Protein AF-A0A1Y2I094-F1 (afdb_monomer)

Organism: NCBI:txid765915

Mean predicted aligned error: 23.51 Å

Secondary structure (DSSP, 8-state):
--------PPPPP-----GGGS---HHHHHHHHHHHHHHHHHHHHHHHHHHHHHHHHHHHHHHHHHHHHHHHHHHHHHHHHHHHHHHHHHHHHHHHHHHHHHHHHHHHHHHHHHHHHHHHHHTT----TT-----PPP---------------------------------THHHHHHHHHHHHHHHHHHHHHHHHHHHHHHHHHHHHHHHHHHHHHHHHHHHHHHHHHHHHHHHHHHHHHHHHHHHHHHHHHHHHHHHHHHHHHHHHHHHHHHHHHHHHHHHHHHHHHHHHHHHHHHHHHHHHHHHHHHHHHHHHHHHHHHHHHHHHHHHHHTTS-TTHHHHHHHHHHHHHHHHHHHHHHHHHHHHHHHHHHHHHHHHHHHHHHHHH-S--HHHHHHHHHHHHHHHHHHHHHHHHHHHHHHHHTTSTHHHHTTTBTTB------------

Structure (mmCIF, N/CA/C/O backbone):
data_AF-A0A1Y2I094-F1
#
_entry.id   AF-A0A1Y2I094-F1
#
loop_
_atom_site.group_PDB
_atom_site.id
_atom_site.type_symbol
_atom_site.label_atom_id
_atom_site.label_alt_id
_atom_site.label_comp_id
_atom_site.label_asym_id
_atom_site.label_entity_id
_atom_site.label_seq_id
_atom_site.pdbx_PDB_ins_code
_atom_site.Cartn_x
_atom_site.Cartn_y
_atom_site.Cartn_z
_atom_site.occupancy
_atom_site.B_iso_or_equiv
_atom_site.auth_seq_id
_atom_site.auth_comp_id
_atom_site.auth_asym_id
_atom_site.auth_atom_id
_atom_site.pdbx_PDB_model_num
ATOM 1 N N . MET A 1 1 ? 17.424 -19.448 15.100 1.00 42.88 1 MET A N 1
ATOM 2 C CA . MET A 1 1 ? 18.510 -19.959 14.234 1.00 42.88 1 MET A CA 1
ATOM 3 C C . MET A 1 1 ? 17.993 -19.995 12.808 1.00 42.88 1 MET A C 1
ATOM 5 O O . MET A 1 1 ? 16.972 -20.634 12.613 1.00 42.88 1 MET A O 1
ATOM 9 N N . ALA A 1 2 ? 18.649 -19.308 11.870 1.00 37.69 2 ALA A N 1
ATOM 10 C CA . ALA A 1 2 ? 18.529 -19.481 10.413 1.00 37.69 2 ALA A CA 1
ATOM 11 C C . ALA A 1 2 ? 19.469 -18.453 9.759 1.00 37.69 2 ALA A C 1
ATOM 13 O O . ALA A 1 2 ? 19.128 -17.276 9.670 1.00 37.69 2 ALA A O 1
ATOM 14 N N . SER A 1 3 ? 20.681 -18.865 9.393 1.00 41.31 3 SER A N 1
ATOM 15 C CA . SER A 1 3 ? 21.677 -17.969 8.795 1.00 41.31 3 SER A CA 1
ATOM 16 C C . SER A 1 3 ? 21.659 -18.117 7.278 1.00 41.31 3 SER A C 1
ATOM 18 O O . SER A 1 3 ? 22.063 -19.163 6.778 1.00 41.31 3 SER A O 1
ATOM 20 N N . THR A 1 4 ? 21.274 -17.067 6.551 1.00 38.28 4 THR A N 1
ATOM 21 C CA . THR A 1 4 ? 21.405 -17.023 5.086 1.00 38.28 4 THR A CA 1
ATOM 22 C C . THR A 1 4 ? 22.045 -15.703 4.677 1.00 38.28 4 THR A C 1
ATOM 24 O O . THR A 1 4 ? 21.513 -14.627 4.937 1.00 38.28 4 THR A O 1
ATOM 27 N N . SER A 1 5 ? 23.223 -15.783 4.065 1.00 36.31 5 SER A N 1
ATOM 28 C CA . SER A 1 5 ? 24.018 -14.630 3.645 1.00 36.31 5 SER A CA 1
ATOM 29 C C . SER A 1 5 ? 23.463 -13.993 2.370 1.00 36.31 5 SER A C 1
ATOM 31 O O . SER A 1 5 ? 23.395 -14.656 1.333 1.0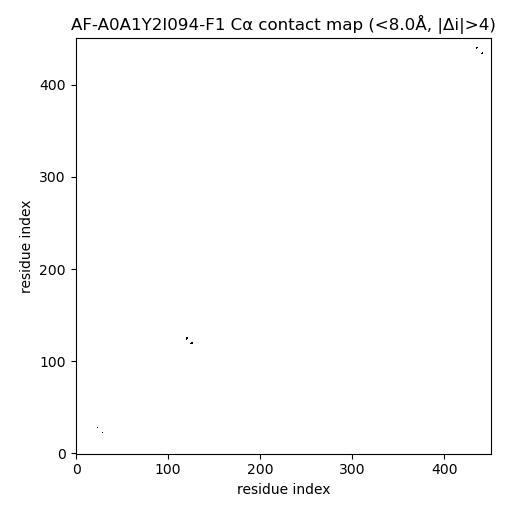0 36.31 5 SER A O 1
ATOM 33 N N . ALA A 1 6 ? 23.158 -12.696 2.410 1.00 35.66 6 ALA A N 1
ATOM 34 C CA . ALA A 1 6 ? 22.892 -11.906 1.212 1.00 35.66 6 ALA A CA 1
ATOM 35 C C . ALA A 1 6 ? 24.185 -11.742 0.387 1.00 35.66 6 ALA A C 1
ATOM 37 O O . ALA A 1 6 ? 25.045 -10.925 0.714 1.00 35.66 6 ALA A O 1
ATOM 38 N N . SER A 1 7 ? 24.342 -12.551 -0.665 1.00 36.31 7 SER A N 1
ATOM 39 C CA . SER A 1 7 ? 25.484 -12.459 -1.581 1.00 36.31 7 SER A CA 1
ATOM 40 C C . SER A 1 7 ? 25.323 -11.266 -2.528 1.00 36.31 7 SER A C 1
ATOM 42 O O . SER A 1 7 ? 24.269 -11.092 -3.140 1.00 36.31 7 SER A O 1
ATOM 44 N N . ALA A 1 8 ? 26.360 -10.439 -2.655 1.00 42.16 8 ALA A N 1
ATOM 45 C CA . ALA A 1 8 ? 26.321 -9.240 -3.486 1.00 42.16 8 ALA A CA 1
ATOM 46 C C . ALA A 1 8 ? 26.450 -9.589 -4.980 1.00 42.16 8 ALA A C 1
ATOM 48 O O . ALA A 1 8 ? 27.495 -10.056 -5.435 1.00 42.16 8 ALA A O 1
ATOM 49 N N . VAL A 1 9 ? 25.399 -9.317 -5.758 1.00 44.12 9 VAL A N 1
ATOM 50 C CA . VAL A 1 9 ? 25.419 -9.453 -7.222 1.00 44.12 9 VAL A CA 1
ATOM 51 C C . VAL A 1 9 ? 26.170 -8.257 -7.835 1.00 44.12 9 VAL A C 1
ATOM 53 O O . VAL A 1 9 ? 25.806 -7.114 -7.553 1.00 44.12 9 VAL A O 1
ATOM 56 N N . PRO A 1 10 ? 27.208 -8.469 -8.668 1.00 45.62 10 PRO A N 1
ATOM 57 C CA . PRO A 1 10 ? 27.944 -7.374 -9.294 1.00 45.62 10 PRO A CA 1
ATOM 58 C C . PRO A 1 10 ? 27.139 -6.732 -10.442 1.00 45.62 10 PRO A C 1
ATOM 60 O O . PRO A 1 10 ? 26.429 -7.442 -11.159 1.00 45.62 10 PRO A O 1
ATOM 63 N N . PRO A 1 11 ? 27.276 -5.414 -10.686 1.00 44.91 11 PRO A N 1
ATOM 64 C CA . PRO A 1 11 ? 26.578 -4.741 -11.778 1.00 44.91 11 PRO A CA 1
ATOM 65 C C . PRO A 1 11 ? 27.063 -5.250 -13.144 1.00 44.91 11 PRO A C 1
ATOM 67 O O . PRO A 1 11 ? 28.248 -5.164 -13.486 1.00 44.91 11 PRO A O 1
ATOM 70 N N . SER A 1 12 ? 26.136 -5.778 -13.943 1.00 40.59 12 SER A N 1
ATOM 71 C CA . SER A 1 12 ? 26.396 -6.239 -15.306 1.00 40.59 12 SER A CA 1
ATOM 72 C C . SER A 1 12 ? 26.700 -5.054 -16.229 1.00 40.59 12 SER A C 1
ATOM 74 O O . SER A 1 12 ? 25.928 -4.107 -16.337 1.00 40.59 12 SER A O 1
ATOM 76 N N . LYS A 1 13 ? 27.856 -5.098 -16.903 1.00 42.41 13 LYS A N 1
ATOM 77 C CA . LYS A 1 13 ? 28.334 -4.010 -17.773 1.00 42.41 13 LYS A CA 1
ATOM 78 C C . LYS A 1 13 ? 27.384 -3.765 -18.948 1.00 42.41 13 LYS A C 1
ATOM 80 O O . LYS A 1 13 ? 27.051 -4.707 -19.667 1.00 42.41 13 LYS A O 1
ATOM 85 N N . ASP A 1 14 ? 27.058 -2.497 -19.198 1.00 46.28 14 ASP A N 1
ATOM 86 C CA . ASP A 1 14 ? 26.202 -2.064 -20.305 1.00 46.28 14 ASP A CA 1
ATOM 87 C C . ASP A 1 14 ? 26.685 -2.571 -21.672 1.00 46.28 14 ASP A C 1
ATOM 89 O O . ASP A 1 14 ? 27.639 -2.058 -22.263 1.00 46.28 14 ASP A O 1
ATOM 93 N N . ARG A 1 15 ? 25.956 -3.536 -22.237 1.00 44.75 15 ARG A N 1
ATOM 94 C CA . ARG A 1 15 ? 25.968 -3.808 -23.676 1.00 44.75 15 ARG A CA 1
ATOM 95 C C . ARG A 1 15 ? 24.752 -3.133 -24.297 1.00 44.75 15 ARG A C 1
ATOM 97 O O . ARG A 1 15 ? 23.656 -3.682 -24.265 1.00 44.75 15 ARG A O 1
ATOM 104 N N . LYS A 1 16 ? 24.954 -1.952 -24.893 1.00 52.75 16 LYS A N 1
ATOM 105 C CA . LYS A 1 16 ? 23.942 -1.269 -25.717 1.00 52.75 16 LYS A CA 1
ATOM 106 C C . LYS A 1 16 ? 23.697 -2.058 -27.012 1.00 52.75 16 LYS A C 1
ATOM 108 O O . LYS A 1 16 ? 24.271 -1.755 -28.055 1.00 52.75 16 LYS A O 1
ATOM 113 N N . VAL A 1 17 ? 22.877 -3.104 -26.928 1.00 49.69 17 VAL A N 1
ATOM 114 C CA . VAL A 1 17 ? 22.405 -3.874 -28.086 1.00 49.69 17 VAL A CA 1
ATOM 115 C C . VAL A 1 17 ? 21.291 -3.082 -28.768 1.00 49.69 17 VAL A C 1
ATOM 117 O O . VAL A 1 17 ? 20.266 -2.802 -28.156 1.00 49.69 17 VAL A O 1
ATOM 120 N N . ASN A 1 18 ? 21.485 -2.716 -30.036 1.00 43.72 18 ASN A N 1
ATOM 121 C CA . ASN A 1 18 ? 20.437 -2.079 -30.837 1.00 43.72 18 ASN A CA 1
ATOM 122 C C . ASN A 1 18 ? 19.369 -3.125 -31.190 1.00 43.72 18 ASN A C 1
ATOM 124 O O . ASN A 1 18 ? 19.633 -4.016 -31.998 1.00 43.72 18 ASN A O 1
ATOM 128 N N . LEU A 1 19 ? 18.179 -3.018 -30.590 1.00 52.16 19 LEU A N 1
ATOM 129 C CA . LEU A 1 19 ? 17.112 -4.014 -30.742 1.00 52.16 19 LEU A CA 1
ATOM 130 C C . LEU A 1 19 ? 16.575 -4.102 -32.184 1.00 52.16 19 LEU A C 1
ATOM 132 O O . LEU A 1 19 ? 16.190 -5.177 -32.630 1.00 52.16 19 LEU A O 1
ATOM 136 N N . ASP A 1 20 ? 16.621 -3.001 -32.937 1.00 52.75 20 ASP A N 1
ATOM 137 C CA . ASP A 1 20 ? 15.953 -2.853 -34.240 1.00 52.75 20 ASP A CA 1
ATOM 138 C C . ASP A 1 20 ? 16.546 -3.692 -35.394 1.00 52.75 20 ASP A C 1
ATOM 140 O O . ASP A 1 20 ? 16.017 -3.652 -36.508 1.00 52.75 20 ASP A O 1
ATOM 144 N N . ARG A 1 21 ? 17.693 -4.370 -35.201 1.00 48.25 21 ARG A N 1
ATOM 145 C CA . ARG A 1 21 ? 18.461 -5.010 -36.298 1.00 48.25 21 ARG A CA 1
ATOM 146 C C . ARG A 1 21 ? 19.142 -6.345 -35.980 1.00 48.25 21 ARG A C 1
ATOM 148 O O . ARG A 1 21 ? 19.963 -6.799 -36.778 1.00 48.25 21 ARG A O 1
ATOM 155 N N . LEU A 1 22 ? 18.810 -7.001 -34.872 1.00 48.25 22 LEU A N 1
ATOM 156 C CA . LEU A 1 22 ? 19.126 -8.427 -34.731 1.00 48.25 22 LEU A CA 1
ATOM 157 C C . LEU A 1 22 ? 18.038 -9.256 -35.439 1.00 48.25 22 LEU A C 1
ATOM 159 O O . LEU A 1 22 ? 16.863 -8.896 -35.340 1.00 48.25 22 LEU A O 1
ATOM 163 N N . PRO A 1 23 ? 18.367 -10.377 -36.115 1.00 53.59 23 PRO A N 1
ATOM 164 C CA . PRO A 1 23 ? 17.361 -11.412 -36.323 1.00 53.59 23 PRO A CA 1
ATOM 165 C C . PRO A 1 23 ? 16.839 -11.819 -34.941 1.00 53.59 23 PRO A C 1
ATOM 167 O O . PRO A 1 23 ? 17.634 -11.949 -34.009 1.00 53.59 23 PRO A O 1
ATOM 170 N N . LEU A 1 24 ? 15.519 -11.970 -34.803 1.00 57.66 24 LEU A N 1
ATOM 171 C CA . LEU A 1 24 ? 14.853 -12.279 -33.536 1.00 57.66 24 LEU A CA 1
ATOM 172 C C . LEU A 1 24 ? 15.399 -13.601 -32.980 1.00 57.66 24 LEU A C 1
ATOM 174 O O . LEU A 1 24 ? 14.973 -14.676 -33.402 1.00 57.66 24 LEU A O 1
ATOM 178 N N . SER A 1 25 ? 16.410 -13.517 -32.112 1.00 66.00 25 SER A N 1
ATOM 179 C CA . SER A 1 25 ? 17.220 -14.683 -31.783 1.00 66.00 25 SER A CA 1
ATOM 180 C C . SER A 1 25 ? 16.413 -15.649 -30.934 1.00 66.00 25 SER A C 1
ATOM 182 O O . SER A 1 25 ? 15.668 -15.252 -30.034 1.00 66.00 25 SER A O 1
ATOM 184 N N . GLU A 1 26 ? 16.567 -16.939 -31.219 1.00 74.75 26 GLU A N 1
ATOM 185 C CA . GLU A 1 26 ? 15.847 -17.976 -30.487 1.00 74.75 26 GLU A CA 1
ATOM 186 C C . GLU A 1 26 ? 16.190 -17.930 -28.989 1.00 74.75 26 GLU A C 1
ATOM 188 O O . GLU A 1 26 ? 15.327 -18.139 -28.148 1.00 74.75 26 GLU A O 1
ATOM 193 N N . GLU A 1 27 ? 17.425 -17.544 -28.662 1.00 77.38 27 GLU A N 1
ATOM 194 C CA . GLU A 1 27 ? 17.914 -17.254 -27.310 1.00 77.38 27 GLU A CA 1
ATOM 195 C C . GLU A 1 27 ? 17.137 -16.122 -26.617 1.00 77.38 27 GLU A C 1
ATOM 197 O O . GLU A 1 27 ? 16.782 -16.253 -25.448 1.00 77.38 27 GLU A O 1
ATOM 202 N N . LEU A 1 28 ? 16.833 -15.025 -27.323 1.00 82.25 28 LEU A N 1
ATOM 203 C CA . LEU A 1 28 ? 16.073 -13.900 -26.769 1.00 82.25 28 LEU A CA 1
ATOM 204 C C . LEU A 1 28 ? 14.589 -14.258 -26.604 1.00 82.25 28 LEU A C 1
ATOM 206 O O . LEU A 1 28 ? 13.970 -13.876 -25.613 1.00 82.25 28 LEU A O 1
ATOM 210 N N . LEU A 1 29 ? 14.025 -15.030 -27.540 1.00 84.88 29 LEU A N 1
ATOM 211 C CA . LEU A 1 29 ? 12.670 -15.572 -27.412 1.00 84.88 29 LEU A CA 1
ATOM 212 C C . LEU A 1 29 ? 12.549 -16.578 -26.264 1.00 84.88 29 LEU A C 1
ATOM 214 O O . LEU A 1 29 ? 11.551 -16.540 -25.551 1.00 84.88 29 LEU A O 1
ATOM 218 N N . ARG A 1 30 ? 13.547 -17.450 -26.068 1.00 84.25 30 ARG A N 1
ATOM 219 C CA . ARG A 1 30 ? 13.637 -18.344 -24.904 1.00 84.25 30 ARG A CA 1
ATOM 220 C C . ARG A 1 30 ? 13.720 -17.518 -23.622 1.00 84.25 30 ARG A C 1
ATOM 222 O O . ARG A 1 30 ? 12.815 -17.617 -22.813 1.00 84.25 30 ARG A O 1
ATOM 229 N N . TYR A 1 31 ? 14.657 -16.571 -23.516 1.00 90.00 31 TYR A N 1
ATOM 230 C CA . TYR A 1 31 ? 14.764 -15.683 -22.350 1.00 90.00 31 TYR A CA 1
ATOM 231 C C . TYR A 1 31 ? 13.444 -14.977 -21.985 1.00 90.00 31 TYR A C 1
ATOM 233 O O . TYR A 1 31 ? 13.098 -14.894 -20.807 1.00 90.00 31 TYR A O 1
ATOM 241 N N . TYR A 1 32 ? 12.683 -14.478 -22.968 1.00 91.38 32 TYR A N 1
ATOM 242 C CA . TYR A 1 32 ? 11.379 -13.870 -22.689 1.00 91.38 32 TYR A CA 1
ATOM 243 C C . TYR A 1 32 ? 10.289 -14.885 -22.312 1.00 91.38 32 TYR A C 1
ATOM 245 O O . TYR A 1 32 ? 9.432 -14.530 -21.509 1.00 91.38 32 TYR A O 1
ATOM 253 N N . LYS A 1 33 ? 10.320 -16.123 -22.824 1.00 93.44 33 LYS A N 1
ATOM 254 C CA . LYS A 1 33 ? 9.430 -17.209 -22.373 1.00 93.44 33 LYS A CA 1
ATOM 255 C C . LYS A 1 33 ? 9.766 -17.643 -20.954 1.00 93.44 33 LYS A C 1
ATOM 257 O O . LYS A 1 33 ? 8.910 -17.519 -20.091 1.00 93.44 33 LYS A O 1
ATOM 262 N N . ASP A 1 34 ? 11.021 -18.008 -20.698 1.00 94.50 34 ASP A N 1
ATOM 263 C CA . ASP A 1 34 ? 11.531 -18.402 -19.382 1.00 94.50 34 ASP A CA 1
ATOM 264 C C . ASP A 1 34 ? 11.185 -17.336 -18.325 1.00 94.50 34 ASP A C 1
ATOM 266 O O . ASP A 1 34 ? 10.809 -17.654 -17.199 1.00 94.50 34 ASP A O 1
ATOM 270 N N . ARG A 1 35 ? 11.263 -16.048 -18.696 1.00 94.88 35 ARG A N 1
ATOM 271 C CA . ARG A 1 35 ? 10.898 -14.930 -17.819 1.00 94.88 35 ARG A CA 1
ATOM 272 C C . ARG A 1 35 ? 9.386 -14.728 -17.659 1.00 94.88 35 ARG A C 1
ATOM 274 O O . ARG A 1 35 ? 8.967 -14.284 -16.596 1.00 94.88 35 ARG A O 1
ATOM 281 N N . VAL A 1 36 ? 8.564 -15.031 -18.665 1.00 93.06 36 VAL A N 1
ATOM 282 C CA . VAL A 1 36 ? 7.097 -15.068 -18.507 1.00 93.06 36 VAL A CA 1
ATOM 283 C C . VAL A 1 36 ? 6.698 -16.228 -17.596 1.00 93.06 36 VAL A C 1
ATOM 285 O O . VAL A 1 36 ? 5.964 -15.996 -16.645 1.00 93.06 36 VAL A O 1
ATOM 288 N N . GLU A 1 37 ? 7.260 -17.419 -17.795 1.00 95.50 37 GLU A N 1
ATOM 289 C CA . GLU A 1 37 ? 7.033 -18.599 -16.950 1.00 95.50 37 GLU A CA 1
ATOM 290 C C . GLU A 1 37 ? 7.469 -18.349 -15.491 1.00 95.50 37 GLU A C 1
ATOM 292 O O . GLU A 1 37 ? 6.750 -18.708 -14.559 1.00 95.50 37 GLU A O 1
ATOM 297 N N . GLN A 1 38 ? 8.590 -17.646 -15.272 1.00 95.00 38 GLN A N 1
ATOM 298 C CA . GLN A 1 38 ? 9.007 -17.172 -13.943 1.00 95.00 38 GLN A CA 1
ATOM 299 C C . GLN A 1 38 ? 8.003 -16.182 -13.336 1.00 95.00 38 GLN A C 1
ATOM 301 O O . GLN A 1 38 ? 7.565 -16.392 -12.207 1.00 95.00 38 GLN A O 1
ATOM 306 N N . ASN A 1 39 ? 7.584 -15.147 -14.077 1.00 93.06 39 ASN A N 1
ATOM 307 C CA . ASN A 1 39 ? 6.574 -14.194 -13.597 1.00 93.06 39 ASN A CA 1
ATOM 308 C C . ASN A 1 39 ? 5.237 -14.897 -13.271 1.00 93.06 39 ASN A C 1
ATOM 310 O O . ASN A 1 39 ? 4.572 -14.540 -12.303 1.00 93.06 39 ASN A O 1
ATOM 314 N N . GLU A 1 40 ? 4.823 -15.887 -14.068 1.00 95.88 40 GLU A N 1
ATOM 315 C CA . GLU A 1 40 ? 3.594 -16.660 -13.848 1.00 95.88 40 GLU A CA 1
ATOM 316 C C . GLU A 1 40 ? 3.697 -17.559 -12.609 1.00 95.88 40 GLU A C 1
ATOM 318 O O . GLU A 1 40 ? 2.745 -17.624 -11.829 1.00 95.88 40 GLU A O 1
ATOM 323 N N . ALA A 1 41 ? 4.850 -18.190 -12.368 1.00 95.81 41 ALA A N 1
ATOM 324 C CA . ALA A 1 41 ? 5.113 -18.946 -11.143 1.00 95.81 41 ALA A CA 1
ATOM 325 C C . ALA A 1 41 ? 5.155 -18.039 -9.896 1.00 95.81 41 ALA A C 1
ATOM 327 O O . ALA A 1 41 ? 4.572 -18.381 -8.864 1.00 95.81 41 ALA A O 1
ATOM 328 N N . GLU A 1 42 ? 5.776 -16.858 -9.993 1.00 96.06 42 GLU A N 1
ATOM 329 C CA . GLU A 1 42 ? 5.758 -15.840 -8.933 1.00 96.06 42 GLU A CA 1
ATOM 330 C C . GLU A 1 42 ? 4.318 -15.394 -8.628 1.00 96.06 42 GLU A C 1
ATOM 332 O O . GLU A 1 42 ? 3.887 -15.463 -7.474 1.00 96.06 42 GLU A O 1
ATOM 337 N N . LEU A 1 43 ? 3.528 -15.043 -9.650 1.00 93.81 43 LEU A N 1
ATOM 338 C CA . LEU A 1 43 ? 2.113 -14.675 -9.508 1.00 93.81 43 LEU A CA 1
ATOM 339 C C . LEU A 1 43 ? 1.271 -15.792 -8.875 1.00 93.81 43 LEU A C 1
ATOM 341 O O . LEU A 1 43 ? 0.471 -15.512 -7.983 1.00 93.81 43 LEU A O 1
ATOM 345 N N . GLN A 1 44 ? 1.471 -17.052 -9.272 1.00 96.25 44 GLN A N 1
ATOM 346 C CA . GLN A 1 44 ? 0.805 -18.198 -8.642 1.00 96.25 44 GLN A CA 1
ATOM 347 C C . GLN A 1 44 ? 1.191 -18.335 -7.161 1.00 96.25 44 GLN A C 1
ATOM 349 O O . GLN A 1 44 ? 0.314 -18.571 -6.328 1.00 96.25 44 GLN A O 1
ATOM 354 N N . SER A 1 45 ? 2.462 -18.119 -6.806 1.00 96.19 45 SER A N 1
ATOM 355 C CA . SER A 1 45 ? 2.902 -18.141 -5.404 1.00 96.19 45 SER A CA 1
ATOM 356 C C . SER A 1 45 ? 2.282 -17.006 -4.573 1.00 96.19 45 SER A C 1
ATOM 358 O O . SER A 1 45 ? 1.857 -17.234 -3.439 1.00 96.19 45 SER A O 1
ATOM 360 N N . TYR A 1 46 ? 2.131 -15.806 -5.149 1.00 93.88 46 TYR A N 1
ATOM 361 C CA . TYR A 1 46 ? 1.459 -14.683 -4.492 1.00 93.88 46 TYR A CA 1
ATOM 362 C C . TYR A 1 46 ? -0.046 -14.922 -4.317 1.00 93.88 46 TYR A C 1
ATOM 364 O O . TYR A 1 46 ? -0.591 -14.570 -3.273 1.00 93.88 46 TYR A O 1
ATOM 372 N N . ILE A 1 47 ? -0.715 -15.560 -5.284 1.00 95.56 47 ILE A N 1
ATOM 373 C CA . ILE A 1 47 ? -2.125 -15.964 -5.157 1.00 95.56 47 ILE A CA 1
ATOM 374 C C . ILE A 1 47 ? -2.287 -16.975 -4.013 1.00 95.56 47 ILE A C 1
ATOM 376 O O . ILE A 1 47 ? -3.100 -16.748 -3.121 1.00 95.56 47 ILE A O 1
ATOM 380 N N . GLN A 1 48 ? -1.456 -18.023 -3.965 1.00 95.06 48 GLN A N 1
ATOM 381 C CA . GLN A 1 48 ? -1.484 -19.023 -2.887 1.00 95.06 48 GLN A CA 1
ATOM 382 C C . GLN A 1 48 ? -1.232 -18.399 -1.503 1.00 95.06 48 GLN A C 1
ATOM 384 O O . GLN A 1 48 ? -1.923 -18.731 -0.539 1.00 95.06 48 GLN A O 1
ATOM 389 N N . ALA A 1 49 ? -0.288 -17.457 -1.399 1.00 94.44 49 ALA A N 1
ATOM 390 C CA . ALA A 1 49 ? -0.028 -16.724 -0.160 1.00 94.44 49 ALA A CA 1
ATOM 391 C C . ALA A 1 49 ? -1.217 -15.838 0.261 1.00 94.44 49 ALA A C 1
ATOM 393 O O . ALA A 1 49 ? -1.566 -15.795 1.441 1.00 94.44 49 ALA A O 1
ATOM 394 N N . LEU A 1 50 ? -1.872 -15.162 -0.690 1.00 91.69 50 LEU A N 1
ATOM 395 C CA . LEU A 1 50 ? -3.077 -14.372 -0.427 1.00 91.69 50 LEU A CA 1
ATOM 396 C C . LEU A 1 50 ? -4.257 -15.250 0.007 1.00 91.69 50 LEU A C 1
ATOM 398 O O . LEU A 1 50 ? -4.979 -14.867 0.924 1.00 91.69 50 LEU A O 1
ATOM 402 N N . ASP A 1 51 ? -4.449 -16.417 -0.605 1.00 92.38 51 ASP A N 1
ATOM 403 C CA . ASP A 1 51 ? -5.538 -17.336 -0.257 1.00 92.38 51 ASP A CA 1
ATOM 404 C C . ASP A 1 51 ? -5.339 -17.975 1.128 1.00 92.38 51 ASP A C 1
ATOM 406 O O . ASP A 1 51 ? -6.293 -18.070 1.903 1.00 92.38 51 ASP A O 1
ATOM 410 N N . ALA A 1 52 ? -4.097 -18.293 1.511 1.00 93.00 52 ALA A N 1
ATOM 411 C CA . ALA A 1 52 ? -3.770 -18.706 2.878 1.00 93.00 52 ALA A CA 1
ATOM 412 C C . ALA A 1 52 ? -4.073 -17.602 3.915 1.00 93.00 52 ALA A C 1
ATOM 414 O O . ALA A 1 52 ? -4.606 -17.881 4.992 1.00 93.00 52 ALA A O 1
ATOM 415 N N . ILE A 1 53 ? -3.792 -16.334 3.585 1.00 90.44 53 ILE A N 1
ATOM 416 C CA . ILE A 1 53 ? -4.133 -15.190 4.446 1.00 90.44 53 ILE A CA 1
ATOM 417 C C . ILE A 1 53 ? -5.658 -15.013 4.550 1.00 90.44 53 ILE A C 1
ATOM 419 O O . ILE A 1 53 ? -6.155 -14.799 5.657 1.00 90.44 53 ILE A O 1
ATOM 423 N N . LYS A 1 54 ? -6.415 -15.157 3.449 1.00 89.94 54 LYS A N 1
ATOM 424 C CA . LYS A 1 54 ? -7.893 -15.103 3.467 1.00 89.94 54 LYS A CA 1
ATOM 425 C C . LYS A 1 54 ? -8.485 -16.145 4.414 1.00 89.94 54 LYS A C 1
ATOM 427 O O . LYS A 1 54 ? -9.293 -15.775 5.258 1.00 89.94 54 LYS A O 1
ATOM 432 N N . ALA A 1 55 ? -8.026 -17.398 4.345 1.00 79.44 55 ALA A N 1
ATOM 433 C CA . ALA A 1 55 ? -8.482 -18.456 5.247 1.00 79.44 55 ALA A CA 1
ATOM 434 C C . ALA A 1 55 ? -8.273 -18.073 6.727 1.00 79.44 55 ALA A C 1
ATOM 436 O O . ALA A 1 55 ? -9.211 -18.140 7.519 1.00 79.44 55 ALA A O 1
ATOM 437 N N . SER A 1 56 ? -7.094 -17.544 7.084 1.00 88.19 56 SER A N 1
ATOM 438 C CA . SER A 1 56 ? -6.830 -17.068 8.456 1.00 88.19 56 SER A CA 1
ATOM 439 C C . SER A 1 56 ? -7.724 -15.893 8.889 1.00 88.19 56 SER A C 1
ATOM 441 O O . SER A 1 56 ? -8.023 -15.731 10.072 1.00 88.19 56 SER A O 1
ATOM 443 N N . HIS A 1 57 ? -8.184 -15.072 7.939 1.00 88.25 57 HIS A N 1
ATOM 444 C CA . HIS A 1 57 ? -9.072 -13.938 8.190 1.00 88.25 57 HIS A CA 1
ATOM 445 C C . HIS A 1 57 ? -10.535 -14.382 8.366 1.00 88.25 57 HIS A C 1
ATOM 447 O O . HIS A 1 57 ? -11.252 -13.831 9.201 1.00 88.25 57 HIS A O 1
ATOM 453 N N . GLU A 1 58 ? -10.969 -15.413 7.637 1.00 92.12 58 GLU A N 1
ATOM 454 C CA . GLU A 1 58 ? -12.264 -16.078 7.831 1.00 92.12 58 GLU A CA 1
ATOM 455 C C . GLU A 1 58 ? -12.318 -16.813 9.181 1.00 92.12 58 GLU A C 1
ATOM 457 O O . GLU A 1 58 ? -13.286 -16.655 9.930 1.00 92.12 58 GLU A O 1
ATOM 462 N N . GLU A 1 59 ? -11.250 -17.528 9.553 1.00 92.81 59 GLU A N 1
ATOM 463 C CA . GLU A 1 59 ? -11.086 -18.120 10.888 1.00 92.81 59 GLU A CA 1
ATOM 464 C C . GLU A 1 59 ? -11.101 -17.053 11.991 1.00 92.81 59 GLU A C 1
ATOM 466 O O . GLU A 1 59 ? -11.805 -17.206 12.992 1.00 92.81 59 GLU A O 1
ATOM 471 N N . HIS A 1 60 ? -10.386 -15.937 11.804 1.00 88.56 60 HIS A N 1
ATOM 472 C CA . HIS A 1 60 ? -10.391 -14.831 12.760 1.00 88.56 60 HIS A CA 1
ATOM 473 C C . HIS A 1 60 ? -11.790 -14.222 12.920 1.00 88.56 60 HIS A C 1
ATOM 475 O O . HIS A 1 60 ? -12.255 -14.064 14.050 1.00 88.56 60 HIS A O 1
ATOM 481 N N . HIS A 1 61 ? -12.496 -13.941 11.819 1.00 94.06 61 HIS A N 1
ATOM 482 C CA . HIS A 1 61 ? -13.875 -13.455 11.864 1.00 94.06 61 HIS A CA 1
ATOM 483 C C . HIS A 1 61 ? -14.798 -14.420 12.609 1.00 94.06 61 HIS A C 1
ATOM 485 O O . HIS A 1 61 ? -15.520 -13.993 13.514 1.00 94.06 61 HIS A O 1
ATOM 491 N N . ARG A 1 62 ? -14.725 -15.717 12.296 1.00 96.50 62 ARG A N 1
ATOM 492 C CA . ARG A 1 62 ? -15.491 -16.754 12.989 1.00 96.50 62 ARG A CA 1
ATOM 493 C C . ARG A 1 62 ? -15.223 -16.746 14.496 1.00 96.50 62 ARG A C 1
ATOM 495 O O . ARG A 1 62 ? -16.172 -16.694 15.272 1.00 96.50 62 ARG A O 1
ATOM 502 N N . LEU A 1 63 ? -13.958 -16.722 14.914 1.00 93.75 63 LEU A N 1
ATOM 503 C CA . LEU A 1 63 ? -13.588 -16.673 16.332 1.00 93.75 63 LEU A CA 1
ATOM 504 C C . LEU A 1 63 ? -14.053 -15.375 17.014 1.00 93.75 63 LEU A C 1
ATOM 506 O O . LEU A 1 63 ? -14.507 -15.423 18.155 1.00 93.75 63 LEU A O 1
ATOM 510 N N . THR A 1 64 ? -14.007 -14.222 16.335 1.00 91.75 64 THR A N 1
ATOM 511 C CA . THR A 1 64 ? -14.559 -12.972 16.894 1.00 91.75 64 THR A CA 1
ATOM 512 C C . THR A 1 64 ? -16.078 -13.019 17.056 1.00 91.75 64 THR A C 1
ATOM 514 O O . THR A 1 64 ? -16.591 -12.486 18.038 1.00 91.75 64 THR A O 1
ATOM 517 N N . TRP A 1 65 ? -16.792 -13.696 16.153 1.00 96.00 65 TRP A N 1
ATOM 518 C CA . TRP A 1 65 ? -18.243 -13.871 16.233 1.00 96.00 65 TRP A CA 1
ATOM 519 C C . TRP A 1 65 ? -18.638 -14.858 17.342 1.00 96.00 65 TRP A C 1
ATOM 521 O O . TRP A 1 65 ? -19.507 -14.557 18.158 1.00 96.00 65 TRP A O 1
ATOM 531 N N . GLU A 1 66 ? -17.934 -15.990 17.454 1.00 96.88 66 GLU A N 1
ATOM 532 C CA . GLU A 1 66 ? -18.111 -16.945 18.556 1.00 96.88 66 GLU A CA 1
ATOM 533 C C . GLU A 1 66 ? -17.813 -16.281 19.922 1.00 96.88 66 GLU A C 1
ATOM 535 O O . GLU A 1 66 ? -18.567 -16.475 20.877 1.00 96.88 66 GLU A O 1
ATOM 540 N N . LEU A 1 67 ? -16.790 -15.419 20.022 1.00 93.25 67 LEU A N 1
ATOM 541 C CA . LEU A 1 67 ? -16.516 -14.620 21.228 1.00 93.25 67 LEU A CA 1
ATOM 542 C C . LEU A 1 67 ? -17.623 -13.601 21.547 1.00 93.25 67 LEU A C 1
ATOM 544 O O . LEU A 1 67 ? -17.961 -13.430 22.719 1.00 93.25 67 LEU A O 1
ATOM 548 N N . GLN A 1 68 ? -18.202 -12.941 20.539 1.00 93.62 68 GLN A N 1
ATOM 549 C CA . GLN A 1 68 ? -19.339 -12.032 20.727 1.00 93.62 68 GLN A CA 1
ATOM 550 C C . GLN A 1 68 ? -20.572 -12.785 21.243 1.00 93.62 68 GLN A C 1
ATOM 552 O O . GLN A 1 68 ? -21.157 -12.364 22.241 1.00 93.62 68 GLN A O 1
ATOM 557 N N . GLN A 1 69 ? -20.894 -13.950 20.668 1.00 96.31 69 GLN A N 1
ATOM 558 C CA . GLN A 1 69 ? -21.976 -14.804 21.165 1.00 96.31 69 GLN A CA 1
ATOM 559 C C . GLN A 1 69 ? -21.745 -15.215 22.631 1.00 96.31 69 GLN A C 1
ATOM 561 O O . GLN A 1 69 ? -22.658 -15.112 23.449 1.00 96.31 69 GLN A O 1
ATOM 566 N N . ARG A 1 70 ? -20.522 -15.623 23.008 1.00 94.56 70 ARG A N 1
ATOM 567 C CA . ARG A 1 70 ? -20.206 -15.945 24.414 1.00 94.56 70 ARG A CA 1
ATOM 568 C C . ARG A 1 70 ? -20.324 -14.736 25.342 1.00 94.56 70 ARG A C 1
ATOM 570 O O . ARG A 1 70 ? -20.761 -14.895 26.479 1.00 94.56 70 ARG A O 1
ATOM 577 N N . ALA A 1 71 ? -19.976 -13.534 24.882 1.00 92.06 71 ALA A N 1
ATOM 578 C CA . ALA A 1 71 ? -20.184 -12.314 25.657 1.00 92.06 71 ALA A CA 1
ATOM 579 C C . ALA A 1 71 ? -21.681 -12.020 25.875 1.00 92.06 71 ALA A C 1
ATOM 581 O O . ALA A 1 71 ? -22.064 -11.611 26.970 1.00 92.06 71 ALA A O 1
ATOM 582 N N . ASP A 1 72 ? -22.538 -12.281 24.885 1.00 93.12 72 ASP A N 1
ATOM 583 C CA . ASP A 1 72 ? -23.995 -12.133 25.009 1.00 93.12 72 ASP A CA 1
ATOM 584 C C . ASP A 1 72 ? -24.622 -13.178 25.940 1.00 93.12 72 ASP A C 1
ATOM 586 O O . ASP A 1 72 ? -25.443 -12.831 26.791 1.00 93.12 72 ASP A O 1
ATOM 590 N N . GLU A 1 73 ? -24.177 -14.434 25.865 1.00 97.50 73 GLU A N 1
ATOM 591 C CA . GLU A 1 73 ? -24.555 -15.489 26.814 1.00 97.50 73 GLU A CA 1
ATOM 592 C C . GLU A 1 73 ? -24.170 -15.111 28.258 1.00 97.50 73 GLU A C 1
ATOM 594 O O . GLU A 1 73 ? -24.990 -15.228 29.172 1.00 97.50 73 GLU A O 1
ATOM 599 N N . ILE A 1 74 ? -22.956 -14.584 28.470 1.00 94.00 74 ILE A N 1
ATOM 600 C CA . ILE A 1 74 ? -22.497 -14.103 29.784 1.00 94.00 74 ILE A CA 1
ATOM 601 C C . ILE A 1 74 ? -23.340 -12.914 30.263 1.00 94.00 74 ILE A C 1
ATOM 603 O O . ILE A 1 74 ? -23.764 -12.913 31.420 1.00 94.00 74 ILE A O 1
ATOM 607 N N . ARG A 1 75 ? -23.635 -11.931 29.399 1.00 91.06 75 ARG A N 1
ATOM 608 C CA . ARG A 1 75 ? -24.503 -10.788 29.743 1.00 91.06 75 ARG A CA 1
ATOM 609 C C . ARG A 1 75 ? -25.908 -11.245 30.143 1.00 91.06 75 ARG A C 1
ATOM 611 O O . ARG A 1 75 ? -26.428 -10.785 31.156 1.00 91.06 75 ARG A O 1
ATOM 618 N N . SER A 1 76 ? -26.489 -12.193 29.409 1.00 93.88 76 SER A N 1
ATOM 619 C CA . SER A 1 76 ? -27.794 -12.786 29.729 1.00 93.88 76 SER A CA 1
ATOM 620 C C . SER A 1 76 ? -27.786 -13.487 31.097 1.00 93.88 76 SER A C 1
ATOM 622 O O . SER A 1 76 ? -28.646 -13.223 31.939 1.00 93.88 76 SER A O 1
ATOM 624 N N . MET A 1 77 ? -26.760 -14.298 31.387 1.00 94.94 77 MET A N 1
ATOM 625 C CA . MET A 1 77 ? -26.627 -14.947 32.699 1.00 94.94 77 MET A CA 1
ATOM 626 C C . MET A 1 77 ? -26.365 -13.958 33.846 1.00 94.94 77 MET A C 1
ATOM 628 O O . MET A 1 77 ? -26.835 -14.190 34.959 1.00 94.94 77 MET A O 1
ATOM 632 N N . GLN A 1 78 ? -25.663 -12.847 33.604 1.00 92.06 78 GLN A N 1
ATOM 633 C CA . GLN A 1 78 ? -25.478 -11.780 34.598 1.00 92.06 78 GLN A CA 1
ATOM 634 C C . GLN A 1 78 ? -26.800 -11.075 34.938 1.00 92.06 78 GLN A C 1
ATOM 636 O O . GLN A 1 78 ? -27.068 -10.831 36.117 1.00 92.06 78 GLN A O 1
ATOM 641 N N . VAL A 1 79 ? -27.650 -10.805 33.939 1.00 93.25 79 VAL A N 1
ATOM 642 C CA . VAL A 1 79 ? -28.998 -10.249 34.159 1.00 93.25 79 VAL A CA 1
ATOM 643 C C . VAL A 1 79 ? -29.847 -11.224 34.977 1.00 93.25 79 VAL A C 1
ATOM 645 O O . VAL A 1 79 ? -30.297 -10.852 36.060 1.00 93.25 79 VAL A O 1
ATOM 648 N N . ALA A 1 80 ? -29.962 -12.487 34.551 1.00 94.62 80 ALA A N 1
ATOM 649 C CA . ALA A 1 80 ? -30.729 -13.512 35.267 1.00 94.62 80 ALA A CA 1
ATOM 650 C C . ALA A 1 80 ? -30.229 -13.737 36.711 1.00 94.62 80 ALA A C 1
ATOM 652 O O . ALA A 1 80 ? -31.022 -13.934 37.636 1.00 94.62 80 ALA A O 1
ATOM 653 N N . LEU A 1 81 ? -28.913 -13.647 36.944 1.00 92.06 81 LEU A N 1
ATOM 654 C CA . LEU A 1 81 ? -28.344 -13.680 38.291 1.00 92.06 81 LEU A CA 1
ATOM 655 C C . LEU A 1 81 ? -28.820 -12.481 39.129 1.00 92.06 81 LEU A C 1
ATOM 657 O O . LEU A 1 81 ? -29.249 -12.681 40.266 1.00 92.06 81 LEU A O 1
ATOM 661 N N . SER A 1 82 ? -28.797 -11.263 38.581 1.00 91.25 82 SER A N 1
ATOM 662 C CA . SER A 1 82 ? -29.269 -10.058 39.284 1.00 91.25 82 SER A CA 1
ATOM 663 C C . SER A 1 82 ? -30.773 -10.100 39.600 1.00 91.25 82 SER A C 1
ATOM 665 O O . SER A 1 82 ? -31.178 -9.742 40.707 1.00 91.25 82 SER A O 1
ATOM 667 N N . GLU A 1 83 ? -31.590 -10.641 38.693 1.00 92.00 83 GLU A N 1
ATOM 668 C CA . GLU A 1 83 ? -33.025 -10.865 38.904 1.00 92.00 83 GLU A CA 1
ATOM 669 C C . GLU A 1 83 ? -33.270 -11.888 40.023 1.00 92.00 83 GLU A C 1
ATOM 671 O O . GLU A 1 83 ? -34.066 -11.641 40.931 1.00 92.00 83 GLU A O 1
ATOM 676 N N . SER A 1 84 ? -32.523 -13.000 40.030 1.00 89.88 84 SER A N 1
ATOM 677 C CA . SER A 1 84 ? -32.615 -14.007 41.097 1.00 89.88 84 SER A CA 1
ATOM 678 C C . SER A 1 84 ? -32.212 -13.456 42.474 1.00 89.88 84 SER A C 1
ATOM 680 O O . SER A 1 84 ? -32.813 -13.812 43.490 1.00 89.88 84 SER A O 1
ATOM 682 N N . GLN A 1 85 ? -31.241 -12.536 42.520 1.00 90.50 85 GLN A N 1
ATOM 683 C CA . GLN A 1 85 ? -30.833 -11.847 43.745 1.00 90.50 85 GLN A CA 1
ATOM 684 C C . GLN A 1 85 ? -31.898 -10.853 44.225 1.00 90.50 85 GLN A C 1
ATOM 686 O O . GLN A 1 85 ? -32.177 -10.803 45.423 1.00 90.50 85 GLN A O 1
ATOM 691 N N . ALA A 1 86 ? -32.533 -10.109 43.314 1.00 86.06 86 ALA A N 1
ATOM 692 C CA . ALA A 1 86 ? -33.637 -9.207 43.637 1.00 86.06 86 ALA A CA 1
ATOM 693 C C . ALA A 1 86 ? -34.853 -9.971 44.196 1.00 86.06 86 ALA A C 1
ATOM 695 O O . ALA A 1 86 ? -35.377 -9.602 45.249 1.00 86.06 86 ALA A O 1
ATOM 696 N N . ALA A 1 87 ? -35.241 -11.084 43.563 1.00 89.44 87 ALA A N 1
ATOM 697 C CA . ALA A 1 87 ? -36.304 -11.959 44.059 1.00 89.44 87 ALA A CA 1
ATOM 698 C C . ALA A 1 87 ? -35.990 -12.502 45.467 1.00 89.44 87 ALA A C 1
ATOM 700 O O . ALA A 1 87 ? -36.822 -12.428 46.369 1.00 89.44 87 ALA A O 1
ATOM 701 N N . LEU A 1 88 ? -34.756 -12.962 45.700 1.00 92.31 88 LEU A N 1
ATOM 702 C CA . LEU A 1 88 ? -34.305 -13.459 47.004 1.00 92.31 88 LEU A CA 1
ATOM 703 C C . LEU A 1 88 ? -34.292 -12.373 48.101 1.00 92.31 88 LEU A C 1
ATOM 705 O O . LEU A 1 88 ? -34.458 -12.690 49.282 1.00 92.31 88 LEU A O 1
ATOM 709 N N . ILE A 1 89 ? -34.117 -11.097 47.743 1.00 88.75 89 ILE A N 1
ATOM 710 C CA . ILE A 1 89 ? -34.243 -9.964 48.674 1.00 88.75 89 ILE A CA 1
ATOM 711 C C . ILE A 1 89 ? -35.714 -9.709 49.036 1.00 88.75 89 ILE A C 1
ATOM 713 O O . ILE A 1 89 ? -36.015 -9.520 50.216 1.00 88.75 89 ILE A O 1
ATOM 717 N N . GLU A 1 90 ? -36.636 -9.754 48.072 1.00 87.56 90 GLU A N 1
ATOM 718 C CA . GLU A 1 90 ? -38.065 -9.550 48.349 1.00 87.56 90 GLU A CA 1
ATOM 719 C C . GLU A 1 90 ? -38.675 -10.736 49.124 1.00 87.56 90 GLU A C 1
ATOM 721 O O . GLU A 1 90 ? -39.442 -10.521 50.058 1.00 87.56 90 GLU A O 1
ATOM 726 N N . GLU A 1 91 ? -38.255 -11.979 48.870 1.00 88.50 91 GLU A N 1
ATOM 727 C CA . GLU A 1 91 ? -38.617 -13.138 49.709 1.00 88.50 91 GLU A CA 1
ATOM 728 C C . GLU A 1 91 ? -38.138 -12.974 51.164 1.00 88.50 91 GLU A C 1
ATOM 730 O O . GLU A 1 91 ? -38.885 -13.217 52.114 1.00 88.50 91 GLU A O 1
ATOM 735 N N . ARG A 1 92 ? -36.912 -12.473 51.382 1.00 90.50 92 ARG A N 1
ATOM 736 C CA . ARG A 1 92 ? -36.424 -12.137 52.736 1.00 90.50 92 ARG A CA 1
ATOM 737 C C . ARG A 1 92 ? -37.264 -11.044 53.401 1.00 90.50 92 ARG A C 1
ATOM 739 O O . ARG A 1 92 ? -37.485 -11.102 54.610 1.00 90.50 92 ARG A O 1
ATOM 746 N N . ARG A 1 93 ? -37.751 -10.067 52.634 1.00 84.25 93 ARG A N 1
ATOM 747 C CA . ARG A 1 93 ? -38.630 -8.996 53.123 1.00 84.25 93 ARG A CA 1
ATOM 748 C C . ARG A 1 93 ? -40.019 -9.521 53.499 1.00 84.25 93 ARG A C 1
ATOM 750 O O . ARG A 1 93 ? -40.528 -9.160 54.560 1.00 84.25 93 ARG A O 1
ATOM 757 N N . GLN A 1 94 ? -40.595 -10.408 52.689 1.00 89.75 94 GLN A N 1
ATOM 758 C CA . GLN A 1 94 ? -41.847 -11.104 53.000 1.00 89.75 94 GLN A CA 1
ATOM 759 C C . GLN A 1 94 ? -41.713 -11.945 54.279 1.00 89.75 94 GLN A C 1
ATOM 761 O O . GLN A 1 94 ? -42.553 -11.837 55.172 1.00 89.75 94 GLN A O 1
ATOM 766 N N . LEU A 1 95 ? -40.619 -12.700 54.433 1.00 90.31 95 LEU A N 1
ATOM 767 C CA . LEU A 1 95 ? -40.336 -13.464 55.655 1.00 90.31 95 LEU A CA 1
ATOM 768 C C . LEU A 1 95 ? -40.238 -12.567 56.901 1.00 90.31 95 LEU A C 1
ATOM 770 O O . LEU A 1 95 ? -40.795 -12.914 57.940 1.00 90.31 95 LEU A O 1
ATOM 774 N N . LEU A 1 96 ? -39.589 -11.400 56.809 1.00 86.94 96 LEU A N 1
ATOM 775 C CA . LEU A 1 96 ? -39.540 -10.429 57.913 1.00 86.94 96 LEU A CA 1
ATOM 776 C C . LEU A 1 96 ? -40.930 -9.874 58.271 1.00 86.94 96 LEU A C 1
ATOM 778 O O . LEU A 1 96 ? -41.227 -9.706 59.454 1.00 86.94 96 LEU A O 1
ATOM 782 N N . LYS A 1 97 ? -41.800 -9.644 57.279 1.00 90.38 97 LYS A N 1
ATOM 783 C CA . LYS A 1 97 ? -43.193 -9.223 57.500 1.00 90.38 97 LYS A CA 1
ATOM 784 C C . LYS A 1 97 ? -44.002 -10.304 58.228 1.00 90.38 97 LYS A C 1
ATOM 786 O O . LYS A 1 97 ? -44.632 -10.005 59.237 1.00 90.38 97 LYS A O 1
ATOM 791 N N . VAL A 1 98 ? -43.909 -11.560 57.787 1.00 90.56 98 VAL A N 1
ATOM 792 C CA . VAL A 1 98 ? -44.588 -12.704 58.429 1.00 90.56 98 VAL A CA 1
ATOM 793 C C . VAL A 1 98 ? -44.064 -12.961 59.849 1.00 90.56 98 VAL A C 1
ATOM 795 O O . VAL A 1 98 ? -44.834 -13.341 60.729 1.00 90.56 98 VAL A O 1
ATOM 798 N N . LEU A 1 99 ? -42.775 -12.721 60.118 1.00 88.06 99 LEU A N 1
ATOM 799 C CA . LEU A 1 99 ? -42.223 -12.793 61.477 1.00 88.06 99 LEU A CA 1
ATOM 800 C C . LEU A 1 99 ? -42.800 -11.702 62.392 1.00 88.06 99 LEU A C 1
ATOM 802 O O . LEU A 1 99 ? -43.202 -12.016 63.511 1.00 88.06 99 LEU A O 1
ATOM 806 N N . ALA A 1 100 ? -42.912 -10.459 61.911 1.00 85.38 100 ALA A N 1
ATOM 807 C CA . ALA A 1 100 ? -43.539 -9.373 62.667 1.00 85.38 100 ALA A CA 1
ATOM 808 C C . ALA A 1 100 ? -45.027 -9.652 62.959 1.00 85.38 100 ALA A C 1
ATOM 810 O O . ALA A 1 100 ? -45.477 -9.460 64.087 1.00 85.38 100 ALA A O 1
ATOM 811 N N . GLU A 1 101 ? -45.767 -10.185 61.983 1.00 89.81 101 GLU A N 1
ATOM 812 C CA . GLU A 1 101 ? -47.154 -10.641 62.162 1.00 89.81 101 GLU A CA 1
ATOM 813 C C . GLU A 1 101 ? -47.253 -11.792 63.181 1.00 89.81 101 GLU A C 1
ATOM 815 O O . GLU A 1 101 ? -48.168 -11.818 64.003 1.00 89.81 101 GLU A O 1
ATOM 820 N N . ASN A 1 102 ? -46.290 -12.723 63.195 1.00 90.12 102 ASN A N 1
ATOM 821 C CA . ASN A 1 102 ? -46.255 -13.811 64.176 1.00 90.12 102 ASN A CA 1
ATOM 822 C C . ASN A 1 102 ? -46.003 -13.304 65.605 1.00 90.12 102 ASN A C 1
ATOM 824 O O . ASN A 1 102 ? -46.629 -13.795 66.545 1.00 90.12 102 ASN A O 1
ATOM 828 N N . ASP A 1 103 ? -45.120 -12.319 65.774 1.00 86.50 103 ASP A N 1
ATOM 829 C CA . ASP A 1 103 ? -44.862 -11.701 67.076 1.00 86.50 103 ASP A CA 1
ATOM 830 C C . ASP A 1 103 ? -46.024 -10.810 67.541 1.00 86.50 103 ASP A C 1
ATOM 832 O O . ASP A 1 103 ? -46.346 -10.815 68.732 1.00 86.50 103 ASP A O 1
ATOM 836 N N . GLU A 1 104 ? -46.740 -10.133 66.635 1.00 89.38 104 GLU A N 1
ATOM 837 C CA . GLU A 1 104 ? -47.990 -9.457 66.997 1.00 89.38 104 GLU A CA 1
ATOM 838 C C . GLU A 1 104 ? -49.054 -10.462 67.465 1.00 89.38 104 GLU A C 1
ATOM 840 O O . GLU A 1 104 ? -49.648 -10.270 68.529 1.00 89.38 104 GLU A O 1
ATOM 845 N N . LEU A 1 105 ? -49.249 -11.570 66.741 1.00 88.44 105 LEU A N 1
ATOM 846 C CA . LEU A 1 105 ? -50.186 -12.628 67.136 1.00 88.44 105 LEU A CA 1
ATOM 847 C C . LEU A 1 105 ? -49.825 -13.246 68.498 1.00 88.44 105 LEU A C 1
ATOM 849 O O . LEU A 1 105 ? -50.720 -13.484 69.306 1.00 88.44 105 LEU A O 1
ATOM 853 N N . ARG A 1 106 ? -48.535 -13.423 68.821 1.00 87.69 106 ARG A N 1
ATOM 854 C CA . ARG A 1 106 ? -48.089 -13.824 70.175 1.00 87.69 106 ARG A CA 1
ATOM 855 C C . ARG A 1 106 ? -48.435 -12.780 71.236 1.00 87.69 106 ARG A C 1
ATOM 857 O O . ARG A 1 106 ? -48.845 -13.132 72.340 1.00 87.69 106 ARG A O 1
ATOM 864 N N . ILE A 1 107 ? -48.285 -11.491 70.928 1.00 81.25 107 ILE A N 1
ATOM 865 C CA . ILE A 1 107 ? -48.659 -10.398 71.838 1.00 81.25 107 ILE A CA 1
ATOM 866 C C . ILE A 1 107 ? -50.182 -10.362 72.049 1.00 81.25 107 ILE A C 1
ATOM 868 O O . ILE A 1 107 ? -50.626 -10.089 73.167 1.00 81.25 107 ILE A O 1
ATOM 872 N N . GLN A 1 108 ? -50.980 -10.658 71.020 1.00 88.25 108 GLN A N 1
ATOM 873 C CA . GLN A 1 108 ? -52.434 -10.819 71.128 1.00 88.25 108 GLN A CA 1
ATOM 874 C C . GLN A 1 108 ? -52.787 -12.050 71.985 1.00 88.25 108 GLN A C 1
ATOM 876 O O . GLN A 1 108 ? -53.478 -11.900 72.990 1.00 88.25 108 GLN A O 1
ATOM 881 N N . GLU A 1 109 ? -52.196 -13.219 71.718 1.00 87.19 109 GLU A N 1
ATOM 882 C CA . GLU A 1 109 ? -52.391 -14.441 72.514 1.00 87.19 109 GLU A CA 1
ATOM 883 C C . GLU A 1 109 ? -52.060 -14.223 74.005 1.00 87.19 109 GLU A C 1
ATOM 885 O O . GLU A 1 109 ? -52.804 -14.650 74.889 1.00 87.19 109 GLU A O 1
ATOM 890 N N . LEU A 1 110 ? -50.979 -13.501 74.318 1.00 80.94 110 LEU A N 1
ATOM 891 C CA . LEU A 1 110 ? -50.616 -13.152 75.696 1.00 80.94 110 LEU A CA 1
ATOM 892 C C . LEU A 1 110 ? -51.598 -12.167 76.355 1.00 80.94 110 LEU A C 1
ATOM 894 O O . LEU A 1 110 ? -51.775 -12.224 77.575 1.00 80.94 110 LEU A O 1
ATOM 898 N N . LYS A 1 111 ? -52.248 -11.279 75.590 1.00 83.12 111 LYS A N 1
ATOM 899 C CA . LYS A 1 111 ? -53.336 -10.419 76.091 1.00 83.12 111 LYS A CA 1
ATOM 900 C C . LYS A 1 111 ? -54.594 -11.245 76.364 1.00 83.12 111 LYS A C 1
ATOM 902 O O . LYS A 1 111 ? -55.173 -11.112 77.441 1.00 83.12 111 LYS A O 1
ATOM 907 N N . ASP A 1 112 ? -54.966 -12.153 75.468 1.00 83.38 112 ASP A N 1
ATOM 908 C CA . ASP A 1 112 ? -56.157 -12.990 75.632 1.00 83.38 112 ASP A CA 1
ATOM 909 C C . ASP A 1 112 ? -55.988 -14.021 76.759 1.00 83.38 112 ASP A C 1
ATOM 911 O O . ASP A 1 112 ? -56.865 -14.140 77.614 1.00 83.38 112 ASP A O 1
ATOM 915 N N . ARG A 1 113 ? -54.808 -14.644 76.900 1.00 82.94 113 ARG A N 1
ATOM 916 C CA . ARG A 1 113 ? -54.433 -15.464 78.074 1.00 82.94 113 ARG A CA 1
ATOM 917 C C . ARG A 1 113 ? -54.469 -14.688 79.404 1.00 82.94 113 ARG A C 1
ATOM 919 O O . ARG A 1 113 ? -54.566 -15.308 80.465 1.00 82.94 113 ARG A O 1
ATOM 926 N N . ARG A 1 114 ? -54.371 -13.349 79.402 1.00 73.12 114 ARG A N 1
ATOM 927 C CA . ARG A 1 114 ? -54.627 -12.515 80.600 1.00 73.12 114 ARG A CA 1
ATOM 928 C C . ARG A 1 114 ? -56.109 -12.209 80.770 1.00 73.12 114 ARG A C 1
ATOM 930 O O . ARG A 1 114 ? -56.607 -12.317 81.883 1.00 73.12 114 ARG A O 1
ATOM 937 N N . LYS A 1 115 ? -56.819 -11.876 79.688 1.00 84.12 115 LYS A N 1
ATOM 938 C CA . LYS A 1 115 ? -58.264 -11.605 79.697 1.00 84.12 115 LYS A CA 1
ATOM 939 C C . LYS A 1 115 ? -59.058 -12.812 80.210 1.00 84.12 115 LYS A C 1
ATOM 941 O O . LYS A 1 115 ? -59.926 -12.643 81.058 1.00 84.12 115 LYS A O 1
ATOM 946 N N . ILE A 1 116 ? -58.689 -14.020 79.781 1.00 80.69 116 ILE A N 1
ATOM 947 C CA . ILE A 1 116 ? -59.236 -15.292 80.272 1.00 80.69 116 ILE A CA 1
ATOM 948 C C . ILE A 1 116 ? -58.971 -15.451 81.777 1.00 80.69 116 ILE A C 1
ATOM 950 O O . ILE A 1 116 ? -59.922 -15.607 82.536 1.00 80.69 116 ILE A O 1
ATOM 954 N N . ARG A 1 117 ? -57.718 -15.321 82.244 1.00 76.06 117 ARG A N 1
ATOM 955 C CA . ARG A 1 117 ? -57.390 -15.420 83.684 1.00 76.06 117 ARG A CA 1
ATOM 956 C C . ARG A 1 117 ? -58.099 -14.368 84.546 1.00 76.06 117 ARG A C 1
ATOM 958 O O . ARG A 1 117 ? -58.541 -14.683 85.645 1.00 76.06 117 ARG A O 1
ATOM 965 N N . TYR A 1 118 ? -58.255 -13.143 84.047 1.00 76.62 118 TYR A N 1
ATOM 966 C CA . TYR A 1 118 ? -59.004 -12.083 84.726 1.00 76.62 118 TYR A CA 1
ATOM 967 C C . TYR A 1 118 ? -60.497 -12.421 84.863 1.00 76.62 118 TYR A C 1
ATOM 969 O O . TYR A 1 118 ? -61.066 -12.230 85.935 1.00 76.62 118 TYR A O 1
ATOM 977 N N . LEU A 1 119 ? -61.115 -12.967 83.811 1.00 81.44 119 LEU A N 1
ATOM 978 C CA . LEU A 1 119 ? -62.514 -13.401 83.838 1.00 81.44 119 LEU A CA 1
ATOM 979 C C . LEU A 1 119 ? -62.722 -14.627 84.743 1.00 81.44 119 LEU A C 1
ATOM 981 O O . LEU A 1 119 ? -63.659 -14.630 85.533 1.00 81.44 119 LEU A O 1
ATOM 985 N N . LEU A 1 120 ? -61.824 -15.618 84.711 1.00 76.75 120 LEU A N 1
ATOM 986 C CA . LEU A 1 120 ? -61.877 -16.785 85.606 1.00 76.75 120 LEU A CA 1
ATOM 987 C C . LEU A 1 120 ? -61.766 -16.377 87.085 1.00 76.75 120 LEU A C 1
ATOM 989 O O . LEU A 1 120 ? -62.571 -16.816 87.906 1.00 76.75 120 LEU A O 1
ATOM 993 N N . GLY A 1 121 ? -60.847 -15.458 87.406 1.00 74.94 121 GLY A N 1
ATOM 994 C CA . GLY A 1 121 ? -60.716 -14.891 88.751 1.00 74.94 121 GLY A CA 1
ATOM 995 C C . GLY A 1 121 ? -61.933 -14.068 89.202 1.00 74.94 121 GLY A C 1
ATOM 996 O O . GLY A 1 121 ? -62.251 -14.059 90.387 1.00 74.94 121 GLY A O 1
ATOM 997 N N . LEU A 1 122 ? -62.652 -13.417 88.277 1.00 72.06 122 LEU A N 1
ATOM 998 C CA . LEU A 1 122 ? -63.939 -12.765 88.566 1.00 72.06 122 LEU A CA 1
ATOM 999 C C . LEU A 1 122 ? -65.079 -13.771 88.790 1.00 72.06 122 LEU A C 1
ATOM 1001 O O . LEU A 1 122 ? -65.976 -13.502 89.583 1.00 72.06 122 LEU A O 1
ATOM 1005 N N . CYS A 1 123 ? -65.043 -14.930 88.131 1.00 70.81 123 CYS A N 1
ATOM 1006 C CA . CYS A 1 123 ? -66.014 -16.012 88.315 1.00 70.81 123 CYS A CA 1
ATOM 1007 C C . CYS A 1 123 ? -65.799 -16.834 89.601 1.00 70.81 123 CYS A C 1
ATOM 1009 O O . CYS A 1 123 ? -66.503 -17.820 89.812 1.00 70.81 123 CYS A O 1
ATOM 1011 N N . GLY A 1 124 ? -64.839 -16.465 90.457 1.00 54.88 124 GLY A N 1
ATOM 1012 C CA . GLY A 1 124 ? -64.575 -17.144 91.731 1.00 54.88 124 GLY A CA 1
ATOM 1013 C C . GLY A 1 124 ? -63.925 -18.526 91.601 1.00 54.88 124 GLY A C 1
ATOM 1014 O O . GLY A 1 124 ? -63.714 -19.194 92.612 1.00 54.88 124 GLY A O 1
ATOM 1015 N N . GLN A 1 125 ? -63.571 -18.960 90.387 1.00 55.66 125 GLN A N 1
ATOM 1016 C CA . GLN A 1 125 ? -62.779 -20.169 90.188 1.00 55.66 125 GLN A CA 1
ATOM 1017 C C . GLN A 1 125 ? -61.306 -19.853 90.452 1.00 55.66 125 GLN A C 1
ATOM 1019 O O . GLN A 1 125 ? -60.603 -19.313 89.597 1.00 55.66 125 GLN A O 1
ATOM 1024 N N . ALA A 1 126 ? -60.837 -20.211 91.648 1.00 48.94 126 ALA A N 1
ATOM 1025 C CA . ALA A 1 126 ? -59.415 -20.290 91.951 1.00 48.94 126 ALA A CA 1
ATOM 1026 C C . ALA A 1 126 ? -58.797 -21.447 91.146 1.00 48.94 126 ALA A C 1
ATOM 1028 O O . ALA A 1 126 ? -58.804 -22.598 91.579 1.00 48.94 126 ALA A O 1
ATOM 1029 N N . VAL A 1 127 ? -58.320 -21.138 89.939 1.00 51.34 127 VAL A N 1
ATOM 1030 C CA . VAL A 1 127 ? -57.582 -22.081 89.088 1.00 51.34 127 VAL A CA 1
ATOM 1031 C C . VAL A 1 127 ? -56.250 -22.414 89.778 1.00 51.34 127 VAL A C 1
ATOM 1033 O O . VAL A 1 127 ? -55.532 -21.476 90.134 1.00 51.34 127 VAL A O 1
ATOM 1036 N N . PRO A 1 128 ? -55.901 -23.699 89.987 1.00 54.69 128 PRO A N 1
ATOM 1037 C CA . PRO A 1 128 ? -54.588 -24.083 90.503 1.00 54.69 128 PRO A CA 1
ATOM 1038 C C . PRO A 1 128 ? -53.467 -23.591 89.579 1.00 54.69 128 PRO A C 1
ATOM 1040 O O . PRO A 1 128 ? -53.621 -23.607 88.360 1.00 54.69 128 PRO A O 1
ATOM 1043 N N . GLU A 1 129 ? -52.323 -23.185 90.133 1.00 52.81 129 GLU A N 1
ATOM 1044 C CA . GLU A 1 129 ? -51.249 -22.591 89.317 1.00 52.81 129 GLU A CA 1
ATOM 1045 C C . GLU A 1 129 ? -50.574 -23.599 88.354 1.00 52.81 129 GLU A C 1
ATOM 1047 O O . GLU A 1 129 ? -50.002 -23.187 87.345 1.00 52.81 129 GLU A O 1
ATOM 1052 N N . ASP A 1 130 ? -50.733 -24.907 88.599 1.00 53.75 130 ASP A N 1
ATOM 1053 C CA . ASP A 1 130 ? -50.172 -26.024 87.818 1.00 53.75 130 ASP A CA 1
ATOM 1054 C C . ASP A 1 130 ? -51.140 -26.635 86.771 1.00 53.75 130 ASP A C 1
ATOM 1056 O O . ASP A 1 130 ? -51.206 -27.855 86.585 1.00 53.75 130 ASP A O 1
ATOM 1060 N N . GLU A 1 131 ? -51.893 -25.821 86.019 1.00 46.56 131 GLU A N 1
ATOM 1061 C CA . GLU A 1 131 ? -52.572 -26.327 84.811 1.00 46.56 131 GLU A CA 1
ATOM 1062 C C . GLU A 1 131 ? -51.575 -26.552 83.657 1.00 46.56 131 GLU A C 1
ATOM 1064 O O . GLU A 1 131 ? -51.328 -25.687 82.807 1.00 46.56 131 GLU A O 1
ATOM 1069 N N . THR A 1 132 ? -51.008 -27.765 83.620 1.00 48.06 132 THR A N 1
ATOM 1070 C CA . THR A 1 132 ? -50.047 -28.246 82.614 1.00 48.06 132 THR A CA 1
ATOM 1071 C C . THR A 1 132 ? -50.607 -28.147 81.191 1.00 48.06 132 THR A C 1
ATOM 1073 O O . THR A 1 132 ? -51.192 -29.086 80.646 1.00 48.06 132 THR A O 1
ATOM 1076 N N . THR A 1 133 ? -50.404 -26.995 80.549 1.00 47.91 133 THR A N 1
ATOM 1077 C CA . THR A 1 133 ? -50.853 -26.752 79.176 1.00 47.91 133 THR A CA 1
ATOM 1078 C C . THR A 1 133 ? -50.056 -27.641 78.219 1.00 47.91 133 THR A C 1
ATOM 1080 O O . THR A 1 133 ? -48.884 -27.375 77.947 1.00 47.91 133 THR A O 1
ATOM 1083 N N . TYR A 1 134 ? -50.688 -28.692 77.689 1.00 42.81 134 TYR A N 1
ATOM 1084 C CA . TYR A 1 134 ? -50.074 -29.628 76.741 1.00 42.81 134 TYR A CA 1
ATOM 1085 C C . TYR A 1 134 ? -49.726 -28.938 75.411 1.00 42.81 134 TYR A C 1
ATOM 1087 O O . TYR A 1 134 ? -50.486 -28.969 74.440 1.00 42.81 134 TYR A O 1
ATOM 1095 N N . PHE A 1 135 ? -48.535 -28.340 75.343 1.00 43.66 135 PHE A N 1
ATOM 1096 C CA . PHE A 1 135 ? -47.951 -27.864 74.094 1.00 43.66 135 PHE A CA 1
ATOM 1097 C C . PHE A 1 135 ? -47.704 -29.053 73.160 1.00 43.66 135 PHE A C 1
ATOM 1099 O O . PHE A 1 135 ? -46.736 -29.800 73.307 1.00 43.66 135 PHE A O 1
ATOM 1106 N N . LYS A 1 136 ? -48.587 -29.209 72.168 1.00 45.28 136 LYS A N 1
ATOM 1107 C CA . LYS A 1 136 ? -48.415 -30.148 71.055 1.00 45.28 136 LYS A CA 1
ATOM 1108 C C . LYS A 1 136 ? -47.026 -29.901 70.430 1.00 45.28 136 LYS A C 1
ATOM 1110 O O . LYS A 1 136 ? -46.766 -28.754 70.061 1.00 45.28 136 LYS A O 1
ATOM 1115 N N . PRO A 1 137 ? -46.123 -30.903 70.345 1.00 40.41 137 PRO A N 1
ATOM 1116 C CA . PRO A 1 137 ? -44.715 -30.656 70.036 1.00 40.41 137 PRO A CA 1
ATOM 1117 C C . PRO A 1 137 ? -44.515 -29.843 68.754 1.00 40.41 137 PRO A C 1
ATOM 1119 O O . PRO A 1 137 ? -44.923 -30.259 67.669 1.00 40.41 137 PRO A O 1
ATOM 1122 N N . SER A 1 138 ? -43.894 -28.668 68.893 1.00 43.66 138 SER A N 1
ATOM 1123 C CA . SER A 1 138 ? -43.662 -27.753 67.774 1.00 43.66 138 SER A CA 1
ATOM 1124 C C . SER A 1 138 ? -42.759 -28.410 66.730 1.00 43.66 138 SER A C 1
ATOM 1126 O O . SER A 1 138 ? -41.678 -28.909 67.056 1.00 43.66 138 SER A O 1
ATOM 1128 N N . VAL A 1 139 ? -43.215 -28.431 65.474 1.00 44.53 139 VAL A N 1
ATOM 1129 C CA . VAL A 1 139 ? -42.553 -29.165 64.390 1.00 44.53 139 VAL A CA 1
ATOM 1130 C C . VAL A 1 139 ? -41.191 -28.538 64.098 1.00 44.53 139 VAL A C 1
ATOM 1132 O O . VAL A 1 139 ? -41.102 -27.464 63.515 1.00 44.53 139 VAL A O 1
ATOM 1135 N N . HIS A 1 140 ? -40.137 -29.238 64.525 1.00 37.28 140 HIS A N 1
ATOM 1136 C CA . HIS A 1 140 ? -38.719 -28.993 64.255 1.00 37.28 140 HIS A CA 1
ATOM 1137 C C . HIS A 1 140 ? -38.329 -27.536 63.964 1.00 37.28 140 HIS A C 1
ATOM 1139 O O . HIS A 1 140 ? -38.173 -27.137 62.807 1.00 37.28 140 HIS A O 1
ATOM 1145 N N . ARG A 1 141 ? -38.008 -26.777 65.023 1.00 39.47 141 ARG A N 1
ATOM 1146 C CA . ARG A 1 141 ? -37.243 -25.525 64.907 1.00 39.47 141 ARG A CA 1
ATOM 1147 C C . ARG A 1 141 ? -35.861 -25.823 64.306 1.00 39.47 141 ARG A C 1
ATOM 1149 O O . ARG A 1 141 ? -34.895 -26.015 65.044 1.00 39.47 141 ARG A O 1
ATOM 1156 N N . LYS A 1 142 ? -35.762 -25.868 62.971 1.00 41.00 142 LYS A N 1
ATOM 1157 C CA . LYS A 1 142 ? -34.496 -25.956 62.230 1.00 41.00 142 LYS A CA 1
ATOM 1158 C C . LYS A 1 142 ? -33.660 -24.727 62.569 1.00 41.00 142 LYS A C 1
ATOM 1160 O O . LYS A 1 142 ? -33.835 -23.658 61.994 1.00 41.00 142 LYS A O 1
ATOM 1165 N N . VAL A 1 143 ? -32.756 -24.890 63.531 1.00 39.06 143 VAL A N 1
ATOM 1166 C CA . VAL A 1 143 ? -31.752 -23.884 63.868 1.00 39.06 143 VAL A CA 1
ATOM 1167 C C . VAL A 1 143 ? -30.847 -23.724 62.653 1.00 39.06 143 VAL A C 1
ATOM 1169 O O . VAL A 1 143 ? -30.006 -24.581 62.381 1.00 39.06 143 VAL A O 1
ATOM 1172 N N . VAL A 1 144 ? -31.016 -22.619 61.926 1.00 37.97 144 VAL A N 1
ATOM 1173 C CA . VAL A 1 144 ? -30.019 -22.153 60.962 1.00 37.97 144 VAL A CA 1
ATOM 1174 C C . VAL A 1 144 ? -28.787 -21.770 61.777 1.00 37.97 144 VAL A C 1
ATOM 1176 O O . VAL A 1 144 ? -28.709 -20.687 62.353 1.00 37.97 144 VAL A O 1
ATOM 1179 N N . ARG A 1 145 ? -27.839 -22.706 61.883 1.00 30.66 145 ARG A N 1
ATOM 1180 C CA . ARG A 1 145 ? -26.535 -22.472 62.503 1.00 30.66 145 ARG A CA 1
ATOM 1181 C C . ARG A 1 145 ? -25.761 -21.486 61.631 1.00 30.66 145 ARG A C 1
ATOM 1183 O O . ARG A 1 145 ? -25.076 -21.903 60.702 1.00 30.66 145 ARG A O 1
ATOM 1190 N N . SER A 1 146 ? -25.837 -20.198 61.958 1.00 35.78 146 SER A N 1
ATOM 1191 C CA . SER A 1 146 ? -24.748 -19.290 61.602 1.00 35.78 146 SER A CA 1
ATOM 1192 C C . SER A 1 146 ? -23.479 -19.789 62.297 1.00 35.78 146 SER A C 1
ATOM 1194 O O . SER A 1 146 ? -23.513 -20.145 63.478 1.00 35.78 146 SER A O 1
ATOM 1196 N N . GLY A 1 147 ? -22.386 -19.911 61.548 1.00 34.06 147 GLY A N 1
ATOM 1197 C CA . GLY A 1 147 ? -21.132 -20.453 62.059 1.00 34.06 147 GLY A CA 1
ATOM 1198 C C . GLY A 1 147 ? -20.376 -19.420 62.888 1.00 34.06 147 GLY A C 1
ATOM 1199 O O . GLY A 1 147 ? -19.936 -18.409 62.354 1.00 34.06 147 GLY A O 1
ATOM 1200 N N . GLY A 1 148 ? -20.179 -19.703 64.173 1.00 31.69 148 GLY A N 1
ATOM 1201 C CA . GLY A 1 148 ? -19.316 -18.935 65.066 1.00 31.69 148 GLY A CA 1
ATOM 1202 C C . GLY A 1 148 ? -18.915 -19.791 66.264 1.00 31.69 148 GLY A C 1
ATOM 1203 O O . GLY A 1 148 ? -19.758 -20.480 66.839 1.00 31.69 148 GLY A O 1
ATOM 1204 N N . GLY A 1 149 ? -17.625 -19.799 66.604 1.00 31.31 149 GLY A N 1
ATOM 1205 C CA . GLY A 1 149 ? -17.141 -20.414 67.842 1.00 31.31 149 GLY A CA 1
ATOM 1206 C C . GLY A 1 149 ? -17.524 -19.575 69.072 1.00 31.31 149 GLY A C 1
ATOM 1207 O O . GLY A 1 149 ? -17.894 -18.415 68.941 1.00 31.31 149 GLY A O 1
ATOM 1208 N N . GLY A 1 150 ? -17.446 -20.097 70.292 1.00 28.48 150 GLY A N 1
ATOM 1209 C CA . GLY A 1 150 ? -16.926 -21.412 70.671 1.00 28.48 150 GLY A CA 1
ATOM 1210 C C . GLY A 1 150 ? -16.043 -21.288 71.910 1.00 28.48 150 GLY A C 1
ATOM 1211 O O . GLY A 1 150 ? -14.872 -20.950 71.792 1.00 28.48 150 GLY A O 1
ATOM 1212 N N . GLY A 1 151 ? -16.621 -21.571 73.078 1.00 28.70 151 GLY A N 1
ATOM 1213 C CA . GLY A 1 151 ? -16.010 -21.357 74.393 1.00 28.70 151 GLY A CA 1
ATOM 1214 C C . GLY A 1 151 ? -16.698 -20.219 75.168 1.00 28.70 151 GLY A C 1
ATOM 1215 O O . GLY A 1 151 ? -17.100 -19.226 74.573 1.00 28.70 151 GLY A O 1
ATOM 1216 N N . GLY A 1 152 ? -16.901 -20.323 76.483 1.00 28.70 152 GLY A N 1
ATOM 1217 C CA . GLY A 1 152 ? -16.686 -21.496 77.340 1.00 28.70 152 GLY A CA 1
ATOM 1218 C C . GLY A 1 152 ? -16.499 -21.113 78.808 1.00 28.70 152 GLY A C 1
ATOM 1219 O O . GLY A 1 152 ? -15.613 -20.324 79.107 1.00 28.70 152 GLY A O 1
ATOM 1220 N N . SER A 1 153 ? -17.279 -21.728 79.710 1.00 30.67 153 SER A N 1
ATOM 1221 C CA . SER A 1 153 ? -17.323 -21.490 81.174 1.00 30.67 153 SER A CA 1
ATOM 1222 C C . SER A 1 153 ? -17.633 -20.047 81.640 1.00 30.67 153 SER A C 1
ATOM 1224 O O . SER A 1 153 ? -17.415 -19.087 80.915 1.00 30.67 153 SER A O 1
ATOM 1226 N N . GLY A 1 154 ? -18.161 -19.822 82.847 1.00 27.17 154 GLY A N 1
ATOM 1227 C CA . GLY A 1 154 ? -18.740 -20.780 83.801 1.00 27.17 154 GLY A CA 1
ATOM 1228 C C . GLY A 1 154 ? -18.570 -20.358 85.267 1.00 27.17 154 GLY A C 1
ATOM 1229 O O . GLY A 1 154 ? -17.508 -19.873 85.640 1.00 27.17 154 GLY A O 1
ATOM 1230 N N . ALA A 1 155 ? -19.590 -20.644 86.093 1.00 30.38 155 ALA A N 1
ATOM 1231 C CA . ALA A 1 155 ? -19.655 -20.345 87.536 1.00 30.38 155 ALA A CA 1
ATOM 1232 C C . ALA A 1 155 ? -19.691 -18.822 87.871 1.00 30.38 155 ALA A C 1
ATOM 1234 O O . ALA A 1 155 ? -19.455 -17.996 86.997 1.00 30.38 155 ALA A O 1
ATOM 1235 N N . ARG A 1 156 ? -20.038 -18.356 89.084 1.00 27.23 156 ARG A N 1
ATOM 1236 C CA . ARG A 1 156 ? -20.446 -19.018 90.347 1.00 27.23 156 ARG A CA 1
ATOM 1237 C C . ARG A 1 156 ? -21.211 -18.001 91.225 1.00 27.23 156 ARG A C 1
ATOM 1239 O O . ARG A 1 156 ? -20.915 -16.818 91.120 1.00 27.23 156 ARG A O 1
ATOM 1246 N N . GLY A 1 157 ? -22.072 -18.452 92.145 1.00 29.45 157 GLY A N 1
ATOM 1247 C CA . GLY A 1 157 ? -22.584 -17.614 93.251 1.00 29.45 157 GLY A CA 1
ATOM 1248 C C . GLY A 1 157 ? -24.087 -17.762 93.535 1.00 29.45 157 GLY A C 1
ATOM 1249 O O . GLY A 1 157 ? -24.879 -17.266 92.737 1.00 29.45 157 GLY A O 1
ATOM 1250 N N . PRO A 1 158 ? -24.476 -18.434 94.634 1.00 41.75 158 PRO A N 1
ATOM 1251 C CA . PRO A 1 158 ? -25.863 -18.546 95.089 1.00 41.75 158 PRO A CA 1
ATOM 1252 C C . PRO A 1 158 ? -26.131 -17.796 96.420 1.00 41.75 158 PRO A C 1
ATOM 1254 O O . PRO A 1 158 ? -25.209 -17.250 97.020 1.00 41.75 158 PRO A O 1
ATOM 1257 N N . ASP A 1 159 ? -27.394 -17.863 96.856 1.00 29.44 159 ASP A N 1
ATOM 1258 C CA . ASP A 1 159 ? -27.923 -17.741 98.230 1.00 29.44 159 ASP A CA 1
ATOM 1259 C C . ASP A 1 159 ? -27.851 -16.396 98.991 1.00 29.44 159 ASP A C 1
ATOM 1261 O O . ASP A 1 159 ? -26.790 -15.836 99.257 1.00 29.44 159 ASP A O 1
ATOM 1265 N N . ALA A 1 160 ? -29.035 -15.928 99.422 1.00 32.50 160 ALA A N 1
ATOM 1266 C CA . ALA A 1 160 ? -29.243 -14.834 100.379 1.00 32.50 160 ALA A CA 1
ATOM 1267 C C . ALA A 1 160 ? -30.597 -14.972 101.132 1.00 32.50 160 ALA A C 1
ATOM 1269 O O . ALA A 1 160 ? -31.489 -14.148 100.960 1.00 32.50 160 ALA A O 1
ATOM 1270 N N . GLU A 1 161 ? -30.695 -16.026 101.954 1.00 29.17 161 GLU A N 1
ATOM 1271 C CA . GLU A 1 161 ? -31.603 -16.243 103.111 1.00 29.17 161 GLU A CA 1
ATOM 1272 C C . GLU A 1 161 ? -33.151 -16.182 102.962 1.00 29.17 161 GLU A C 1
ATOM 1274 O O . GLU A 1 161 ? -33.718 -15.935 101.900 1.00 29.17 161 GLU A O 1
ATOM 1279 N N . GLU A 1 162 ? -33.829 -16.572 104.053 1.00 30.66 162 GLU A N 1
ATOM 1280 C CA . GLU A 1 162 ? -35.246 -16.967 104.157 1.00 30.66 162 GLU A CA 1
ATOM 1281 C C . GLU A 1 162 ? -36.121 -15.950 104.942 1.00 30.66 162 GLU A C 1
ATOM 1283 O O . GLU A 1 162 ? -35.656 -14.883 105.332 1.00 30.66 162 GLU A O 1
ATOM 1288 N N . HIS A 1 163 ? -37.359 -16.366 105.285 1.00 35.25 163 HIS A N 1
ATOM 1289 C CA . HIS A 1 163 ? -38.302 -15.751 106.247 1.00 35.25 163 HIS A CA 1
ATOM 1290 C C . HIS A 1 163 ? -38.972 -14.427 105.789 1.00 35.25 163 HIS A C 1
ATOM 1292 O O . HIS A 1 163 ? -38.366 -13.600 105.122 1.00 35.25 163 HIS A O 1
ATOM 1298 N N . VAL A 1 164 ? -40.252 -14.134 106.078 1.00 31.95 164 VAL A N 1
ATOM 1299 C CA . VAL A 1 164 ? -41.314 -14.795 106.883 1.00 31.95 164 VAL A CA 1
ATOM 1300 C C . VAL A 1 164 ? -42.593 -14.949 106.021 1.00 31.95 164 VAL A C 1
ATOM 1302 O O . VAL A 1 164 ? -42.711 -14.303 104.982 1.00 31.95 164 VAL A O 1
ATOM 1305 N N . GLY A 1 165 ? -43.540 -15.809 106.420 1.00 32.50 165 GLY A N 1
ATOM 1306 C CA . GLY A 1 165 ? -44.809 -16.052 105.710 1.00 32.50 165 GLY A CA 1
ATOM 1307 C C . GLY A 1 165 ? -46.005 -15.155 106.099 1.00 32.50 165 GLY A C 1
ATOM 1308 O O . GLY A 1 165 ? -45.843 -13.999 106.470 1.00 32.50 165 GLY A O 1
ATOM 1309 N N . ASP A 1 166 ? -47.198 -15.759 106.017 1.00 32.97 166 ASP A N 1
ATOM 1310 C CA . ASP A 1 166 ? -48.553 -15.260 106.334 1.00 32.97 166 ASP A CA 1
ATOM 1311 C C . ASP A 1 166 ? -49.289 -14.309 105.355 1.00 32.97 166 ASP A C 1
ATOM 1313 O O . ASP A 1 166 ? -49.389 -13.103 105.542 1.00 32.97 166 ASP A O 1
ATOM 1317 N N . ILE A 1 167 ? -49.971 -14.973 104.404 1.00 40.56 167 ILE A N 1
ATOM 1318 C CA . ILE A 1 167 ? -51.414 -14.843 104.072 1.00 40.56 167 ILE A CA 1
ATOM 1319 C C . ILE A 1 167 ? -51.896 -13.547 103.353 1.00 40.56 167 ILE A C 1
ATOM 1321 O O . ILE A 1 167 ? -51.607 -12.425 103.763 1.00 40.56 167 ILE A O 1
ATOM 1325 N N . PRO A 1 168 ? -52.668 -13.664 102.243 1.00 45.44 168 PRO A N 1
ATOM 1326 C CA . PRO A 1 168 ? -52.755 -12.586 101.257 1.00 45.44 168 PRO A CA 1
ATOM 1327 C C . PRO A 1 168 ? -53.840 -11.535 101.536 1.00 45.44 168 PRO A C 1
ATOM 1329 O O . PRO A 1 168 ? -55.037 -11.824 101.533 1.00 45.44 168 PRO A O 1
ATOM 1332 N N . SER A 1 169 ? -53.426 -10.268 101.596 1.00 35.88 169 SER A N 1
ATOM 1333 C CA . SER A 1 169 ? -54.301 -9.133 101.273 1.00 35.88 169 SER A CA 1
ATOM 1334 C C . SER A 1 169 ? -54.237 -8.837 99.771 1.00 35.88 169 SER A C 1
ATOM 1336 O O . SER A 1 169 ? -53.155 -8.681 99.208 1.00 35.88 169 SER A O 1
ATOM 1338 N N . SER A 1 170 ? -55.396 -8.767 99.110 1.00 44.19 170 SER A N 1
ATOM 1339 C CA . SER A 1 170 ? -55.515 -8.604 97.650 1.00 44.19 170 SER A CA 1
ATOM 1340 C C . SER A 1 170 ? -55.183 -7.174 97.188 1.00 44.19 170 SER A C 1
ATOM 1342 O O . SER A 1 170 ? -56.069 -6.369 96.899 1.00 44.19 170 SER A O 1
ATOM 1344 N N . GLU A 1 171 ? -53.894 -6.831 97.134 1.00 38.66 171 GLU A N 1
ATOM 1345 C CA . GLU A 1 171 ? -53.450 -5.541 96.602 1.00 38.66 171 GLU A CA 1
ATOM 1346 C C . GLU A 1 171 ? -53.613 -5.446 95.069 1.00 38.66 171 GLU A C 1
ATOM 1348 O O . GLU A 1 171 ? -53.072 -6.277 94.330 1.00 38.66 171 GLU A O 1
ATOM 1353 N N . PRO A 1 172 ? -54.174 -4.338 94.541 1.00 50.34 172 PRO A N 1
ATOM 1354 C CA . PRO A 1 172 ? -54.050 -3.974 93.123 1.00 50.34 172 PRO A CA 1
ATOM 1355 C C . PRO A 1 172 ? -52.593 -3.817 92.644 1.00 50.34 172 PRO A C 1
ATOM 1357 O O . PRO A 1 172 ? -52.328 -3.816 91.439 1.00 50.34 172 PRO A O 1
ATOM 1360 N N . GLY A 1 173 ? -51.643 -3.697 93.579 1.00 47.53 173 GLY A N 1
ATOM 1361 C CA . GLY A 1 173 ? -50.220 -3.500 93.327 1.00 47.53 173 GLY A CA 1
ATOM 1362 C C . GLY A 1 173 ? -49.561 -4.590 92.480 1.00 47.53 173 GLY A C 1
ATOM 1363 O O . GLY A 1 173 ? -48.655 -4.258 91.720 1.00 47.53 173 GLY A O 1
ATOM 1364 N N . LEU A 1 174 ? -50.006 -5.855 92.535 1.00 50.44 174 LEU A N 1
ATOM 1365 C CA . LEU A 1 174 ? -49.436 -6.901 91.669 1.00 50.44 174 LEU A CA 1
ATOM 1366 C C . LEU A 1 174 ? -49.767 -6.665 90.189 1.00 50.44 174 LEU A C 1
ATOM 1368 O O . LEU A 1 174 ? -48.860 -6.695 89.364 1.00 50.44 174 LEU A O 1
ATOM 1372 N N . ARG A 1 175 ? -51.017 -6.311 89.854 1.00 56.34 175 ARG A N 1
ATOM 1373 C CA . ARG A 1 175 ? -51.405 -6.007 88.462 1.00 56.34 175 ARG A CA 1
ATOM 1374 C C . ARG A 1 175 ? -50.589 -4.848 87.891 1.00 56.34 175 ARG A C 1
ATOM 1376 O O . ARG A 1 175 ? -50.087 -4.950 86.780 1.00 56.34 175 ARG A O 1
ATOM 1383 N N . LEU A 1 176 ? -50.391 -3.790 88.679 1.00 58.47 176 LEU A N 1
ATOM 1384 C CA . LEU A 1 176 ? -49.584 -2.633 88.279 1.00 58.47 176 LEU A CA 1
ATOM 1385 C C . LEU A 1 176 ? -48.086 -2.961 88.157 1.00 58.47 176 LEU A C 1
ATOM 1387 O O . LEU A 1 176 ? -47.424 -2.431 87.262 1.00 58.47 176 LEU A O 1
ATOM 1391 N N . LYS A 1 177 ? -47.541 -3.831 89.020 1.00 66.75 177 LYS A N 1
ATOM 1392 C CA . LYS A 1 177 ? -46.155 -4.328 88.918 1.00 66.75 177 LYS A CA 1
ATOM 1393 C C . LYS A 1 177 ? -45.973 -5.154 87.640 1.00 66.75 177 LYS A C 1
ATOM 1395 O O . LYS A 1 177 ? -45.053 -4.865 86.877 1.00 66.75 177 LYS A O 1
ATOM 1400 N N . ASP A 1 178 ? -46.884 -6.083 87.359 1.00 68.25 178 ASP A N 1
ATOM 1401 C CA . ASP A 1 178 ? -46.879 -6.897 86.140 1.00 68.25 178 ASP A CA 1
ATOM 1402 C C . ASP A 1 178 ? -47.040 -6.042 84.879 1.00 68.25 178 ASP A C 1
ATOM 1404 O O . ASP A 1 178 ? -46.265 -6.185 83.936 1.00 68.25 178 ASP A O 1
ATOM 1408 N N . GLU A 1 179 ? -47.992 -5.107 84.848 1.00 76.44 179 GLU A N 1
ATOM 1409 C CA . GLU A 1 179 ? -48.176 -4.178 83.725 1.00 76.44 179 GLU A CA 1
ATOM 1410 C C . GLU A 1 179 ? -46.923 -3.329 83.480 1.00 76.44 179 GLU A C 1
ATOM 1412 O O . GLU A 1 179 ? -46.508 -3.173 82.332 1.00 76.44 179 GLU A O 1
ATOM 1417 N N . ASN A 1 180 ? -46.242 -2.871 84.536 1.00 77.56 180 ASN A N 1
ATOM 1418 C CA . ASN A 1 180 ? -44.937 -2.222 84.404 1.00 77.56 180 ASN A CA 1
ATOM 1419 C C . ASN A 1 180 ? -43.862 -3.178 83.860 1.00 77.56 180 ASN A C 1
ATOM 1421 O O . ASN A 1 180 ? -43.076 -2.770 83.006 1.00 77.56 180 ASN A O 1
ATOM 1425 N N . GLN A 1 181 ? -43.829 -4.439 84.298 1.00 80.81 181 GLN A N 1
ATOM 1426 C CA . GLN A 1 181 ? -42.930 -5.476 83.772 1.00 80.81 181 GLN A CA 1
ATOM 1427 C C . GLN A 1 181 ? -43.146 -5.676 82.258 1.00 80.81 181 GLN A C 1
ATOM 1429 O O . GLN A 1 181 ? -42.195 -5.703 81.477 1.00 80.81 181 GLN A O 1
ATOM 1434 N N . ILE A 1 182 ? -44.410 -5.747 81.835 1.00 79.12 182 ILE A N 1
ATOM 1435 C CA . ILE A 1 182 ? -44.843 -5.952 80.447 1.00 79.12 182 ILE A CA 1
ATOM 1436 C C . ILE A 1 182 ? -44.514 -4.731 79.583 1.00 79.12 182 ILE A C 1
ATOM 1438 O O . ILE A 1 182 ? -43.953 -4.887 78.500 1.00 79.12 182 ILE A O 1
ATOM 1442 N N . LEU A 1 183 ? -44.806 -3.520 80.064 1.00 83.31 183 LEU A N 1
ATOM 1443 C CA . LEU A 1 183 ? -44.481 -2.273 79.368 1.00 83.31 183 LEU A CA 1
ATOM 1444 C C . LEU A 1 183 ? -42.964 -2.072 79.250 1.00 83.31 183 LEU A C 1
ATOM 1446 O O . LEU A 1 183 ? -42.493 -1.650 78.197 1.00 83.31 183 LEU A O 1
ATOM 1450 N N . ARG A 1 184 ? -42.179 -2.440 80.273 1.00 85.75 184 ARG A N 1
ATOM 1451 C CA . ARG A 1 184 ? -40.704 -2.444 80.207 1.00 85.75 184 ARG A CA 1
ATOM 1452 C C . ARG A 1 184 ? -40.194 -3.401 79.132 1.00 85.75 184 ARG A C 1
ATOM 1454 O O . ARG A 1 184 ? -39.380 -2.985 78.312 1.00 85.75 184 ARG A O 1
ATOM 1461 N N . LEU A 1 185 ? -40.706 -4.634 79.085 1.00 82.50 185 LEU A N 1
ATOM 1462 C CA . LEU A 1 185 ? -40.350 -5.611 78.049 1.00 82.50 185 LEU A CA 1
ATOM 1463 C C . LEU A 1 185 ? -40.772 -5.149 76.646 1.00 82.50 185 LEU A C 1
ATOM 1465 O O . LEU A 1 185 ? -40.000 -5.295 75.704 1.00 82.50 185 LEU A O 1
ATOM 1469 N N . GLN A 1 186 ? -41.948 -4.530 76.499 1.00 85.88 186 GLN A N 1
ATOM 1470 C CA . GLN A 1 186 ? -42.404 -3.974 75.222 1.00 85.88 186 GLN A CA 1
ATOM 1471 C C . GLN A 1 186 ? -41.526 -2.796 74.768 1.00 85.88 186 GLN A C 1
ATOM 1473 O O . GLN A 1 186 ? -41.133 -2.740 73.606 1.00 85.88 186 GLN A O 1
ATOM 1478 N N . VAL A 1 187 ? -41.155 -1.886 75.676 1.00 90.44 187 VAL A N 1
ATOM 1479 C CA . VAL A 1 187 ? -40.209 -0.791 75.396 1.00 90.44 187 VAL A CA 1
ATOM 1480 C C . VAL A 1 187 ? -38.816 -1.330 75.054 1.00 90.44 187 VAL A C 1
ATOM 1482 O O . VAL A 1 187 ? -38.165 -0.791 74.164 1.00 90.44 187 VAL A O 1
ATOM 1485 N N . GLN A 1 188 ? -38.353 -2.395 75.712 1.00 86.88 188 GLN A N 1
ATOM 1486 C CA . GLN A 1 188 ? -37.067 -3.032 75.415 1.00 86.88 188 GLN A CA 1
ATOM 1487 C C . GLN A 1 188 ? -37.077 -3.729 74.045 1.00 86.88 188 GLN A C 1
ATOM 1489 O O . GLN A 1 188 ? -36.138 -3.554 73.270 1.00 86.88 188 GLN A O 1
ATOM 1494 N N . ALA A 1 189 ? -38.156 -4.441 73.708 1.00 84.19 189 ALA A N 1
ATOM 1495 C CA . ALA A 1 189 ? -38.344 -5.049 72.394 1.00 84.19 189 ALA A CA 1
ATOM 1496 C C . ALA A 1 189 ? -38.374 -3.984 71.285 1.00 84.19 189 ALA A C 1
ATOM 1498 O O . ALA A 1 189 ? -37.581 -4.068 70.350 1.00 84.19 189 ALA A O 1
ATOM 1499 N N . LEU A 1 190 ? -39.192 -2.934 71.433 1.00 88.25 190 LEU A N 1
ATOM 1500 C CA . LEU A 1 190 ? -39.267 -1.826 70.472 1.00 88.25 190 LEU A CA 1
ATOM 1501 C C . LEU A 1 190 ? -37.927 -1.087 70.310 1.00 88.25 190 LEU A C 1
ATOM 1503 O O . LEU A 1 190 ? -37.573 -0.721 69.192 1.00 88.25 190 LEU A O 1
ATOM 1507 N N . LYS A 1 191 ? -37.148 -0.913 71.388 1.00 85.62 191 LYS A N 1
ATOM 1508 C CA . LYS A 1 191 ? -35.780 -0.369 71.309 1.00 85.62 191 LYS A CA 1
ATOM 1509 C C . LYS A 1 191 ? -34.851 -1.280 70.510 1.00 85.62 191 LYS A C 1
ATOM 1511 O O . LYS A 1 191 ? -34.242 -0.806 69.560 1.00 85.62 191 LYS A O 1
ATOM 1516 N N . SER A 1 192 ? -34.810 -2.579 70.817 1.00 87.62 192 SER A N 1
ATOM 1517 C CA . SER A 1 192 ? -33.974 -3.536 70.074 1.00 87.62 192 SER A CA 1
ATOM 1518 C C . SER A 1 192 ? -34.365 -3.652 68.593 1.00 87.62 192 SER A C 1
ATOM 1520 O O . SER A 1 192 ? -33.491 -3.742 67.735 1.00 87.62 192 SER A O 1
ATOM 1522 N N . GLN A 1 193 ? -35.660 -3.561 68.266 1.00 88.69 193 GLN A N 1
ATOM 1523 C CA . GLN A 1 193 ? -36.145 -3.500 66.883 1.00 88.69 193 GLN A CA 1
ATOM 1524 C C . GLN A 1 193 ? -35.702 -2.211 66.177 1.00 88.69 193 GLN A C 1
ATOM 1526 O O . GLN A 1 193 ? -35.266 -2.273 65.030 1.00 88.69 193 GLN A O 1
ATOM 1531 N N . LEU A 1 194 ? -35.767 -1.057 66.849 1.00 89.75 194 LEU A N 1
ATOM 1532 C CA . LEU A 1 194 ? -35.300 0.221 66.305 1.00 89.75 194 LEU A CA 1
ATOM 1533 C C . LEU A 1 194 ? -33.775 0.236 66.105 1.00 89.75 194 LEU A C 1
ATOM 1535 O O . LEU A 1 194 ? -33.294 0.715 65.081 1.00 89.75 194 LEU A O 1
ATOM 1539 N N . GLU A 1 195 ? -33.014 -0.298 67.059 1.00 88.75 195 GLU A N 1
ATOM 1540 C CA . GLU A 1 195 ? -31.553 -0.425 66.995 1.00 88.75 195 GLU A CA 1
ATOM 1541 C C . GLU A 1 195 ? -31.123 -1.362 65.856 1.00 88.75 195 GLU A C 1
ATOM 1543 O O . GLU A 1 195 ? -30.245 -1.005 65.067 1.00 88.75 195 GLU A O 1
ATOM 1548 N N . GLU A 1 196 ? -31.790 -2.509 65.698 1.00 88.94 196 GLU A N 1
ATOM 1549 C CA . GLU A 1 196 ? -31.530 -3.452 64.605 1.00 88.94 196 GLU A CA 1
ATOM 1550 C C . GLU A 1 196 ? -31.948 -2.884 63.240 1.00 88.94 196 GLU A C 1
ATOM 1552 O O . GLU A 1 196 ? -31.188 -2.992 62.280 1.00 88.94 196 GLU A O 1
ATOM 1557 N N . GLN A 1 197 ? -33.092 -2.194 63.139 1.00 87.38 197 GLN A N 1
ATOM 1558 C CA . GLN A 1 197 ? -33.470 -1.471 61.917 1.00 87.38 197 GLN A CA 1
ATOM 1559 C C . GLN A 1 197 ? -32.430 -0.404 61.563 1.00 87.38 197 GLN A C 1
ATOM 1561 O O . GLN A 1 197 ? -31.987 -0.335 60.417 1.00 87.38 197 GLN A O 1
ATOM 1566 N N . GLN A 1 198 ? -31.970 0.394 62.533 1.00 88.31 198 GLN A N 1
ATOM 1567 C CA . GLN A 1 198 ? -30.894 1.361 62.304 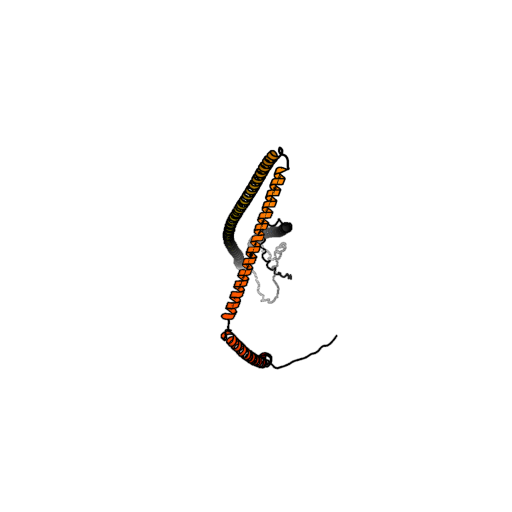1.00 88.31 198 GLN A CA 1
ATOM 1568 C C . GLN A 1 198 ? -29.587 0.687 61.871 1.00 88.31 198 GLN A C 1
ATOM 1570 O O . GLN A 1 198 ? -28.883 1.245 61.030 1.00 88.31 198 GLN A O 1
ATOM 1575 N N . ARG A 1 199 ? -29.248 -0.489 62.414 1.00 92.75 199 ARG A N 1
ATOM 1576 C CA . ARG A 1 199 ? -28.066 -1.261 62.005 1.00 92.75 199 ARG A CA 1
ATOM 1577 C C . ARG A 1 199 ? -28.195 -1.756 60.566 1.00 92.75 199 ARG A C 1
ATOM 1579 O O . ARG A 1 199 ? -27.314 -1.480 59.758 1.00 92.75 199 ARG A O 1
ATOM 1586 N N . VAL A 1 200 ? -29.315 -2.388 60.219 1.00 91.62 200 VAL A N 1
ATOM 1587 C CA . VAL A 1 200 ? -29.601 -2.877 58.860 1.00 91.62 200 VAL A CA 1
ATOM 1588 C C . VAL A 1 200 ? -29.642 -1.731 57.844 1.00 91.62 200 VAL A C 1
ATOM 1590 O O . VAL A 1 200 ? -29.110 -1.880 56.747 1.00 91.62 200 VAL A O 1
ATOM 1593 N N . HIS A 1 201 ? -30.200 -0.568 58.197 1.00 88.56 201 HIS A N 1
ATOM 1594 C CA . HIS A 1 201 ? -30.190 0.609 57.325 1.00 88.56 201 HIS A CA 1
ATOM 1595 C C . HIS A 1 201 ? -28.787 1.206 57.141 1.00 88.56 201 HIS A C 1
ATOM 1597 O O . HIS A 1 201 ? -28.451 1.569 56.016 1.00 88.56 201 HIS A O 1
ATOM 1603 N N . LYS A 1 202 ? -27.948 1.258 58.187 1.00 89.50 202 LYS A N 1
ATOM 1604 C CA . LYS A 1 202 ? -26.533 1.661 58.063 1.00 89.50 202 LYS A CA 1
ATOM 1605 C C . LYS A 1 202 ? -25.775 0.696 57.151 1.00 89.50 202 LYS A C 1
ATOM 1607 O O . LYS A 1 202 ? -25.254 1.125 56.131 1.00 89.50 202 LYS A O 1
ATOM 1612 N N . GLU A 1 203 ? -25.854 -0.610 57.416 1.00 93.25 203 GLU A N 1
ATOM 1613 C CA . GLU A 1 203 ? -25.243 -1.638 56.564 1.00 93.25 203 GLU A CA 1
ATOM 1614 C C . GLU A 1 203 ? -25.740 -1.588 55.105 1.00 93.25 203 GLU A C 1
ATOM 1616 O O . GLU A 1 203 ? -24.981 -1.880 54.183 1.00 93.25 203 GLU A O 1
ATOM 1621 N N . ALA A 1 204 ? -27.007 -1.234 54.865 1.00 91.81 204 ALA A N 1
ATOM 1622 C CA . ALA A 1 204 ? -27.548 -1.059 53.517 1.00 91.81 204 ALA A CA 1
ATOM 1623 C C . ALA A 1 204 ? -26.998 0.199 52.821 1.00 91.81 204 ALA A C 1
ATOM 1625 O O . ALA A 1 204 ? -26.659 0.133 51.640 1.00 91.81 204 ALA A O 1
ATOM 1626 N N . ILE A 1 205 ? -26.865 1.319 53.540 1.00 88.88 205 ILE A N 1
ATOM 1627 C CA . ILE A 1 205 ? -26.229 2.543 53.030 1.00 88.88 205 ILE A CA 1
ATOM 1628 C C . ILE A 1 205 ? -24.753 2.276 52.716 1.00 88.88 205 ILE A C 1
ATOM 1630 O O . ILE A 1 205 ? -24.310 2.589 51.614 1.00 88.88 205 ILE A O 1
ATOM 1634 N N . ASP A 1 206 ? -24.016 1.630 53.620 1.00 90.69 206 ASP A N 1
ATOM 1635 C CA . ASP A 1 206 ? -22.596 1.311 53.437 1.00 90.69 206 ASP A CA 1
ATOM 1636 C C . ASP A 1 206 ? -22.372 0.394 52.221 1.00 90.69 206 ASP A C 1
ATOM 1638 O O . ASP A 1 206 ? -21.457 0.626 51.428 1.00 90.69 206 ASP A O 1
ATOM 1642 N N . ARG A 1 207 ? -23.254 -0.597 52.008 1.00 93.88 207 ARG A N 1
ATOM 1643 C CA . ARG A 1 207 ? -23.264 -1.437 50.794 1.00 93.88 207 ARG A CA 1
ATOM 1644 C C . ARG A 1 207 ? -23.534 -0.616 49.532 1.00 93.88 207 ARG A C 1
ATOM 1646 O O . ARG A 1 207 ? -22.774 -0.729 48.580 1.00 93.88 207 ARG A O 1
ATOM 1653 N N . LEU A 1 208 ? -24.557 0.244 49.523 1.00 93.50 208 LEU A N 1
ATOM 1654 C CA . LEU A 1 208 ? -24.875 1.096 48.366 1.00 93.50 208 LEU A CA 1
ATOM 1655 C C . LEU A 1 208 ? -23.753 2.101 48.046 1.00 93.50 208 LEU A C 1
ATOM 1657 O O . LEU A 1 208 ? -23.484 2.378 46.876 1.00 93.50 208 LEU A O 1
ATOM 1661 N N . VAL A 1 209 ? -23.062 2.617 49.066 1.00 91.06 209 VAL A N 1
ATOM 1662 C CA . VAL A 1 209 ? -21.877 3.472 48.906 1.00 91.06 209 VAL A CA 1
ATOM 1663 C C . VAL A 1 209 ? -20.700 2.670 48.342 1.00 91.06 209 VAL A C 1
ATOM 1665 O O . VAL A 1 209 ? -20.037 3.151 47.422 1.00 91.06 209 VAL A O 1
ATOM 1668 N N . ALA A 1 210 ? -20.455 1.449 48.825 1.00 93.69 210 ALA A N 1
ATOM 1669 C CA . ALA A 1 210 ? -19.419 0.569 48.284 1.00 93.69 210 ALA A CA 1
ATOM 1670 C C . ALA A 1 210 ? -19.691 0.199 46.814 1.00 93.69 210 ALA A C 1
ATOM 1672 O O . ALA A 1 210 ? -18.808 0.373 45.975 1.00 93.69 210 ALA A O 1
ATOM 1673 N N . ASP A 1 211 ? -20.918 -0.209 46.485 1.00 94.00 211 ASP A N 1
ATOM 1674 C CA . ASP A 1 211 ? -21.393 -0.485 45.123 1.00 94.00 211 ASP A CA 1
ATOM 1675 C C . ASP A 1 211 ? -21.200 0.713 44.187 1.00 94.00 211 ASP A C 1
ATOM 1677 O O . ASP A 1 211 ? -20.702 0.565 43.071 1.00 94.00 211 ASP A O 1
ATOM 1681 N N . SER A 1 212 ? -21.583 1.910 44.641 1.00 91.44 212 SER A N 1
ATOM 1682 C CA . SER A 1 212 ? -21.414 3.157 43.890 1.00 91.44 212 SER A CA 1
ATOM 1683 C C . SER A 1 212 ? -19.934 3.445 43.617 1.00 91.44 212 SER A C 1
ATOM 1685 O O . SER A 1 212 ? -19.551 3.746 42.486 1.00 91.44 212 SER A O 1
ATOM 1687 N N . GLN A 1 213 ? -19.065 3.252 44.616 1.00 93.44 213 GLN A N 1
ATOM 1688 C CA . GLN A 1 213 ? -17.618 3.376 44.434 1.00 93.44 213 GLN A CA 1
ATOM 1689 C C . GLN A 1 213 ? -17.019 2.289 43.527 1.00 93.44 213 GLN A C 1
ATOM 1691 O O . GLN A 1 213 ? -16.022 2.559 42.864 1.00 93.44 213 GLN A O 1
ATOM 1696 N N . ILE A 1 214 ? -17.559 1.066 43.509 1.00 94.00 214 ILE A N 1
ATOM 1697 C CA . ILE A 1 214 ? -17.101 -0.008 42.612 1.00 94.00 214 ILE A CA 1
ATOM 1698 C C . ILE A 1 214 ? -17.445 0.351 41.166 1.00 94.00 214 ILE A C 1
ATOM 1700 O O . ILE A 1 214 ? -16.537 0.424 40.341 1.00 94.00 214 ILE A O 1
ATOM 1704 N N . ARG A 1 215 ? -18.704 0.710 40.881 1.00 92.38 215 ARG A N 1
ATOM 1705 C CA . ARG A 1 215 ? -19.143 1.173 39.549 1.00 92.38 215 ARG A CA 1
ATOM 1706 C C . ARG A 1 215 ? -18.306 2.366 39.075 1.00 92.38 215 ARG A C 1
ATOM 1708 O O . ARG A 1 215 ? -17.722 2.321 38.001 1.00 92.38 215 ARG A O 1
ATOM 1715 N N . ALA A 1 216 ? -18.094 3.363 39.938 1.00 90.19 216 ALA A N 1
ATOM 1716 C CA . ALA A 1 216 ? -17.257 4.529 39.640 1.00 90.19 216 ALA A CA 1
ATOM 1717 C C . ALA A 1 216 ? -15.741 4.239 39.496 1.00 90.19 216 ALA A C 1
ATOM 1719 O O . ALA A 1 216 ? -14.991 5.139 39.108 1.00 90.19 216 ALA A O 1
ATOM 1720 N N . ARG A 1 217 ? -15.265 3.025 39.819 1.00 93.88 217 ARG A N 1
ATOM 1721 C CA . ARG A 1 217 ? -13.916 2.533 39.473 1.00 93.88 217 ARG A CA 1
ATOM 1722 C C . ARG A 1 217 ? -13.941 1.748 38.162 1.00 93.88 217 ARG A C 1
ATOM 1724 O O . ARG A 1 217 ? -13.072 1.971 37.328 1.00 93.88 217 ARG A O 1
ATOM 1731 N N . GLU A 1 218 ? -14.934 0.882 37.962 1.00 92.88 218 GLU A N 1
ATOM 1732 C CA . GLU A 1 218 ? -15.125 0.136 36.712 1.00 92.88 218 GLU A CA 1
ATOM 1733 C C . GLU A 1 218 ? -15.323 1.061 35.510 1.00 92.88 218 GLU A C 1
ATOM 1735 O O . GLU A 1 218 ? -14.666 0.878 34.492 1.00 92.88 218 GLU A O 1
ATOM 1740 N N . ASP A 1 219 ? -16.177 2.078 35.630 1.00 91.06 219 ASP A N 1
ATOM 1741 C CA . ASP A 1 219 ? -16.449 3.020 34.543 1.00 91.06 219 ASP A CA 1
ATOM 1742 C C . ASP A 1 219 ? -15.221 3.872 34.203 1.00 91.06 219 ASP A C 1
ATOM 1744 O O . ASP A 1 219 ? -14.992 4.162 33.032 1.00 91.06 219 ASP A O 1
ATOM 1748 N N . LYS A 1 220 ? -14.372 4.189 35.194 1.00 94.12 220 LYS A N 1
ATOM 1749 C CA . LYS A 1 220 ? -13.068 4.823 34.943 1.00 94.12 220 LYS A CA 1
ATOM 1750 C C . LYS A 1 220 ? -12.146 3.899 34.162 1.00 94.12 220 LYS A C 1
ATOM 1752 O O . LYS A 1 220 ? -11.685 4.292 33.098 1.00 94.12 220 LYS A O 1
ATOM 1757 N N . LEU A 1 221 ? -11.967 2.661 34.629 1.00 95.31 221 LEU A N 1
ATOM 1758 C CA . LEU A 1 221 ? -11.157 1.654 33.939 1.00 95.31 221 LEU A CA 1
ATOM 1759 C C . LEU A 1 221 ? -11.642 1.423 32.499 1.00 95.31 221 LEU A C 1
ATOM 1761 O O . LEU A 1 221 ? -10.814 1.358 31.596 1.00 95.31 221 LEU A O 1
ATOM 1765 N N . ARG A 1 222 ? -12.964 1.386 32.263 1.00 94.50 222 ARG A N 1
ATOM 1766 C CA . ARG A 1 222 ? -13.555 1.362 30.912 1.00 94.50 222 ARG A CA 1
ATOM 1767 C C . ARG A 1 222 ? -13.101 2.579 30.103 1.00 94.50 222 ARG A C 1
ATOM 1769 O O . ARG A 1 222 ? -12.429 2.392 29.092 1.00 94.50 222 ARG A O 1
ATOM 1776 N N . THR A 1 223 ? -13.354 3.802 30.583 1.00 94.38 223 THR A N 1
ATOM 1777 C CA . THR A 1 223 ? -12.950 5.029 29.867 1.00 94.38 223 THR A CA 1
ATOM 1778 C C . THR A 1 223 ? -11.443 5.140 29.638 1.00 94.38 223 THR A C 1
ATOM 1780 O O . THR A 1 223 ? -11.036 5.650 28.598 1.00 94.38 223 THR A O 1
ATOM 1783 N N . ASP A 1 224 ? -10.617 4.630 30.553 1.00 94.81 224 ASP A N 1
ATOM 1784 C CA . ASP A 1 224 ? -9.162 4.601 30.416 1.00 94.81 224 ASP A CA 1
ATOM 1785 C C . ASP A 1 224 ? -8.746 3.613 29.311 1.00 94.81 224 ASP A C 1
ATOM 1787 O O . ASP A 1 224 ? -7.981 3.988 28.421 1.00 94.81 224 ASP A O 1
ATOM 1791 N N . THR A 1 225 ? -9.311 2.396 29.287 1.00 95.81 225 THR A N 1
ATOM 1792 C CA . THR A 1 225 ? -9.049 1.406 28.220 1.00 95.81 225 THR A CA 1
ATOM 1793 C C . THR A 1 225 ? -9.578 1.840 26.849 1.00 95.81 225 THR A C 1
ATOM 1795 O O . THR A 1 225 ? -8.895 1.651 25.840 1.00 95.81 225 THR A O 1
ATOM 1798 N N . ASP A 1 226 ? -10.741 2.493 26.792 1.00 92.50 226 ASP A N 1
ATOM 1799 C CA . ASP A 1 226 ? -11.276 3.073 25.558 1.00 92.50 226 ASP A CA 1
ATOM 1800 C C . ASP A 1 226 ? -10.389 4.232 25.074 1.00 92.50 226 ASP A C 1
ATOM 1802 O O . ASP A 1 226 ? -10.059 4.313 23.889 1.00 92.50 226 ASP A O 1
ATOM 1806 N N . ALA A 1 227 ? -9.913 5.094 25.981 1.00 95.50 227 ALA A N 1
ATOM 1807 C CA . ALA A 1 227 ? -8.977 6.169 25.656 1.00 95.50 227 ALA A CA 1
ATOM 1808 C C . ALA A 1 227 ? -7.586 5.651 25.243 1.00 95.50 227 ALA A C 1
ATOM 1810 O O . ALA A 1 227 ? -6.915 6.288 24.429 1.00 95.50 227 ALA A O 1
ATOM 1811 N N . GLU A 1 228 ? -7.130 4.510 25.765 1.00 97.25 228 GLU A N 1
ATOM 1812 C CA . GLU A 1 228 ? -5.940 3.804 25.270 1.00 97.25 228 GLU A CA 1
ATOM 1813 C C . GLU A 1 228 ? -6.158 3.266 23.861 1.00 97.25 228 GLU A C 1
ATOM 1815 O O . GLU A 1 228 ? -5.338 3.517 22.973 1.00 97.25 228 GLU A O 1
ATOM 1820 N N . ARG A 1 229 ? -7.292 2.608 23.607 1.00 97.50 229 ARG A N 1
ATOM 1821 C CA . ARG A 1 229 ? -7.582 2.051 22.286 1.00 97.50 229 ARG A CA 1
ATOM 1822 C C . ARG A 1 229 ? -7.795 3.133 21.228 1.00 97.50 229 ARG A C 1
ATOM 1824 O O . ARG A 1 229 ? -7.316 2.977 20.105 1.00 97.50 229 ARG A O 1
ATOM 1831 N N . VAL A 1 230 ? -8.432 4.251 21.576 1.00 96.19 230 VAL A N 1
ATOM 1832 C CA . VAL A 1 230 ? -8.517 5.439 20.712 1.00 96.19 230 VAL A CA 1
ATOM 1833 C C . VAL A 1 230 ? -7.120 6.005 20.443 1.00 96.19 230 VAL A C 1
ATOM 1835 O O . VAL A 1 230 ? -6.797 6.244 19.280 1.00 96.19 230 VAL A O 1
ATOM 1838 N N . ARG A 1 231 ? -6.255 6.143 21.462 1.00 97.44 231 ARG A N 1
ATOM 1839 C CA . ARG A 1 231 ? -4.858 6.580 21.272 1.00 97.44 231 ARG A CA 1
ATOM 1840 C C . ARG A 1 231 ? -4.109 5.677 20.292 1.00 97.44 231 ARG A C 1
ATOM 1842 O O . ARG A 1 231 ? -3.595 6.190 19.300 1.00 97.44 231 ARG A O 1
ATOM 1849 N N . GLU A 1 232 ? -4.122 4.357 20.486 1.00 97.25 232 GLU A N 1
ATOM 1850 C CA . GLU A 1 232 ? -3.500 3.416 19.543 1.00 97.25 232 GLU A CA 1
ATOM 1851 C C . GLU A 1 232 ? -4.017 3.578 18.107 1.00 97.25 232 GLU A C 1
ATOM 1853 O O . GLU A 1 232 ? -3.237 3.533 17.156 1.00 97.25 232 GLU A O 1
ATOM 1858 N N . LEU A 1 233 ? -5.335 3.707 17.929 1.00 97.06 233 LEU A N 1
ATOM 1859 C CA . LEU A 1 233 ? -5.950 3.816 16.607 1.00 97.06 233 LEU A CA 1
ATOM 1860 C C . LEU A 1 233 ? -5.610 5.156 15.944 1.00 97.06 233 LEU A C 1
ATOM 1862 O O . LEU A 1 233 ? -5.340 5.175 14.745 1.00 97.06 233 LEU A O 1
ATOM 1866 N N . THR A 1 234 ? -5.536 6.253 16.706 1.00 95.94 234 THR A N 1
ATOM 1867 C CA . THR A 1 234 ? -5.062 7.546 16.184 1.00 95.94 234 THR A CA 1
ATOM 1868 C C . THR A 1 234 ? -3.579 7.527 15.811 1.00 95.94 234 THR A C 1
ATOM 1870 O O . THR A 1 234 ? -3.218 8.103 14.789 1.00 95.94 234 THR A O 1
ATOM 1873 N N . GLU A 1 235 ? -2.731 6.814 16.557 1.00 97.94 235 GLU A N 1
ATOM 1874 C CA . GLU A 1 235 ? -1.302 6.669 16.246 1.00 97.94 235 GLU A CA 1
ATOM 1875 C C . GLU A 1 235 ? -1.063 5.759 15.023 1.00 97.94 235 GLU A C 1
ATOM 1877 O O . GLU A 1 235 ? -0.222 6.041 14.171 1.00 97.94 235 GLU A O 1
ATOM 1882 N N . LYS A 1 236 ? -1.849 4.683 14.876 1.00 98.12 236 LYS A N 1
ATOM 1883 C CA . LYS A 1 236 ? -1.869 3.857 13.654 1.00 98.12 236 LYS A CA 1
ATOM 1884 C C . LYS A 1 236 ? -2.342 4.690 12.457 1.00 98.12 236 LYS A C 1
ATOM 1886 O O . LYS A 1 236 ? -1.723 4.650 11.396 1.00 98.12 236 LYS A O 1
ATOM 1891 N N . LEU A 1 237 ? -3.386 5.504 12.634 1.00 97.50 237 LEU A N 1
ATOM 1892 C CA . LEU A 1 237 ? -3.892 6.408 11.601 1.00 97.50 237 LEU A CA 1
ATOM 1893 C C . LEU A 1 237 ? -2.860 7.477 11.200 1.00 97.50 237 LEU A C 1
ATOM 1895 O O . LEU A 1 237 ? -2.702 7.715 10.004 1.00 97.50 237 LEU A O 1
ATOM 1899 N N . SER A 1 238 ? -2.133 8.090 12.142 1.00 97.81 238 SER A N 1
ATOM 1900 C CA . SER A 1 238 ? -1.090 9.074 11.811 1.00 97.81 238 SER A CA 1
ATOM 1901 C C . SER A 1 238 ? 0.071 8.428 11.054 1.00 97.81 238 SER A C 1
ATOM 1903 O O . SER A 1 238 ? 0.433 8.929 9.992 1.00 97.81 238 SER A O 1
ATOM 1905 N N . LYS A 1 239 ? 0.552 7.258 11.500 1.00 98.25 239 LYS A N 1
ATOM 1906 C CA . LYS A 1 239 ? 1.585 6.470 10.801 1.00 98.25 239 LYS A CA 1
ATOM 1907 C C . LYS A 1 239 ? 1.166 6.107 9.372 1.00 98.25 239 LYS A C 1
ATOM 1909 O O . LYS A 1 239 ? 1.957 6.246 8.442 1.00 98.25 239 LYS A O 1
ATOM 1914 N N . HIS A 1 240 ? -0.089 5.702 9.158 1.00 96.62 240 HIS A N 1
ATOM 1915 C CA . HIS A 1 240 ? -0.606 5.444 7.810 1.00 96.62 240 HIS A CA 1
ATOM 1916 C C . HIS A 1 240 ? -0.742 6.725 6.966 1.00 96.62 240 HIS A C 1
ATOM 1918 O O . HIS A 1 240 ? -0.446 6.693 5.773 1.00 96.62 240 HIS A O 1
ATOM 1924 N N . GLN A 1 241 ? -1.133 7.863 7.551 1.00 96.62 241 GLN A N 1
ATOM 1925 C CA . GLN A 1 241 ? -1.159 9.152 6.843 1.00 96.62 241 GLN A CA 1
ATOM 1926 C C . GLN A 1 241 ? 0.246 9.641 6.462 1.00 96.62 241 GLN A C 1
ATOM 1928 O O . GLN A 1 241 ? 0.424 10.192 5.377 1.00 96.62 241 GLN A O 1
ATOM 1933 N N . GLU A 1 242 ? 1.238 9.447 7.327 1.00 97.75 242 GLU A N 1
ATOM 1934 C CA . GLU A 1 242 ? 2.648 9.759 7.073 1.00 97.75 242 GLU A CA 1
ATOM 1935 C C . GLU A 1 242 ? 3.196 8.888 5.942 1.00 97.75 242 GLU A C 1
ATOM 1937 O O . GLU A 1 242 ? 3.616 9.427 4.918 1.00 97.75 242 GLU A O 1
ATOM 1942 N N . PHE A 1 243 ? 3.034 7.566 6.038 1.00 98.31 243 PHE A N 1
ATOM 1943 C CA . PHE A 1 243 ? 3.399 6.622 4.980 1.00 98.31 243 PHE A CA 1
ATOM 1944 C C . PHE A 1 243 ? 2.751 6.973 3.628 1.00 98.31 243 PHE A C 1
ATOM 1946 O O . PHE A 1 243 ? 3.426 6.984 2.598 1.00 98.31 243 PHE A O 1
ATOM 1953 N N . LEU A 1 244 ? 1.460 7.329 3.602 1.00 97.88 244 LEU A N 1
ATOM 1954 C CA . LEU A 1 244 ? 0.777 7.747 2.370 1.00 97.88 244 LEU A CA 1
ATOM 1955 C C . LEU A 1 244 ? 1.317 9.074 1.809 1.00 97.88 244 LEU A C 1
ATOM 1957 O O . LEU A 1 244 ? 1.432 9.212 0.588 1.00 97.88 244 LEU A O 1
ATOM 1961 N N . ARG A 1 245 ? 1.687 10.041 2.661 1.00 98.25 245 ARG A N 1
ATOM 1962 C CA . ARG A 1 245 ? 2.346 11.292 2.233 1.00 98.25 245 ARG A CA 1
ATOM 1963 C C . ARG A 1 245 ? 3.726 11.017 1.635 1.00 98.25 245 ARG A C 1
ATOM 1965 O O . ARG A 1 245 ? 4.065 11.615 0.615 1.00 98.25 245 ARG A O 1
ATOM 1972 N N . GLU A 1 246 ? 4.496 10.109 2.228 1.00 98.06 246 GLU A N 1
ATOM 1973 C CA . GLU A 1 246 ? 5.828 9.722 1.750 1.00 98.06 246 GLU A CA 1
ATOM 1974 C C . GLU A 1 246 ? 5.759 8.972 0.417 1.00 98.06 246 GLU A C 1
ATOM 1976 O O . GLU A 1 246 ? 6.370 9.419 -0.552 1.00 98.06 246 GLU A O 1
ATOM 1981 N N . ASN A 1 247 ? 4.908 7.948 0.299 1.00 98.00 247 ASN A N 1
ATOM 1982 C CA . ASN A 1 247 ? 4.667 7.248 -0.970 1.00 98.00 247 ASN A CA 1
ATOM 1983 C C . ASN A 1 247 ? 4.190 8.216 -2.070 1.00 98.00 247 ASN A C 1
ATOM 1985 O O . ASN A 1 247 ? 4.670 8.168 -3.201 1.00 98.00 247 ASN A O 1
ATOM 1989 N N . THR A 1 248 ? 3.286 9.150 -1.748 1.00 97.94 248 THR A N 1
ATOM 1990 C CA . THR A 1 248 ? 2.824 10.168 -2.711 1.00 97.94 248 THR A CA 1
ATOM 1991 C C . THR A 1 248 ? 3.972 11.084 -3.151 1.00 97.94 248 THR A C 1
ATOM 1993 O O . THR A 1 248 ? 4.108 11.386 -4.337 1.00 97.94 248 THR A O 1
ATOM 1996 N N . LYS A 1 249 ? 4.833 11.506 -2.218 1.00 98.44 249 LYS A N 1
ATOM 1997 C CA . LYS A 1 249 ? 6.029 12.315 -2.493 1.00 98.44 249 LYS A CA 1
ATOM 1998 C C . LYS A 1 249 ? 7.024 11.563 -3.385 1.00 98.44 249 LYS A C 1
ATOM 2000 O O . LYS A 1 249 ? 7.546 12.168 -4.318 1.00 98.44 249 LYS A O 1
ATOM 2005 N N . GLU A 1 250 ? 7.245 10.272 -3.153 1.00 98.00 250 GLU A N 1
ATOM 2006 C CA . GLU A 1 250 ? 8.117 9.424 -3.976 1.00 98.00 250 GLU A CA 1
ATOM 2007 C C . GLU A 1 250 ? 7.554 9.191 -5.381 1.00 98.00 250 GLU A C 1
ATOM 2009 O O . GLU A 1 250 ? 8.260 9.389 -6.369 1.00 98.00 250 GLU A O 1
ATOM 2014 N N . VAL A 1 251 ? 6.261 8.886 -5.515 1.00 97.44 251 VAL A N 1
ATOM 2015 C CA . VAL A 1 251 ? 5.603 8.783 -6.830 1.00 97.44 251 VAL A CA 1
ATOM 2016 C C . VAL A 1 251 ? 5.708 10.104 -7.604 1.00 97.44 251 VAL A C 1
ATOM 2018 O O . VAL A 1 251 ? 5.943 10.096 -8.815 1.00 97.44 251 VAL A O 1
ATOM 2021 N N . LEU A 1 252 ? 5.605 11.254 -6.928 1.00 97.94 252 LEU A N 1
ATOM 2022 C CA . LEU A 1 252 ? 5.777 12.571 -7.550 1.00 97.94 252 LEU A CA 1
ATOM 2023 C C . LEU A 1 252 ? 7.233 12.873 -7.948 1.00 97.94 252 LEU A C 1
ATOM 2025 O O . LEU A 1 252 ? 7.447 13.439 -9.025 1.00 97.94 252 LEU A O 1
ATOM 2029 N N . THR A 1 253 ? 8.243 12.492 -7.155 1.00 98.12 253 THR A N 1
ATOM 2030 C CA . THR A 1 253 ? 9.656 12.666 -7.547 1.00 98.12 253 THR A CA 1
ATOM 2031 C C . THR A 1 253 ? 10.050 11.712 -8.673 1.00 98.12 253 THR A C 1
ATOM 2033 O O . THR A 1 253 ? 10.671 12.156 -9.638 1.00 98.12 253 THR A O 1
ATOM 2036 N N . ILE A 1 254 ? 9.613 10.450 -8.630 1.00 97.50 254 ILE A N 1
ATOM 2037 C CA . ILE A 1 254 ? 9.788 9.476 -9.717 1.00 97.50 254 ILE A CA 1
ATOM 2038 C C . ILE A 1 254 ? 9.134 9.998 -11.001 1.00 97.50 254 ILE A C 1
ATOM 2040 O O . ILE A 1 254 ? 9.787 10.033 -12.043 1.00 97.50 254 ILE A O 1
ATOM 2044 N N . ARG A 1 255 ? 7.891 10.499 -10.939 1.00 98.31 255 ARG A N 1
ATOM 2045 C CA . ARG A 1 255 ? 7.200 11.086 -12.101 1.00 98.31 255 ARG A CA 1
ATOM 2046 C C . ARG A 1 255 ? 7.919 12.320 -12.652 1.00 98.31 255 ARG A C 1
ATOM 2048 O O . ARG A 1 255 ? 8.030 12.458 -13.868 1.00 98.31 255 ARG A O 1
ATOM 2055 N N . LYS A 1 256 ? 8.437 13.202 -11.790 1.00 98.12 256 LYS A N 1
ATOM 2056 C CA . LYS A 1 256 ? 9.247 14.361 -12.209 1.00 98.12 256 LYS A CA 1
ATOM 2057 C C . LYS A 1 256 ? 10.527 13.917 -12.925 1.00 98.12 256 LYS A C 1
ATOM 2059 O O . LYS A 1 256 ? 10.845 14.453 -13.984 1.00 98.12 256 LYS A O 1
ATOM 2064 N N . ASN A 1 257 ? 11.232 12.933 -12.371 1.00 97.81 257 ASN A N 1
ATOM 2065 C CA . ASN A 1 257 ? 12.472 12.404 -12.940 1.00 97.81 257 ASN A CA 1
ATOM 2066 C C . ASN A 1 257 ? 12.213 11.679 -14.271 1.00 97.81 257 ASN A C 1
ATOM 2068 O O . ASN A 1 257 ? 12.953 11.885 -15.228 1.00 97.81 257 ASN A O 1
ATOM 2072 N N . TYR A 1 258 ? 11.123 10.911 -14.370 1.00 97.06 258 TYR A N 1
ATOM 2073 C CA . TYR A 1 258 ? 10.671 10.295 -15.619 1.00 97.06 258 TYR A CA 1
ATOM 2074 C C . TYR A 1 258 ? 10.425 11.347 -16.707 1.00 97.06 258 TYR A C 1
ATOM 2076 O O . TYR A 1 258 ? 11.005 11.243 -17.782 1.00 97.06 258 TYR A O 1
ATOM 2084 N N . LEU A 1 259 ? 9.639 12.393 -16.422 1.00 98.00 259 LEU A N 1
ATOM 2085 C CA . LEU A 1 259 ? 9.336 13.455 -17.393 1.00 98.00 259 LEU A CA 1
ATOM 2086 C C . LEU A 1 259 ? 10.590 14.241 -17.816 1.00 98.00 259 LEU A C 1
ATOM 2088 O O . LEU A 1 259 ? 10.703 14.649 -18.972 1.00 98.00 259 LEU A O 1
ATOM 2092 N N . MET A 1 260 ? 11.552 14.427 -16.906 1.00 97.94 260 MET A N 1
ATOM 2093 C CA . MET A 1 260 ? 12.852 15.027 -17.224 1.00 97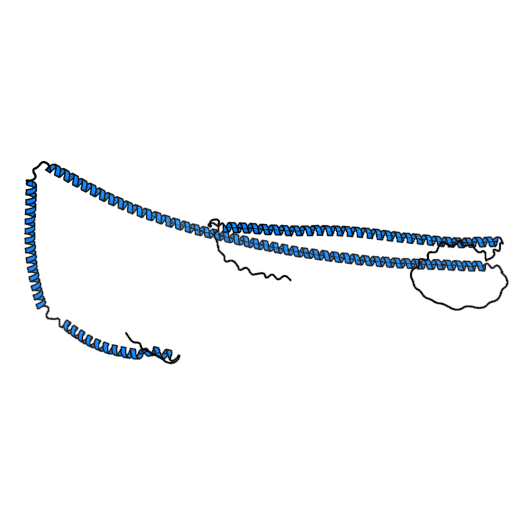.94 260 MET A CA 1
ATOM 2094 C C . MET A 1 260 ? 13.671 14.129 -18.164 1.00 97.94 260 MET A C 1
ATOM 2096 O O . MET A 1 260 ? 14.176 14.603 -19.179 1.00 97.94 260 MET A O 1
ATOM 2100 N N . ASN A 1 261 ? 13.753 12.829 -17.876 1.00 97.12 261 ASN A N 1
ATOM 2101 C CA . ASN A 1 261 ? 14.466 11.862 -18.712 1.00 97.12 261 ASN A CA 1
ATOM 2102 C C . ASN A 1 261 ? 13.796 11.695 -20.086 1.00 97.12 261 ASN A C 1
ATOM 2104 O O . ASN A 1 261 ? 14.477 11.671 -21.106 1.00 97.12 261 ASN A O 1
ATOM 2108 N N . GLU A 1 262 ? 12.463 11.647 -20.135 1.00 96.75 262 GLU A N 1
ATOM 2109 C CA . GLU A 1 262 ? 11.680 11.596 -21.372 1.00 96.75 262 GLU A CA 1
ATOM 2110 C C . GLU A 1 262 ? 11.932 12.839 -22.242 1.00 96.75 262 GLU A C 1
ATOM 2112 O O . GLU A 1 262 ? 12.090 12.728 -23.460 1.00 96.75 262 GLU A O 1
ATOM 2117 N N . ARG A 1 263 ? 12.025 14.027 -21.625 1.00 97.88 263 ARG A N 1
ATOM 2118 C CA . ARG A 1 263 ? 12.412 15.264 -22.310 1.00 97.88 263 ARG A CA 1
ATOM 2119 C C . ARG A 1 263 ? 13.837 15.178 -22.866 1.00 97.88 263 ARG A C 1
ATOM 2121 O O . ARG A 1 263 ? 14.021 15.452 -24.050 1.00 97.88 263 ARG A O 1
ATOM 2128 N N . LEU A 1 264 ? 14.817 14.779 -22.055 1.00 97.62 264 LEU A N 1
ATOM 2129 C CA . LEU A 1 264 ? 16.217 14.667 -22.484 1.00 97.62 264 LEU A CA 1
ATOM 2130 C C . LEU A 1 264 ? 16.373 13.675 -23.647 1.00 97.62 264 LEU A C 1
ATOM 2132 O O . LEU A 1 264 ? 16.991 14.009 -24.654 1.00 97.62 264 LEU A O 1
ATOM 2136 N N . LEU A 1 265 ? 15.724 12.509 -23.575 1.00 96.19 265 LEU A N 1
ATOM 2137 C CA . LEU A 1 265 ? 15.722 11.510 -24.650 1.00 96.19 265 LEU A CA 1
ATOM 2138 C C . LEU A 1 265 ? 15.056 12.023 -25.938 1.00 96.19 265 LEU A C 1
ATOM 2140 O O . LEU A 1 265 ? 15.503 11.686 -27.034 1.00 96.19 265 LEU A O 1
ATOM 2144 N N . LYS A 1 266 ? 14.020 12.870 -25.845 1.00 96.88 266 LYS A N 1
ATOM 2145 C CA . LYS A 1 266 ? 13.442 13.558 -27.015 1.00 96.88 266 LYS A CA 1
ATOM 2146 C C . LYS A 1 266 ? 14.422 14.576 -27.608 1.00 96.88 266 LYS A C 1
ATOM 2148 O O . LYS A 1 266 ? 14.600 14.595 -28.822 1.00 96.88 266 LYS A O 1
ATOM 2153 N N . GLU A 1 267 ? 15.089 15.373 -26.775 1.00 97.44 267 GLU A N 1
ATOM 2154 C CA . GLU A 1 267 ? 16.098 16.353 -27.205 1.00 97.44 267 GLU A CA 1
ATOM 2155 C C . GLU A 1 267 ? 17.350 15.686 -27.810 1.00 97.44 267 GLU A C 1
ATOM 2157 O O . GLU A 1 267 ? 17.956 16.232 -28.729 1.00 97.44 267 GLU A O 1
ATOM 2162 N N . GLU A 1 268 ? 17.752 14.506 -27.331 1.00 97.56 268 GLU A N 1
ATOM 2163 C CA . GLU A 1 268 ? 18.808 13.676 -27.937 1.00 97.56 268 GLU A CA 1
ATOM 2164 C C . GLU A 1 268 ? 18.353 13.039 -29.253 1.00 97.56 268 GLU A C 1
ATOM 2166 O O . GLU A 1 268 ? 19.077 13.098 -30.246 1.00 97.56 268 GLU A O 1
ATOM 2171 N N . ARG A 1 269 ? 17.130 12.495 -29.304 1.00 96.19 269 ARG A N 1
ATOM 2172 C CA . ARG A 1 269 ? 16.557 11.920 -30.530 1.00 96.19 269 ARG A CA 1
ATOM 2173 C C . ARG A 1 269 ? 16.466 12.947 -31.659 1.00 96.19 269 ARG A C 1
ATOM 2175 O O . ARG A 1 269 ? 16.761 12.592 -32.795 1.00 96.19 269 ARG A O 1
ATOM 2182 N N . VAL A 1 270 ? 16.071 14.189 -31.368 1.00 97.75 270 VAL A N 1
ATOM 2183 C CA . VAL A 1 270 ? 16.044 15.273 -32.369 1.00 97.75 270 VAL A CA 1
ATOM 2184 C C . VAL A 1 270 ? 17.458 15.563 -32.879 1.00 97.75 270 VAL A C 1
ATOM 2186 O O . VAL A 1 270 ? 17.681 15.469 -34.082 1.00 97.75 270 VAL A O 1
ATOM 2189 N N . ARG A 1 271 ? 18.436 15.774 -31.982 1.00 98.00 271 ARG A N 1
ATOM 2190 C CA . ARG A 1 271 ? 19.847 15.993 -32.359 1.00 98.00 271 ARG A CA 1
ATOM 2191 C C . ARG A 1 271 ? 20.399 14.882 -33.260 1.00 98.00 271 ARG A C 1
ATOM 2193 O O . ARG A 1 271 ? 20.957 15.175 -34.312 1.00 98.00 271 ARG A O 1
ATOM 2200 N N . LEU A 1 272 ? 20.176 13.615 -32.907 1.00 97.56 272 LEU A N 1
ATOM 2201 C CA . LEU A 1 272 ? 20.619 12.470 -33.713 1.00 97.56 272 LEU A CA 1
ATOM 2202 C C . LEU A 1 272 ? 19.898 12.373 -35.069 1.00 97.56 272 LEU A C 1
ATOM 2204 O O . LEU A 1 272 ? 20.502 11.956 -36.056 1.00 97.56 272 LEU A O 1
ATOM 2208 N N . VAL A 1 273 ? 18.622 12.767 -35.151 1.00 98.19 273 VAL A N 1
ATOM 2209 C CA . VAL A 1 273 ? 17.892 12.852 -36.427 1.00 98.19 273 VAL A CA 1
ATOM 2210 C C . VAL A 1 273 ? 18.465 13.963 -37.310 1.00 98.19 273 VAL A C 1
ATOM 2212 O O . VAL A 1 273 ? 18.670 13.729 -38.501 1.00 98.19 273 VAL A O 1
ATOM 2215 N N . ASP A 1 274 ? 18.798 15.125 -36.750 1.00 97.94 274 ASP A N 1
ATOM 2216 C CA . ASP A 1 274 ? 19.409 16.236 -37.487 1.00 97.94 274 ASP A CA 1
ATOM 2217 C C . ASP A 1 274 ? 20.836 15.904 -37.959 1.00 97.94 274 ASP A C 1
ATOM 2219 O O . ASP A 1 274 ? 21.192 16.155 -39.115 1.00 97.94 274 ASP A O 1
ATOM 2223 N N . GLU A 1 275 ? 21.641 15.240 -37.126 1.00 98.19 275 GLU A N 1
ATOM 2224 C CA . GLU A 1 275 ? 22.944 14.686 -37.516 1.00 98.19 275 GLU A CA 1
ATOM 2225 C C . GLU A 1 275 ? 22.804 13.681 -38.671 1.00 98.19 275 GLU A C 1
ATOM 2227 O O . GLU A 1 275 ? 23.472 13.814 -39.698 1.00 98.19 275 GLU A O 1
ATOM 2232 N N . VAL A 1 276 ? 21.875 12.723 -38.574 1.00 97.94 276 VAL A N 1
ATOM 2233 C CA . VAL A 1 276 ? 21.598 11.764 -39.657 1.00 97.94 276 VAL A CA 1
ATOM 2234 C C . VAL A 1 276 ? 21.104 12.468 -40.926 1.00 97.94 276 VAL A C 1
ATOM 2236 O O . VAL A 1 276 ? 21.505 12.082 -42.025 1.00 97.94 276 VAL A O 1
ATOM 2239 N N . ASN A 1 277 ? 20.284 13.515 -40.816 1.00 97.94 277 ASN A N 1
ATOM 2240 C CA . ASN A 1 277 ? 19.793 14.282 -41.962 1.00 97.94 277 ASN A CA 1
ATOM 2241 C C . ASN A 1 277 ? 20.912 15.087 -42.643 1.00 97.94 277 ASN A C 1
ATOM 2243 O O . ASN A 1 277 ? 21.020 15.064 -43.871 1.00 97.94 277 ASN A O 1
ATOM 2247 N N . THR A 1 278 ? 21.796 15.739 -41.881 1.00 97.88 278 THR A N 1
ATOM 2248 C CA . THR A 1 278 ? 22.954 16.451 -42.453 1.00 97.88 278 THR A CA 1
ATOM 2249 C C . THR A 1 278 ? 23.967 15.492 -43.081 1.00 97.88 278 THR A C 1
ATOM 2251 O O . THR A 1 278 ? 24.493 15.786 -44.155 1.00 97.88 278 THR A O 1
ATOM 2254 N N . LEU A 1 279 ? 24.199 14.314 -42.489 1.00 97.62 279 LEU A N 1
ATOM 2255 C CA . LEU A 1 279 ? 25.036 13.264 -43.081 1.00 97.62 279 LEU A CA 1
ATOM 2256 C C . LEU A 1 279 ? 24.416 12.677 -44.358 1.00 97.62 279 LEU A C 1
ATOM 2258 O O . LEU A 1 279 ? 25.133 12.486 -45.339 1.00 97.62 279 LEU A O 1
ATOM 2262 N N . ARG A 1 280 ? 23.094 12.456 -44.392 1.00 98.00 280 ARG A N 1
ATOM 2263 C CA . ARG A 1 280 ? 22.367 12.046 -45.608 1.00 98.00 280 ARG A CA 1
ATOM 2264 C C . ARG A 1 280 ? 22.493 13.086 -46.716 1.00 98.00 280 ARG A C 1
ATOM 2266 O O . ARG A 1 280 ? 22.830 12.707 -47.831 1.00 98.00 280 ARG A O 1
ATOM 2273 N N . SER A 1 281 ? 22.299 14.367 -46.398 1.00 97.62 281 SER A N 1
ATOM 2274 C CA . SER A 1 281 ? 22.448 15.475 -47.351 1.00 97.62 281 SER A CA 1
ATOM 2275 C C . SER A 1 281 ? 23.868 15.535 -47.937 1.00 97.62 281 SER A C 1
ATOM 2277 O O . SER A 1 281 ? 24.050 15.491 -49.154 1.00 97.62 281 SER A O 1
ATOM 2279 N N . ARG A 1 282 ? 24.899 15.472 -47.079 1.00 97.69 282 ARG A N 1
ATOM 2280 C CA . ARG A 1 282 ? 26.310 15.393 -47.504 1.00 97.69 282 ARG A CA 1
ATOM 2281 C C . ARG A 1 282 ? 26.598 14.161 -48.368 1.00 97.69 282 ARG A C 1
ATOM 2283 O O . ARG A 1 282 ? 27.355 14.263 -49.329 1.00 97.69 282 ARG A O 1
ATOM 2290 N N . TYR A 1 283 ? 26.002 13.010 -48.054 1.00 97.50 283 TYR A N 1
ATOM 2291 C CA . TYR A 1 283 ? 26.133 11.798 -48.865 1.00 97.50 283 TYR A CA 1
ATOM 2292 C C . TYR A 1 283 ? 25.460 11.952 -50.237 1.00 97.50 283 TYR A C 1
ATOM 2294 O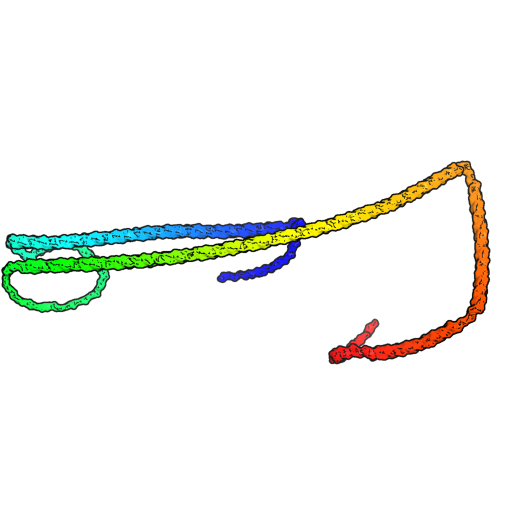 O . TYR A 1 283 ? 26.074 11.601 -51.243 1.00 97.50 283 TYR A O 1
ATOM 2302 N N . THR A 1 284 ? 24.252 12.525 -50.315 1.00 97.56 284 THR A N 1
ATOM 2303 C CA . THR A 1 284 ? 23.603 12.811 -51.605 1.00 97.56 284 THR A CA 1
ATOM 2304 C C . THR A 1 284 ? 24.384 13.834 -52.424 1.00 97.56 284 THR A C 1
ATOM 2306 O O . THR A 1 284 ? 24.551 13.630 -53.620 1.00 97.56 284 THR A O 1
ATOM 2309 N N . ASP A 1 285 ? 24.959 14.866 -51.802 1.00 97.19 285 ASP A N 1
ATOM 2310 C CA . ASP A 1 285 ? 25.815 15.840 -52.488 1.00 97.19 285 ASP A CA 1
ATOM 2311 C C . ASP A 1 285 ? 27.090 15.206 -53.052 1.00 97.19 285 ASP A C 1
ATOM 2313 O O . ASP A 1 285 ? 27.497 15.519 -54.171 1.00 97.19 285 ASP A O 1
ATOM 2317 N N . LEU A 1 286 ? 27.748 14.335 -52.280 1.00 96.81 286 LEU A N 1
ATOM 2318 C CA . LEU A 1 286 ? 28.941 13.610 -52.722 1.00 96.81 286 LEU A CA 1
ATOM 2319 C C . LEU A 1 286 ? 28.610 12.603 -53.827 1.00 96.81 286 LEU A C 1
ATOM 2321 O O . LEU A 1 286 ? 29.359 12.509 -54.797 1.00 96.81 286 LEU A O 1
ATOM 2325 N N . ARG A 1 287 ? 27.469 11.913 -53.730 1.00 97.62 287 ARG A N 1
ATOM 2326 C CA . ARG A 1 287 ? 26.997 11.004 -54.775 1.00 97.62 287 ARG A CA 1
ATOM 2327 C C . ARG A 1 287 ? 26.657 11.753 -56.061 1.00 97.62 287 ARG A C 1
ATOM 2329 O O . ARG A 1 287 ? 27.217 11.428 -57.095 1.00 97.62 287 ARG A O 1
ATOM 2336 N N . ASN A 1 288 ? 25.875 12.830 -55.989 1.00 96.94 288 ASN A N 1
ATOM 2337 C CA . ASN A 1 288 ? 25.574 13.690 -57.138 1.00 96.94 288 ASN A CA 1
ATOM 2338 C C . ASN A 1 288 ? 26.855 14.207 -57.826 1.00 96.94 288 ASN A C 1
ATOM 2340 O O . ASN A 1 288 ? 26.889 14.330 -59.049 1.00 96.94 288 ASN A O 1
ATOM 2344 N N . LYS A 1 289 ? 27.925 14.475 -57.061 1.00 96.69 289 LYS A N 1
ATOM 2345 C CA . LYS A 1 289 ? 29.250 14.830 -57.602 1.00 96.69 289 LYS A CA 1
ATOM 2346 C C . LYS A 1 289 ? 29.955 13.640 -58.267 1.00 96.69 289 LYS A C 1
ATOM 2348 O O . LYS A 1 289 ? 30.539 13.845 -59.327 1.00 96.69 289 LYS A O 1
ATOM 2353 N N . SER A 1 290 ? 29.874 12.429 -57.707 1.00 95.12 290 SER A N 1
ATOM 2354 C CA . SER A 1 290 ? 30.388 11.196 -58.337 1.00 95.12 290 SER A CA 1
ATOM 2355 C C . SER A 1 290 ? 29.669 10.918 -59.656 1.00 95.12 290 SER A C 1
ATOM 2357 O O . SER A 1 290 ? 30.300 10.967 -60.709 1.00 95.12 290 SER A O 1
ATOM 2359 N N . ASP A 1 291 ? 28.337 10.809 -59.623 1.00 96.38 291 ASP A N 1
ATOM 2360 C CA . ASP A 1 291 ? 27.468 10.607 -60.784 1.00 96.38 291 ASP A CA 1
ATOM 2361 C C . ASP A 1 291 ? 27.731 11.654 -61.894 1.00 96.38 291 ASP A C 1
ATOM 2363 O O . ASP A 1 291 ? 27.638 11.356 -63.085 1.00 96.38 291 ASP A O 1
ATOM 2367 N N . GLN A 1 292 ? 28.052 12.903 -61.528 1.00 96.38 292 GLN A N 1
ATOM 2368 C CA . GLN A 1 292 ? 28.380 13.975 -62.474 1.00 96.38 292 GLN A CA 1
ATOM 2369 C C . GLN A 1 292 ? 29.808 13.873 -63.043 1.00 96.38 292 GLN A C 1
ATOM 2371 O O . GLN A 1 292 ? 30.022 14.219 -64.209 1.00 96.38 292 GLN A O 1
ATOM 2376 N N . VAL A 1 293 ? 30.783 13.404 -62.259 1.00 96.19 293 VAL A N 1
ATOM 2377 C CA . VAL A 1 293 ? 32.147 13.114 -62.731 1.00 96.19 293 VAL A CA 1
ATOM 2378 C C . VAL A 1 293 ? 32.144 11.894 -63.652 1.00 96.19 293 VAL A C 1
ATOM 2380 O O . VAL A 1 293 ? 32.744 11.954 -64.724 1.00 96.19 293 VAL A O 1
ATOM 2383 N N . GLU A 1 294 ? 31.411 10.842 -63.294 1.00 95.12 294 GLU A N 1
ATOM 2384 C CA . GLU A 1 294 ? 31.212 9.627 -64.091 1.00 95.12 294 GLU A CA 1
ATOM 2385 C C . GLU A 1 294 ? 30.632 9.974 -65.468 1.00 95.12 294 GLU A C 1
ATOM 2387 O O . GLU A 1 294 ? 31.298 9.732 -66.473 1.00 95.12 294 GLU A O 1
ATOM 2392 N N . LYS A 1 295 ? 29.509 10.705 -65.535 1.00 96.31 295 LYS A N 1
ATOM 2393 C CA . LYS A 1 295 ? 28.920 11.191 -66.804 1.00 96.31 295 LYS A CA 1
ATOM 2394 C C . LYS A 1 295 ? 29.889 12.028 -67.651 1.00 96.31 295 LYS A C 1
ATOM 2396 O O . LYS A 1 295 ? 29.854 11.976 -68.880 1.00 96.31 295 LYS A O 1
ATOM 2401 N N . VAL A 1 296 ? 30.771 12.814 -67.024 1.00 96.19 296 VAL A N 1
ATOM 2402 C CA . VAL A 1 296 ? 31.798 13.601 -67.737 1.00 96.19 296 VAL A CA 1
ATOM 2403 C C . VAL A 1 296 ? 32.936 12.715 -68.251 1.00 96.19 296 VAL A C 1
ATOM 2405 O O . VAL A 1 296 ? 33.472 12.986 -69.328 1.00 96.19 296 VAL A O 1
ATOM 2408 N N . ILE A 1 297 ? 33.303 11.654 -67.530 1.00 94.94 297 ILE A N 1
ATOM 2409 C CA . ILE A 1 297 ? 34.266 10.647 -67.989 1.00 94.94 297 ILE A CA 1
ATOM 2410 C C . ILE A 1 297 ? 33.662 9.850 -69.150 1.00 94.94 297 ILE A C 1
ATOM 2412 O O . ILE A 1 297 ? 34.283 9.798 -70.208 1.00 94.94 297 ILE A O 1
ATOM 2416 N N . GLU A 1 298 ? 32.443 9.331 -69.010 1.00 95.50 298 GLU A N 1
ATOM 2417 C CA . GLU A 1 298 ? 31.698 8.629 -70.063 1.00 95.50 298 GLU A CA 1
ATOM 2418 C C . GLU A 1 298 ? 31.599 9.475 -71.336 1.00 95.50 298 GLU A C 1
ATOM 2420 O O . GLU A 1 298 ? 32.035 9.040 -72.399 1.00 95.50 298 GLU A O 1
ATOM 2425 N N . ALA A 1 299 ? 31.139 10.727 -71.239 1.00 95.44 299 ALA A N 1
ATOM 2426 C CA . ALA A 1 299 ? 31.034 11.623 -72.391 1.00 95.44 299 ALA A CA 1
ATOM 2427 C C . A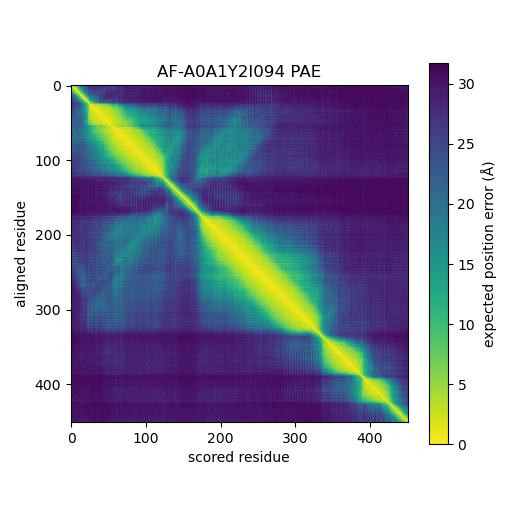LA A 1 299 ? 32.396 11.942 -73.045 1.00 95.44 299 ALA A C 1
ATOM 2429 O O . ALA A 1 299 ? 32.464 12.158 -74.256 1.00 95.44 299 ALA A O 1
ATOM 2430 N N . ARG A 1 300 ? 33.498 11.963 -72.279 1.00 95.69 300 ARG A N 1
ATOM 2431 C CA . ARG A 1 300 ? 34.865 12.101 -72.823 1.00 95.69 300 ARG A CA 1
ATOM 2432 C C . ARG A 1 300 ? 35.352 10.814 -73.489 1.00 95.69 300 ARG A C 1
ATOM 2434 O O . ARG A 1 300 ? 36.035 10.888 -74.509 1.00 95.69 300 ARG A O 1
ATOM 2441 N N . VAL A 1 301 ? 35.026 9.653 -72.925 1.00 95.25 301 VAL A N 1
ATOM 2442 C CA . VAL A 1 301 ? 35.360 8.334 -73.479 1.00 95.25 301 VAL A CA 1
ATOM 2443 C C . VAL A 1 301 ? 34.599 8.114 -74.784 1.00 95.25 301 VAL A C 1
ATOM 2445 O O . VAL A 1 301 ? 35.241 7.838 -75.796 1.00 95.25 301 VAL A O 1
ATOM 2448 N N . LEU A 1 302 ? 33.283 8.341 -74.800 1.00 95.69 302 LEU A N 1
ATOM 2449 C CA . LEU A 1 302 ? 32.433 8.254 -75.990 1.00 95.69 302 LEU A CA 1
ATOM 2450 C C . LEU A 1 302 ? 32.946 9.164 -77.110 1.00 95.69 302 LEU A C 1
ATOM 2452 O O . LEU A 1 302 ? 33.249 8.659 -78.183 1.00 95.69 302 LEU A O 1
ATOM 2456 N N . LYS A 1 303 ? 33.199 10.455 -76.847 1.00 95.56 303 LYS A N 1
ATOM 2457 C CA . LYS A 1 303 ? 33.745 11.379 -77.864 1.00 95.56 303 LYS A CA 1
ATOM 2458 C C . LYS A 1 303 ? 35.098 10.943 -78.438 1.00 95.56 303 LYS A C 1
ATOM 2460 O O . LYS A 1 303 ? 35.361 11.155 -79.619 1.00 95.56 303 LYS A O 1
ATOM 2465 N N . ARG A 1 304 ? 35.963 10.307 -77.634 1.00 94.44 304 ARG A N 1
ATOM 2466 C CA . ARG A 1 304 ? 37.214 9.699 -78.132 1.00 94.44 304 ARG A CA 1
ATOM 2467 C C . ARG A 1 304 ? 36.941 8.483 -79.018 1.00 94.44 304 ARG A C 1
ATOM 2469 O O . ARG A 1 304 ? 37.595 8.337 -80.043 1.00 94.44 304 ARG A O 1
ATOM 2476 N N . HIS A 1 305 ? 35.981 7.634 -78.652 1.00 94.50 305 HIS A N 1
ATOM 2477 C CA . HIS A 1 305 ? 35.597 6.466 -79.449 1.00 94.50 305 HIS A CA 1
ATOM 2478 C C . HIS A 1 305 ? 34.922 6.884 -80.764 1.00 94.50 305 HIS A C 1
ATOM 2480 O O . HIS A 1 305 ? 35.251 6.337 -81.810 1.00 94.50 305 HIS A O 1
ATOM 2486 N N . GLU A 1 306 ? 34.054 7.896 -80.747 1.00 95.50 306 GLU A N 1
ATOM 2487 C CA . GLU A 1 306 ? 33.457 8.511 -81.939 1.00 95.50 306 GLU A CA 1
ATOM 2488 C C . GLU A 1 306 ? 34.524 9.105 -82.868 1.00 95.50 306 GLU A C 1
ATOM 2490 O O . GLU A 1 306 ? 34.478 8.863 -84.073 1.00 95.50 306 GLU A O 1
ATOM 2495 N N . GLY A 1 307 ? 35.512 9.820 -82.313 1.00 94.88 307 GLY A N 1
ATOM 2496 C CA . GLY A 1 307 ? 36.659 10.346 -83.058 1.00 94.88 307 GLY A CA 1
ATOM 2497 C C . GLY A 1 307 ? 37.479 9.242 -83.729 1.00 94.88 307 GLY A C 1
ATOM 2498 O O . GLY A 1 307 ? 37.650 9.263 -84.945 1.00 94.88 307 GLY A O 1
ATOM 2499 N N . LEU A 1 308 ? 37.894 8.222 -82.970 1.00 95.62 308 LEU A N 1
ATOM 2500 C CA . LEU A 1 308 ? 38.628 7.066 -83.502 1.00 95.62 308 LEU A CA 1
ATOM 2501 C C . LEU A 1 308 ? 37.814 6.297 -84.556 1.00 95.62 308 LEU A C 1
ATOM 2503 O O . LEU A 1 308 ? 38.349 5.914 -85.594 1.00 95.62 308 LEU A O 1
ATOM 2507 N N . LEU A 1 309 ? 36.507 6.107 -84.347 1.00 95.56 309 LEU A N 1
ATOM 2508 C CA . LEU A 1 309 ? 35.621 5.490 -85.338 1.00 95.56 309 LEU A CA 1
ATOM 2509 C C . LEU A 1 309 ? 35.475 6.355 -86.596 1.00 95.56 309 LEU A C 1
ATOM 2511 O O . LEU A 1 309 ? 35.393 5.806 -87.694 1.00 95.56 309 LEU A O 1
ATOM 2515 N N . HIS A 1 310 ? 35.456 7.684 -86.475 1.00 95.75 310 HIS A N 1
ATOM 2516 C CA . HIS A 1 310 ? 35.452 8.593 -87.620 1.00 95.75 310 HIS A CA 1
ATOM 2517 C C . HIS A 1 310 ? 36.781 8.539 -88.388 1.00 95.75 310 HIS A C 1
ATOM 2519 O O . HIS A 1 310 ? 36.769 8.438 -89.614 1.00 95.75 310 HIS A O 1
ATOM 2525 N N . GLU A 1 311 ? 37.919 8.533 -87.692 1.00 95.44 311 GLU A N 1
ATOM 2526 C CA . GLU A 1 311 ? 39.248 8.378 -88.292 1.00 95.44 311 GLU A CA 1
ATOM 2527 C C . GLU A 1 311 ? 39.383 7.041 -89.029 1.00 95.44 311 GLU A C 1
ATOM 2529 O O . GLU A 1 311 ? 39.761 7.031 -90.199 1.00 95.44 311 GLU A O 1
ATOM 2534 N N . LEU A 1 312 ? 38.991 5.926 -88.403 1.00 95.06 312 LEU A N 1
ATOM 2535 C CA . LEU A 1 312 ? 39.008 4.596 -89.020 1.00 95.06 312 LEU A CA 1
ATOM 2536 C C . LEU A 1 312 ? 38.059 4.508 -90.226 1.00 95.06 312 LEU A C 1
ATOM 2538 O O . LEU A 1 312 ? 38.447 3.995 -91.273 1.00 95.06 312 LEU A O 1
ATOM 2542 N N . ARG A 1 313 ? 36.843 5.070 -90.141 1.00 95.81 313 ARG A N 1
ATOM 2543 C CA . ARG A 1 313 ? 35.918 5.170 -91.289 1.00 95.81 313 ARG A CA 1
ATOM 2544 C C . ARG A 1 313 ? 36.493 6.036 -92.416 1.00 95.81 313 ARG A C 1
ATOM 2546 O O . ARG A 1 313 ? 36.340 5.688 -93.582 1.00 95.81 313 ARG A O 1
ATOM 2553 N N . SER A 1 314 ? 37.186 7.127 -92.087 1.00 94.25 314 SER A N 1
ATOM 2554 C CA . SER A 1 314 ? 37.864 8.004 -93.052 1.00 94.25 314 SER A CA 1
ATOM 2555 C C . SER A 1 314 ? 39.052 7.306 -93.725 1.00 94.25 314 SER A C 1
ATOM 2557 O O . SER A 1 314 ? 39.226 7.420 -94.937 1.00 94.25 314 SER A O 1
ATOM 2559 N N . GLN A 1 315 ? 39.840 6.533 -92.974 1.00 94.94 315 GLN A N 1
ATOM 2560 C CA . GLN A 1 315 ? 40.914 5.690 -93.509 1.00 94.94 315 GLN A CA 1
ATOM 2561 C C . GLN A 1 315 ? 40.356 4.605 -94.437 1.00 94.94 315 GLN A C 1
ATOM 2563 O O . GLN A 1 315 ? 40.814 4.494 -95.570 1.00 94.94 315 GLN A O 1
ATOM 2568 N N . LEU A 1 316 ? 39.314 3.877 -94.021 1.00 93.81 316 LEU A N 1
ATOM 2569 C CA . LEU A 1 316 ? 38.635 2.893 -94.870 1.00 93.81 316 LEU A CA 1
ATOM 2570 C C . LEU A 1 316 ? 38.088 3.534 -96.154 1.00 93.81 316 LEU A C 1
ATOM 2572 O O . LEU A 1 316 ? 38.347 3.020 -97.235 1.00 93.81 316 LEU A O 1
ATOM 2576 N N . ALA A 1 317 ? 37.430 4.695 -96.076 1.00 94.50 317 ALA A N 1
ATOM 2577 C CA . ALA A 1 317 ? 36.940 5.411 -97.257 1.00 94.50 317 ALA A CA 1
ATOM 2578 C C . ALA A 1 317 ? 38.072 5.858 -98.208 1.00 94.50 317 ALA A C 1
ATOM 2580 O O . ALA A 1 317 ? 37.904 5.803 -99.430 1.00 94.50 317 ALA A O 1
ATOM 2581 N N . LYS A 1 318 ? 39.240 6.256 -97.676 1.00 93.62 318 LYS A N 1
ATOM 2582 C CA . LYS A 1 318 ? 40.446 6.556 -98.472 1.00 93.62 318 LYS A CA 1
ATOM 2583 C C . LYS A 1 318 ? 40.992 5.301 -99.146 1.00 93.62 318 LYS A C 1
ATOM 2585 O O . LYS A 1 318 ? 41.153 5.312 -100.362 1.00 93.62 318 LYS A O 1
ATOM 2590 N N . TYR A 1 319 ? 41.188 4.210 -98.404 1.00 92.62 319 TYR A N 1
ATOM 2591 C CA . TYR A 1 319 ? 41.665 2.941 -98.959 1.00 92.62 319 TYR A CA 1
ATOM 2592 C C . TYR A 1 319 ? 40.682 2.342 -99.974 1.00 92.62 319 TYR A C 1
ATOM 2594 O O . TYR A 1 319 ? 41.108 1.821 -101.000 1.00 92.62 319 TYR A O 1
ATOM 2602 N N . GLU A 1 320 ? 39.369 2.484 -99.776 1.00 91.75 320 GLU A N 1
ATOM 2603 C CA . GLU A 1 320 ? 38.380 2.147 -100.801 1.00 91.75 320 GLU A CA 1
ATOM 2604 C C . GLU A 1 320 ? 38.495 3.052 -102.035 1.00 91.75 320 GLU A C 1
ATOM 2606 O O . GLU A 1 320 ? 38.359 2.567 -103.156 1.00 91.75 320 GLU A O 1
ATOM 2611 N N . GLN A 1 321 ? 38.719 4.363 -101.876 1.00 90.75 321 GLN A N 1
ATOM 2612 C CA . GLN A 1 321 ? 38.905 5.273 -103.011 1.00 90.75 321 GLN A CA 1
ATOM 2613 C C . GLN A 1 321 ? 40.196 4.953 -103.778 1.00 90.75 321 GLN A C 1
ATOM 2615 O O . GLN A 1 321 ? 40.196 4.972 -105.007 1.00 90.75 321 GLN A O 1
ATOM 2620 N N . GLU A 1 322 ? 41.277 4.614 -103.081 1.00 89.25 322 GLU A N 1
ATOM 2621 C CA . GLU A 1 322 ? 42.539 4.151 -103.660 1.00 89.25 322 GLU A CA 1
ATOM 2622 C C . GLU A 1 322 ? 42.378 2.796 -104.353 1.00 89.25 322 GLU A C 1
ATOM 2624 O O . GLU A 1 322 ? 42.853 2.631 -105.474 1.00 89.25 322 GLU A O 1
ATOM 2629 N N . LEU A 1 323 ? 41.622 1.861 -103.772 1.00 86.25 323 LEU A N 1
ATOM 2630 C CA . LEU A 1 323 ? 41.290 0.581 -104.396 1.00 86.25 323 LEU A CA 1
ATOM 2631 C C . LEU A 1 323 ? 40.384 0.761 -105.625 1.00 86.25 323 LEU A C 1
ATOM 2633 O O . LEU A 1 323 ? 40.597 0.095 -106.635 1.00 86.25 323 LEU A O 1
ATOM 2637 N N . ARG A 1 324 ? 39.417 1.689 -105.591 1.00 85.25 324 ARG A N 1
ATOM 2638 C CA . ARG A 1 324 ? 38.597 2.082 -106.754 1.00 85.25 324 ARG A CA 1
ATOM 2639 C C . ARG A 1 324 ? 39.465 2.709 -107.851 1.00 85.25 324 ARG A C 1
ATOM 2641 O O . ARG A 1 324 ? 39.360 2.291 -108.999 1.00 85.25 324 ARG A O 1
ATOM 2648 N N . ARG A 1 325 ? 40.365 3.643 -107.510 1.00 82.81 325 ARG A N 1
ATOM 2649 C CA . ARG A 1 325 ? 41.348 4.232 -108.445 1.00 82.81 325 ARG A CA 1
ATOM 2650 C C . ARG A 1 325 ? 42.256 3.159 -109.047 1.00 82.81 325 ARG A C 1
ATOM 2652 O O . ARG A 1 325 ? 42.405 3.121 -110.259 1.00 82.81 325 ARG A O 1
ATOM 2659 N N . SER A 1 326 ? 42.805 2.268 -108.224 1.00 79.62 326 SER A N 1
ATOM 2660 C CA . SER A 1 326 ? 43.665 1.155 -108.643 1.00 79.62 326 SER A CA 1
ATOM 2661 C C . SER A 1 326 ? 42.933 0.206 -109.595 1.00 79.62 326 SER A C 1
ATOM 2663 O O . SER A 1 326 ? 43.427 -0.066 -110.685 1.00 79.62 326 SER A O 1
ATOM 2665 N N . ARG A 1 327 ? 41.696 -0.199 -109.267 1.00 80.00 327 ARG A N 1
ATOM 2666 C CA . ARG A 1 327 ? 40.836 -0.998 -110.157 1.00 80.00 327 ARG A CA 1
ATOM 2667 C C . ARG A 1 327 ? 40.554 -0.288 -111.485 1.00 80.00 327 ARG A C 1
ATOM 2669 O O . ARG A 1 327 ? 40.684 -0.918 -112.524 1.00 80.00 327 ARG A O 1
ATOM 2676 N N . VAL A 1 328 ? 40.230 1.008 -111.479 1.00 74.56 328 VAL A N 1
ATOM 2677 C CA . VAL A 1 328 ? 39.998 1.791 -112.712 1.00 74.56 328 VAL A CA 1
ATOM 2678 C C . VAL A 1 328 ? 41.281 1.978 -113.534 1.00 74.56 328 VAL A C 1
ATOM 2680 O O . VAL A 1 328 ? 41.220 1.971 -114.760 1.00 74.56 328 VAL A O 1
ATOM 2683 N N . CYS A 1 329 ? 42.447 2.104 -112.896 1.00 64.12 329 CYS A N 1
ATOM 2684 C CA . CYS A 1 329 ? 43.735 2.107 -113.588 1.00 64.12 329 CYS A CA 1
ATOM 2685 C C . CYS A 1 329 ? 44.042 0.739 -114.211 1.00 64.12 329 CYS A C 1
ATOM 2687 O O . CYS A 1 329 ? 44.421 0.691 -115.375 1.00 64.12 329 CYS A O 1
ATOM 2689 N N . ASN A 1 330 ? 43.832 -0.363 -113.489 1.00 61.31 330 ASN A N 1
ATOM 2690 C CA . ASN A 1 330 ? 44.066 -1.714 -114.006 1.00 61.31 330 ASN A CA 1
ATOM 2691 C C . ASN A 1 330 ? 43.114 -2.045 -115.169 1.00 61.31 330 ASN A C 1
ATOM 2693 O O . ASN A 1 330 ? 43.584 -2.464 -116.218 1.00 61.31 330 ASN A O 1
ATOM 2697 N N . LEU A 1 331 ? 41.831 -1.675 -115.065 1.00 58.66 331 LEU A N 1
ATOM 2698 C CA . LEU A 1 331 ? 40.852 -1.769 -116.160 1.00 58.66 331 LEU A CA 1
ATOM 2699 C C . LEU A 1 331 ? 41.206 -0.912 -117.395 1.00 58.66 331 LEU A C 1
ATOM 2701 O O . LEU A 1 331 ? 40.653 -1.132 -118.469 1.00 58.66 331 LEU A O 1
ATOM 2705 N N . ARG A 1 332 ? 42.122 0.062 -117.275 1.00 52.09 332 ARG A N 1
ATOM 2706 C CA . ARG A 1 332 ? 42.718 0.782 -118.419 1.00 52.09 332 ARG A CA 1
ATOM 2707 C C . ARG A 1 332 ? 43.984 0.113 -118.972 1.00 52.09 332 ARG A C 1
ATOM 2709 O O . ARG A 1 332 ? 44.405 0.469 -120.069 1.00 52.09 332 ARG A O 1
ATOM 2716 N N . TYR A 1 333 ? 44.587 -0.824 -118.242 1.00 50.38 333 TYR A N 1
ATOM 2717 C CA . TYR A 1 333 ? 45.747 -1.612 -118.672 1.00 50.38 333 TYR A CA 1
ATOM 2718 C C . TYR A 1 333 ? 45.377 -2.996 -119.223 1.00 50.38 333 TYR A C 1
ATOM 2720 O O . TYR A 1 333 ? 46.139 -3.522 -120.029 1.00 50.38 333 TYR A O 1
ATOM 2728 N N . ASP A 1 334 ? 44.195 -3.533 -118.901 1.00 48.84 334 ASP A N 1
ATOM 2729 C CA . ASP A 1 334 ? 43.679 -4.828 -119.390 1.00 48.84 334 ASP A CA 1
ATOM 2730 C C . ASP A 1 334 ? 43.470 -4.909 -120.930 1.00 48.84 334 ASP A C 1
ATOM 2732 O O . ASP A 1 334 ? 42.990 -5.918 -121.443 1.00 48.84 334 ASP A O 1
ATOM 2736 N N . GLY A 1 335 ? 43.841 -3.865 -121.686 1.00 54.47 335 GLY A N 1
ATOM 2737 C CA . GLY A 1 335 ? 43.743 -3.788 -123.150 1.00 54.47 335 GLY A CA 1
ATOM 2738 C C . GLY A 1 335 ? 45.049 -3.495 -123.909 1.00 54.47 335 GLY A C 1
ATOM 2739 O O . GLY A 1 335 ? 44.980 -3.267 -125.115 1.00 54.47 335 GLY A O 1
ATOM 2740 N N . LEU A 1 336 ? 46.226 -3.459 -123.260 1.00 49.84 336 LEU A N 1
ATOM 2741 C CA . LEU A 1 336 ? 47.509 -3.130 -123.918 1.00 49.84 336 LEU A CA 1
ATOM 2742 C C . LEU A 1 336 ? 48.664 -4.083 -123.521 1.00 49.84 336 LEU A C 1
ATOM 2744 O O . LEU A 1 336 ? 48.743 -4.512 -122.370 1.00 49.84 336 LEU A O 1
ATOM 2748 N N . PRO A 1 337 ? 49.585 -4.430 -124.448 1.00 58.84 337 PRO A N 1
ATOM 2749 C CA . PRO A 1 337 ? 50.557 -5.509 -124.242 1.00 58.84 337 PRO A CA 1
ATOM 2750 C C . PRO A 1 337 ? 51.700 -5.158 -123.254 1.00 58.84 337 PRO A C 1
ATOM 2752 O O . PRO A 1 337 ? 52.262 -4.062 -123.300 1.00 58.84 337 PRO A O 1
ATOM 2755 N N . PRO A 1 338 ? 52.140 -6.099 -122.392 1.00 60.16 338 PRO A N 1
ATOM 2756 C CA . PRO A 1 338 ? 52.945 -5.798 -121.196 1.00 60.16 338 PRO A CA 1
ATOM 2757 C C . PRO A 1 338 ? 54.473 -5.661 -121.421 1.00 60.16 338 PRO A C 1
ATOM 2759 O O . PRO A 1 338 ? 55.265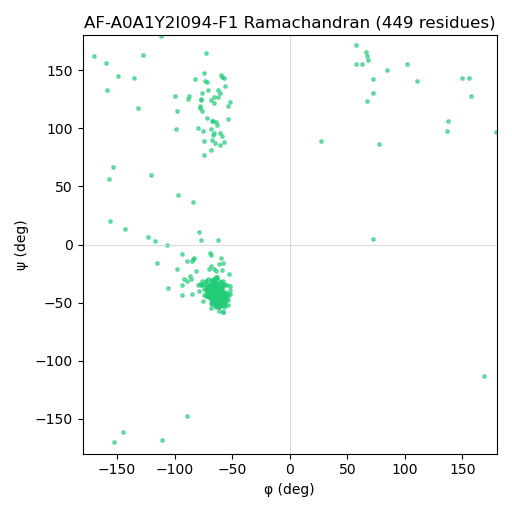 -6.068 -120.566 1.00 60.16 338 PRO A O 1
ATOM 2762 N N . LYS A 1 339 ? 54.923 -5.095 -122.552 1.00 59.88 339 LYS A N 1
ATOM 2763 C CA . LYS A 1 339 ? 56.366 -4.958 -122.880 1.00 59.88 339 LYS A CA 1
ATOM 2764 C C . LYS A 1 339 ? 56.925 -3.536 -122.732 1.00 59.88 339 LYS A C 1
ATOM 2766 O O . LYS A 1 339 ? 58.038 -3.364 -122.236 1.00 59.88 339 LYS A O 1
ATOM 2771 N N . ASP A 1 340 ? 56.154 -2.508 -123.073 1.00 57.47 340 ASP A N 1
ATOM 2772 C CA . ASP A 1 340 ? 56.708 -1.145 -123.172 1.00 57.47 340 ASP A CA 1
ATOM 2773 C C . ASP A 1 340 ? 56.717 -0.402 -121.828 1.00 57.47 340 ASP A C 1
ATOM 2775 O O . ASP A 1 340 ? 57.621 0.385 -121.539 1.00 57.47 340 ASP A O 1
ATOM 2779 N N . ILE A 1 341 ? 55.761 -0.714 -120.945 1.00 61.31 341 ILE A N 1
ATOM 2780 C CA . ILE A 1 341 ? 55.685 -0.167 -119.579 1.00 61.31 341 ILE A CA 1
ATOM 2781 C C . ILE A 1 341 ? 56.811 -0.738 -118.704 1.00 61.31 341 ILE A C 1
ATOM 2783 O O . ILE A 1 341 ? 57.393 -0.020 -117.889 1.00 61.31 341 ILE A O 1
ATOM 2787 N N . THR A 1 342 ? 57.148 -2.020 -118.874 1.00 62.97 342 THR A N 1
ATOM 2788 C CA . THR A 1 342 ? 58.243 -2.682 -118.150 1.00 62.97 342 THR A CA 1
ATOM 2789 C C . THR A 1 342 ? 59.600 -2.172 -118.628 1.00 62.97 342 THR A C 1
ATOM 2791 O O . THR A 1 342 ? 60.420 -1.800 -117.788 1.00 62.97 342 THR A O 1
ATOM 2794 N N . HIS A 1 343 ? 59.808 -2.026 -119.942 1.00 61.97 343 HIS A N 1
ATOM 2795 C CA . HIS A 1 343 ? 61.014 -1.391 -120.482 1.00 61.97 343 HIS A CA 1
ATOM 2796 C C . HIS A 1 343 ? 61.145 0.078 -120.039 1.00 61.97 343 HIS A C 1
ATOM 2798 O O . HIS A 1 343 ? 62.211 0.492 -119.583 1.00 61.97 343 HIS A O 1
ATOM 2804 N N . SER A 1 344 ? 60.054 0.852 -120.061 1.00 62.31 344 SER A N 1
ATOM 2805 C CA . SER A 1 344 ? 60.047 2.246 -119.590 1.00 62.31 344 SER A CA 1
ATOM 2806 C C . SER A 1 344 ? 60.364 2.355 -118.096 1.00 62.31 344 SER A C 1
ATOM 2808 O O . SER A 1 344 ? 61.254 3.112 -117.716 1.00 62.31 344 SER A O 1
ATOM 2810 N N . ARG A 1 345 ? 59.718 1.556 -117.232 1.00 71.69 345 ARG A N 1
ATOM 2811 C CA . ARG A 1 345 ? 60.021 1.520 -115.786 1.00 71.69 345 ARG A CA 1
ATOM 2812 C C . ARG A 1 345 ? 61.455 1.079 -115.505 1.00 71.69 345 ARG A C 1
ATOM 2814 O O . ARG A 1 345 ? 62.083 1.630 -114.604 1.00 71.69 345 ARG A O 1
ATOM 2821 N N . MET A 1 346 ? 61.980 0.119 -116.263 1.00 69.81 346 MET A N 1
ATOM 2822 C CA . MET A 1 346 ? 63.355 -0.360 -116.121 1.00 69.81 346 MET A CA 1
ATOM 2823 C C . MET A 1 346 ? 64.376 0.682 -116.595 1.00 69.81 346 MET A C 1
ATOM 2825 O O . MET A 1 346 ? 65.380 0.884 -115.918 1.00 69.81 346 MET A O 1
ATOM 2829 N N . SER A 1 347 ? 64.088 1.420 -117.670 1.00 70.06 347 SER A N 1
ATOM 2830 C CA . SER A 1 347 ? 64.891 2.564 -118.120 1.00 70.06 347 SER A CA 1
ATOM 2831 C C . SER A 1 347 ? 64.868 3.708 -117.098 1.00 70.06 347 SER A C 1
ATOM 2833 O O . SER A 1 347 ? 65.926 4.177 -116.686 1.00 70.06 347 SER A O 1
ATOM 2835 N N . SER A 1 348 ? 63.694 4.086 -116.577 1.00 76.19 348 SER A N 1
ATOM 2836 C CA . SER A 1 348 ? 63.560 5.082 -115.501 1.00 76.19 348 SER A CA 1
ATOM 2837 C C . SER A 1 348 ? 64.282 4.662 -114.219 1.00 76.19 348 SER A C 1
ATOM 2839 O O . SER A 1 348 ? 64.970 5.478 -113.610 1.00 76.19 348 SER A O 1
ATOM 2841 N N . SER A 1 349 ? 64.186 3.387 -113.826 1.00 77.56 349 SER A N 1
ATOM 2842 C CA . SER A 1 349 ? 64.907 2.841 -112.671 1.00 77.56 349 SER A CA 1
ATOM 2843 C C . SER A 1 349 ? 66.421 2.849 -112.902 1.00 77.56 349 SER A C 1
ATOM 2845 O O . SER A 1 349 ? 67.165 3.339 -112.061 1.00 77.56 349 SER A O 1
ATOM 2847 N N . CYS A 1 350 ? 66.888 2.416 -114.077 1.00 78.00 350 CYS A N 1
ATOM 2848 C CA . CYS A 1 350 ? 68.301 2.448 -114.456 1.00 78.00 350 CYS A CA 1
ATOM 2849 C C . CYS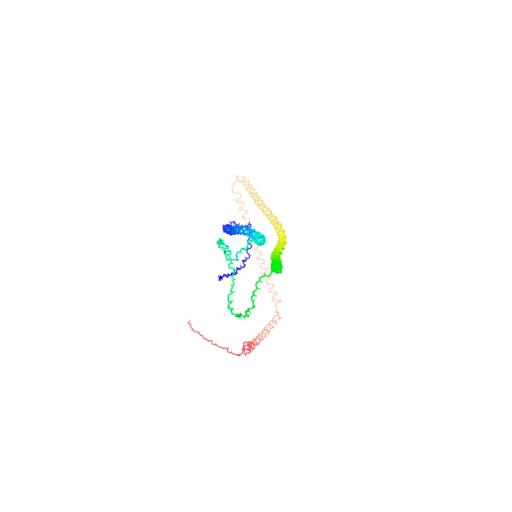 A 1 350 ? 68.852 3.883 -114.507 1.00 78.00 350 CYS A C 1
ATOM 2851 O O . CYS A 1 350 ? 69.963 4.134 -114.047 1.00 78.00 350 CYS A O 1
ATOM 2853 N N . ASN A 1 351 ? 68.075 4.842 -115.013 1.00 81.56 351 ASN A N 1
ATOM 2854 C CA . ASN A 1 351 ? 68.444 6.255 -115.048 1.00 81.56 351 ASN A CA 1
ATOM 2855 C C . ASN A 1 351 ? 68.447 6.880 -113.647 1.00 81.56 351 ASN A C 1
ATOM 2857 O O . ASN A 1 351 ? 69.367 7.631 -113.342 1.00 81.56 351 ASN A O 1
ATOM 2861 N N . SER A 1 352 ? 67.502 6.504 -112.779 1.00 82.75 352 SER A N 1
ATOM 2862 C CA . SER A 1 352 ? 67.510 6.865 -111.355 1.00 82.75 352 SER A CA 1
ATOM 2863 C C . SER A 1 352 ? 68.723 6.270 -110.627 1.00 82.75 352 SER A C 1
ATOM 2865 O O . SER A 1 352 ? 69.405 6.963 -109.884 1.00 82.75 352 SER A O 1
ATOM 2867 N N . TYR A 1 353 ? 69.091 5.018 -110.909 1.00 85.31 353 TYR A N 1
ATOM 2868 C CA . TYR A 1 353 ? 70.292 4.395 -110.343 1.00 85.31 353 TYR A CA 1
ATOM 2869 C C . TYR A 1 353 ? 71.583 5.043 -110.867 1.00 85.31 353 TYR A C 1
ATOM 2871 O O . TYR A 1 353 ? 72.541 5.202 -110.117 1.00 85.31 353 TYR A O 1
ATOM 2879 N N . LYS A 1 354 ? 71.614 5.467 -112.139 1.00 85.88 354 LYS A N 1
ATOM 2880 C CA . LYS A 1 354 ? 72.724 6.232 -112.730 1.00 85.88 354 LYS A CA 1
ATOM 2881 C C . LYS A 1 354 ? 72.831 7.638 -112.138 1.00 85.88 354 LYS A C 1
ATOM 2883 O O . LYS A 1 354 ? 73.947 8.078 -111.880 1.00 85.88 354 LYS A O 1
ATOM 2888 N N . SER A 1 355 ? 71.721 8.343 -111.912 1.00 82.50 355 SER A N 1
ATOM 2889 C CA . SER A 1 355 ? 71.739 9.672 -111.286 1.00 82.50 355 SER A CA 1
ATOM 2890 C C . SER A 1 355 ? 72.055 9.592 -109.794 1.00 82.50 355 SER A C 1
ATOM 2892 O O . SER A 1 355 ? 72.844 10.399 -109.317 1.00 82.50 355 SER A O 1
ATOM 2894 N N . LEU A 1 356 ? 71.544 8.585 -109.078 1.00 89.31 356 LEU A N 1
ATOM 2895 C CA . LEU A 1 356 ? 71.882 8.325 -107.680 1.00 89.31 356 LEU A CA 1
ATOM 2896 C C . LEU A 1 356 ? 73.342 7.881 -107.527 1.00 89.31 356 LEU A C 1
ATOM 2898 O O . LEU A 1 356 ? 74.003 8.321 -106.593 1.00 89.31 356 LEU A O 1
ATOM 2902 N N . LYS A 1 357 ? 73.880 7.086 -108.466 1.00 87.06 357 LYS A N 1
ATOM 2903 C CA . LYS A 1 357 ? 75.313 6.774 -108.503 1.00 87.06 357 LYS A CA 1
ATOM 2904 C C . LYS A 1 357 ? 76.141 8.034 -108.759 1.00 87.06 357 LYS A C 1
ATOM 2906 O O . LYS A 1 357 ? 76.965 8.347 -107.919 1.00 87.06 357 LYS A O 1
ATOM 2911 N N . LYS A 1 358 ? 75.868 8.805 -109.822 1.00 87.62 358 LYS A N 1
ATOM 2912 C CA . LYS A 1 358 ? 76.564 10.084 -110.079 1.00 87.62 358 LYS A CA 1
ATOM 2913 C C . LYS A 1 358 ? 76.493 11.033 -108.883 1.00 87.62 358 LYS A C 1
ATOM 2915 O O . LYS A 1 358 ? 77.488 11.649 -108.536 1.00 87.62 358 LYS A O 1
ATOM 2920 N N . ARG A 1 359 ? 75.329 11.135 -108.236 1.00 87.31 359 ARG A N 1
ATOM 2921 C CA . ARG A 1 359 ? 75.146 11.927 -107.018 1.00 87.31 359 ARG A CA 1
ATOM 2922 C C . ARG A 1 359 ? 76.009 11.399 -105.874 1.00 87.31 359 ARG A C 1
ATOM 2924 O O . ARG A 1 359 ? 76.658 12.204 -105.228 1.00 87.31 359 ARG A O 1
ATOM 2931 N N . ARG A 1 360 ? 76.061 10.083 -105.655 1.00 88.25 360 ARG A N 1
ATOM 2932 C CA . ARG A 1 360 ? 76.938 9.465 -104.652 1.00 88.25 360 ARG A CA 1
ATOM 2933 C C . ARG A 1 360 ? 78.416 9.678 -104.977 1.00 88.25 360 ARG A C 1
ATOM 2935 O O . ARG A 1 360 ? 79.189 9.916 -104.061 1.00 88.25 360 ARG A O 1
ATOM 2942 N N . ASP A 1 361 ? 78.797 9.612 -106.249 1.00 86.44 361 ASP A N 1
ATOM 2943 C CA . ASP A 1 361 ? 80.160 9.869 -106.711 1.00 86.44 361 ASP A CA 1
ATOM 2944 C C . ASP A 1 361 ? 80.534 11.345 -106.423 1.00 86.44 361 ASP A C 1
ATOM 2946 O O . ASP A 1 361 ? 81.545 11.593 -105.773 1.00 86.44 361 ASP A O 1
ATOM 2950 N N . TYR A 1 362 ? 79.660 12.314 -106.743 1.00 88.69 362 TYR A N 1
ATOM 2951 C CA . TYR A 1 362 ? 79.835 13.734 -106.379 1.00 88.69 362 TYR A CA 1
ATOM 2952 C C . TYR A 1 362 ?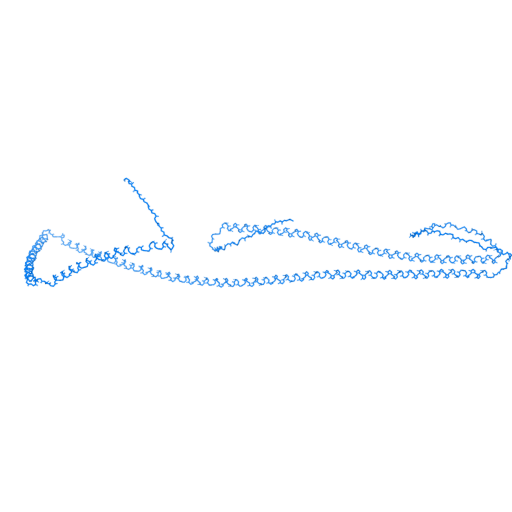 79.777 14.010 -104.866 1.00 88.69 362 TYR A C 1
ATOM 2954 O O . TYR A 1 362 ? 80.486 14.885 -104.380 1.00 88.69 362 TYR A O 1
ATOM 2962 N N . GLU A 1 363 ? 78.954 13.291 -104.098 1.00 90.25 363 GLU A N 1
ATOM 2963 C CA . GLU A 1 363 ? 78.923 13.392 -102.632 1.00 90.25 363 GLU A CA 1
ATOM 2964 C C . GLU A 1 363 ? 80.215 12.820 -102.027 1.00 90.25 363 GLU A C 1
ATOM 2966 O O . GLU A 1 363 ? 80.760 13.408 -101.100 1.00 90.25 363 GLU A O 1
ATOM 2971 N N . ILE A 1 364 ? 80.775 11.741 -102.589 1.00 88.00 364 ILE A N 1
ATOM 2972 C CA . ILE A 1 364 ? 82.092 11.208 -102.210 1.00 88.00 364 ILE A CA 1
ATOM 2973 C C . ILE A 1 364 ? 83.210 12.191 -102.583 1.00 88.00 364 ILE A C 1
ATOM 2975 O O . ILE A 1 364 ? 84.092 12.419 -101.759 1.00 88.00 364 ILE A O 1
ATOM 2979 N N . GLU A 1 365 ? 83.186 12.806 -103.768 1.00 86.88 365 GLU A N 1
ATOM 2980 C CA . GLU A 1 365 ? 84.134 13.866 -104.150 1.00 86.88 365 GLU A CA 1
ATOM 2981 C C . GLU A 1 365 ? 84.019 15.086 -103.223 1.00 86.88 365 GLU A C 1
ATOM 2983 O O . GLU A 1 365 ? 85.038 15.594 -102.754 1.00 86.88 365 GLU A O 1
ATOM 2988 N N . GLY A 1 366 ? 82.795 15.509 -102.893 1.00 87.06 366 GLY A N 1
ATOM 2989 C CA . GLY A 1 366 ? 82.502 16.568 -101.926 1.00 87.06 366 GLY A CA 1
ATOM 2990 C C . GLY A 1 366 ? 83.080 16.252 -100.550 1.00 87.06 366 GLY A C 1
ATOM 2991 O O . GLY A 1 366 ? 83.969 16.962 -100.090 1.00 87.06 366 GLY A O 1
ATOM 2992 N N . PHE A 1 367 ? 82.693 15.124 -99.946 1.00 88.81 367 PHE A N 1
ATOM 2993 C CA . PHE A 1 367 ? 83.237 14.682 -98.660 1.00 88.81 367 PHE A CA 1
ATOM 2994 C C . PHE A 1 367 ? 84.757 14.476 -98.701 1.00 88.81 367 PHE A C 1
ATOM 2996 O O . PHE A 1 367 ? 85.425 14.727 -97.704 1.00 88.81 367 PHE A O 1
ATOM 3003 N N . THR A 1 368 ? 85.342 14.057 -99.827 1.00 90.19 368 THR A N 1
ATOM 3004 C CA . THR A 1 368 ? 86.804 13.920 -99.959 1.00 90.19 368 THR A CA 1
ATOM 3005 C C . THR A 1 368 ? 87.487 15.290 -99.971 1.00 90.19 368 THR A C 1
ATOM 3007 O O . THR A 1 368 ? 88.501 15.471 -99.295 1.00 90.19 368 THR A O 1
ATOM 3010 N N . ASN A 1 369 ? 86.917 16.274 -100.670 1.00 88.12 369 ASN A N 1
ATOM 3011 C CA . ASN A 1 369 ? 87.386 17.659 -100.655 1.00 88.12 369 ASN A CA 1
ATOM 3012 C C . ASN A 1 369 ? 87.202 18.312 -99.278 1.00 88.12 369 ASN A C 1
ATOM 3014 O O . ASN A 1 369 ? 88.142 18.935 -98.787 1.00 88.12 369 ASN A O 1
ATOM 3018 N N . ASP A 1 370 ? 86.065 18.101 -98.616 1.00 88.75 370 ASP A N 1
ATOM 3019 C CA . ASP A 1 370 ? 85.799 18.586 -97.259 1.00 88.75 370 ASP A CA 1
ATOM 3020 C C . ASP A 1 370 ? 86.743 17.935 -96.243 1.00 88.75 370 ASP A C 1
ATOM 3022 O O . ASP A 1 370 ? 87.320 18.626 -95.412 1.00 88.75 370 ASP A O 1
ATOM 3026 N N . ILE A 1 371 ? 87.006 16.628 -96.342 1.00 88.75 371 ILE A N 1
ATOM 3027 C CA . ILE A 1 371 ? 88.006 15.938 -95.512 1.00 88.75 371 ILE A CA 1
ATOM 3028 C C . ILE A 1 371 ? 89.416 16.474 -95.795 1.00 88.75 371 ILE A C 1
ATOM 3030 O O . ILE A 1 371 ? 90.206 16.608 -94.861 1.00 88.75 371 ILE A O 1
ATOM 3034 N N . MET A 1 372 ? 89.761 16.819 -97.039 1.00 85.75 372 MET A N 1
ATOM 3035 C CA . MET A 1 372 ? 91.043 17.467 -97.350 1.00 85.75 372 MET A CA 1
ATOM 3036 C C . MET A 1 372 ? 91.117 18.909 -96.830 1.00 85.75 372 MET A C 1
ATOM 3038 O O . MET A 1 372 ? 92.175 19.317 -96.346 1.00 85.75 372 MET A O 1
ATOM 3042 N N . LEU A 1 373 ? 90.018 19.668 -96.872 1.00 86.31 373 LEU A N 1
ATOM 3043 C CA . LEU A 1 373 ? 89.930 21.023 -96.331 1.00 86.31 373 LEU A CA 1
ATOM 3044 C C . LEU A 1 373 ? 90.004 21.008 -94.802 1.00 86.31 373 LEU A C 1
ATOM 3046 O O . LEU A 1 373 ? 90.824 21.724 -94.240 1.00 86.31 373 LEU A O 1
ATOM 3050 N N . LEU A 1 374 ? 89.248 20.131 -94.141 1.00 88.25 374 LEU A N 1
ATOM 3051 C CA . LEU A 1 374 ? 89.303 19.894 -92.699 1.00 88.25 374 LEU A CA 1
ATOM 3052 C C . LEU A 1 374 ? 90.687 19.398 -92.274 1.00 88.25 374 LEU A C 1
ATOM 3054 O O . LEU A 1 374 ? 91.222 19.894 -91.295 1.00 88.25 374 LEU A O 1
ATOM 3058 N N . ARG A 1 375 ? 91.341 18.499 -93.023 1.00 88.31 375 ARG A N 1
ATOM 3059 C CA . ARG A 1 375 ? 92.741 18.107 -92.753 1.00 88.31 375 ARG A CA 1
ATOM 3060 C C . ARG A 1 375 ? 93.722 19.264 -92.947 1.00 88.31 375 ARG A C 1
ATOM 3062 O O . ARG A 1 375 ? 94.710 19.334 -92.219 1.00 88.31 375 ARG A O 1
ATOM 3069 N N . ARG A 1 376 ? 93.477 20.178 -93.894 1.00 87.38 376 ARG A N 1
ATOM 3070 C CA . ARG A 1 376 ? 94.282 21.399 -94.063 1.00 87.38 376 ARG A CA 1
ATOM 3071 C C . ARG A 1 376 ? 94.057 22.370 -92.905 1.00 87.38 376 ARG A C 1
ATOM 3073 O O . ARG A 1 376 ? 95.044 22.840 -92.355 1.00 87.38 376 ARG A O 1
ATOM 3080 N N . GLN A 1 377 ? 92.807 22.597 -92.502 1.00 86.81 377 GLN A N 1
ATOM 3081 C CA . GLN A 1 377 ? 92.416 23.432 -91.363 1.00 86.81 377 GLN A CA 1
ATOM 3082 C C . GLN A 1 377 ? 92.920 22.863 -90.037 1.00 86.81 377 GLN A C 1
ATOM 3084 O O . GLN A 1 377 ? 93.473 23.615 -89.251 1.00 86.81 377 GLN A O 1
ATOM 3089 N N . VAL A 1 378 ? 92.836 21.550 -89.807 1.00 85.06 378 VAL A N 1
ATOM 3090 C CA . VAL A 1 378 ? 93.450 20.883 -88.649 1.00 85.06 378 VAL A CA 1
ATOM 3091 C C . VAL A 1 378 ? 94.963 21.076 -88.683 1.00 85.06 378 VAL A C 1
ATOM 3093 O O . VAL A 1 378 ? 95.505 21.544 -87.696 1.00 85.06 378 VAL A O 1
ATOM 3096 N N . LYS A 1 379 ? 95.641 20.897 -89.826 1.00 86.12 379 LYS A N 1
ATOM 3097 C CA . LYS A 1 379 ? 97.068 21.256 -89.954 1.00 86.12 379 LYS A CA 1
ATOM 3098 C C . LYS A 1 379 ? 97.358 22.751 -89.801 1.00 86.12 379 LYS A C 1
ATOM 3100 O O . LYS A 1 379 ? 98.499 23.126 -89.545 1.00 86.12 379 LYS A O 1
ATOM 3105 N N . GLU A 1 380 ? 96.390 23.632 -90.035 1.00 83.88 380 GLU A N 1
ATOM 3106 C CA . GLU A 1 380 ? 96.496 25.080 -89.815 1.00 83.88 380 GLU A CA 1
ATOM 3107 C C . GLU A 1 380 ? 96.323 25.413 -88.330 1.00 83.88 380 GLU A C 1
ATOM 3109 O O . GLU A 1 380 ? 97.079 26.226 -87.811 1.00 83.88 380 GLU A O 1
ATOM 3114 N N . LEU A 1 381 ? 95.397 24.742 -87.642 1.00 81.56 381 LEU A N 1
ATOM 3115 C CA . LEU A 1 381 ? 95.160 24.825 -86.204 1.00 81.56 381 LEU A CA 1
ATOM 3116 C C . LEU A 1 381 ? 96.300 24.183 -85.412 1.00 81.56 381 LEU A C 1
ATOM 3118 O O . LEU A 1 381 ? 96.758 24.793 -84.464 1.00 81.56 381 LEU A O 1
ATOM 3122 N N . GLU A 1 382 ? 96.843 23.041 -85.835 1.00 80.62 382 GLU A N 1
ATOM 3123 C CA . GLU A 1 382 ? 98.085 22.456 -85.310 1.00 80.62 382 GLU A CA 1
ATOM 3124 C C . GLU A 1 382 ? 99.239 23.460 -85.440 1.00 80.62 382 GLU A C 1
ATOM 3126 O O . GLU A 1 382 ? 99.920 23.743 -84.461 1.00 80.62 382 GLU A O 1
ATOM 3131 N N . ARG A 1 383 ? 99.419 24.083 -86.617 1.00 79.88 383 ARG A N 1
ATOM 3132 C CA . ARG A 1 383 ? 100.424 25.146 -86.817 1.00 79.88 383 ARG A CA 1
ATOM 3133 C C . ARG A 1 383 ? 100.150 26.413 -85.999 1.00 79.88 383 ARG A C 1
ATOM 3135 O O . ARG A 1 383 ? 101.110 27.100 -85.661 1.00 79.88 383 ARG A O 1
ATOM 3142 N N . HIS A 1 384 ? 98.893 26.735 -85.685 1.00 74.88 384 HIS A N 1
ATOM 3143 C CA . HIS A 1 384 ? 98.555 27.838 -84.782 1.00 74.88 384 HIS A CA 1
ATOM 3144 C C . HIS A 1 384 ? 98.820 27.463 -83.327 1.00 74.88 384 HIS A C 1
ATOM 3146 O O . HIS A 1 384 ? 99.541 28.195 -82.675 1.00 74.88 384 HIS A O 1
ATOM 3152 N N . ILE A 1 385 ? 98.365 26.306 -82.846 1.00 69.56 385 ILE A N 1
ATOM 3153 C CA . ILE A 1 385 ? 98.637 25.781 -81.500 1.00 69.56 385 ILE A CA 1
ATOM 3154 C C . ILE A 1 385 ? 100.152 25.696 -81.266 1.00 69.56 385 ILE A C 1
ATOM 3156 O O . ILE A 1 385 ? 100.640 26.212 -80.271 1.00 69.56 385 ILE A O 1
ATOM 3160 N N . ILE A 1 386 ? 100.931 25.182 -82.221 1.00 68.75 386 ILE A N 1
ATOM 3161 C CA . ILE A 1 386 ? 102.405 25.144 -82.138 1.00 68.75 386 ILE A CA 1
ATOM 3162 C C . ILE A 1 386 ? 103.038 26.559 -82.155 1.00 68.75 386 ILE A C 1
ATOM 3164 O O . ILE A 1 386 ? 104.157 26.734 -81.680 1.00 68.75 386 ILE A O 1
ATOM 3168 N N . LYS A 1 387 ? 102.335 27.590 -82.652 1.00 63.53 387 LYS A N 1
ATOM 3169 C CA . LYS A 1 387 ? 102.759 29.006 -82.597 1.00 63.53 387 LYS A CA 1
ATOM 3170 C C . LYS A 1 387 ? 102.256 29.783 -81.373 1.00 63.53 387 LYS A C 1
ATOM 3172 O O . LYS A 1 387 ? 102.904 30.750 -80.988 1.00 63.53 387 LYS A O 1
ATOM 3177 N N . THR A 1 388 ? 101.101 29.428 -80.813 1.00 62.31 388 THR A N 1
ATOM 3178 C CA . THR A 1 388 ? 100.393 30.188 -79.764 1.00 62.31 388 THR A CA 1
ATOM 3179 C C . THR A 1 388 ? 100.252 29.424 -78.451 1.00 62.31 388 THR A C 1
ATOM 3181 O O . THR A 1 388 ? 99.657 29.951 -77.518 1.00 62.31 388 THR A O 1
ATOM 3184 N N . ALA A 1 389 ? 100.820 28.221 -78.359 1.00 52.94 389 ALA A N 1
ATOM 3185 C CA . ALA A 1 389 ? 101.054 27.499 -77.115 1.00 52.94 389 ALA A CA 1
ATOM 3186 C C . ALA A 1 389 ? 102.555 27.188 -76.887 1.00 52.94 389 ALA A C 1
ATOM 3188 O O . ALA A 1 389 ? 102.922 26.022 -76.716 1.00 52.94 389 ALA A O 1
ATOM 3189 N N . PRO A 1 390 ? 103.446 28.204 -76.803 1.00 56.09 390 PRO A N 1
ATOM 3190 C CA . PRO A 1 390 ? 104.455 28.122 -75.753 1.00 56.09 390 PRO A CA 1
ATOM 3191 C C . PRO A 1 390 ? 103.717 28.002 -74.405 1.00 56.09 390 PRO A C 1
ATOM 3193 O O . PRO A 1 390 ? 102.626 28.552 -74.237 1.00 56.09 390 PRO A O 1
ATOM 3196 N N . LEU A 1 391 ? 104.269 27.217 -73.482 1.00 57.53 391 LEU A N 1
ATOM 3197 C CA . LEU A 1 391 ? 103.574 26.805 -72.261 1.00 57.53 391 LEU A CA 1
ATOM 3198 C C . LEU A 1 391 ? 103.150 28.008 -71.404 1.00 57.53 391 LEU A C 1
ATOM 3200 O O . LEU A 1 391 ? 103.866 29.003 -71.302 1.00 57.53 391 LEU A O 1
ATOM 3204 N N . GLN A 1 392 ? 102.007 27.885 -70.726 1.00 60.66 392 GLN A N 1
ATOM 3205 C CA . GLN A 1 392 ? 101.680 28.787 -69.629 1.00 60.66 392 GLN A CA 1
ATOM 3206 C C . GLN A 1 392 ? 102.523 28.404 -68.408 1.00 60.66 392 GLN A C 1
ATOM 3208 O O . GLN A 1 392 ? 102.138 27.526 -67.637 1.00 60.66 392 GLN A O 1
ATOM 3213 N N . ASP A 1 393 ? 103.636 29.108 -68.186 1.00 61.97 393 ASP A N 1
ATOM 3214 C CA . ASP A 1 393 ? 104.441 28.977 -66.957 1.00 61.97 393 ASP A CA 1
ATOM 3215 C C . ASP A 1 393 ? 103.588 29.161 -65.684 1.00 61.97 393 ASP A C 1
ATOM 3217 O O . ASP A 1 393 ? 103.884 28.593 -64.634 1.00 61.97 393 ASP A O 1
ATOM 3221 N N . ALA A 1 394 ? 102.471 29.893 -65.791 1.00 62.34 394 ALA A N 1
ATOM 3222 C CA . ALA A 1 394 ? 101.462 30.030 -64.747 1.00 62.34 394 ALA A CA 1
ATOM 3223 C C . ALA A 1 394 ? 100.834 28.690 -64.313 1.00 62.34 394 ALA A C 1
ATOM 3225 O O . ALA A 1 394 ? 100.655 28.473 -63.117 1.00 62.34 394 ALA A O 1
ATOM 3226 N N . GLU A 1 395 ? 100.520 27.775 -65.237 1.00 64.62 395 GLU A N 1
ATOM 3227 C CA . GLU A 1 395 ? 99.928 26.472 -64.891 1.00 64.62 395 GLU A CA 1
ATOM 3228 C C . GLU A 1 395 ? 100.958 25.549 -64.228 1.00 64.62 395 GLU A C 1
ATOM 3230 O O . GLU A 1 395 ? 100.634 24.831 -63.281 1.00 64.62 395 GLU A O 1
ATOM 3235 N N . LEU A 1 396 ? 102.221 25.619 -64.660 1.00 70.12 396 LEU A N 1
ATOM 3236 C CA . LEU A 1 396 ? 103.309 24.831 -64.081 1.00 70.12 396 LEU A CA 1
ATOM 3237 C C . LEU A 1 396 ? 103.695 25.347 -62.681 1.00 70.12 396 LEU A C 1
ATOM 3239 O O . LEU A 1 396 ? 103.839 24.553 -61.752 1.00 70.12 396 LEU A O 1
ATOM 3243 N N . ALA A 1 397 ? 103.721 26.669 -62.481 1.00 69.50 397 ALA A N 1
ATOM 3244 C CA . ALA A 1 397 ? 103.871 27.287 -61.162 1.00 69.50 397 ALA A CA 1
ATOM 3245 C C . ALA A 1 397 ? 102.679 26.990 -60.228 1.00 69.50 397 ALA A C 1
ATOM 3247 O O . ALA A 1 397 ? 102.867 26.771 -59.028 1.00 69.50 397 ALA A O 1
ATOM 3248 N N . VAL A 1 398 ? 101.449 26.924 -60.757 1.00 69.50 398 VAL A N 1
ATOM 3249 C CA . VAL A 1 398 ? 100.275 26.459 -59.998 1.00 69.50 398 VAL A CA 1
ATOM 3250 C C . VAL A 1 398 ? 100.417 24.983 -59.618 1.00 69.50 398 VAL A C 1
ATOM 3252 O O . VAL A 1 398 ? 100.085 24.630 -58.489 1.00 69.50 398 VAL A O 1
ATOM 3255 N N . LEU A 1 399 ? 100.967 24.127 -60.483 1.00 72.06 399 LEU A N 1
ATOM 3256 C CA . LEU A 1 399 ? 101.236 22.724 -60.153 1.00 72.06 399 LEU A CA 1
ATOM 3257 C C . LEU A 1 399 ? 102.313 22.565 -59.067 1.00 72.06 399 LEU A C 1
ATOM 3259 O O . LEU A 1 399 ? 102.096 21.791 -58.138 1.00 72.06 399 LEU A O 1
ATOM 3263 N N . GLU A 1 400 ? 103.410 23.330 -59.085 1.00 75.31 400 GLU A N 1
ATOM 3264 C CA . GLU A 1 400 ? 104.396 23.329 -57.985 1.00 75.31 400 GLU A CA 1
ATOM 3265 C C . GLU A 1 400 ? 103.818 23.899 -56.673 1.00 75.31 400 GLU A C 1
ATOM 3267 O O . GLU A 1 400 ? 104.087 23.398 -55.573 1.00 75.31 400 GLU A O 1
ATOM 3272 N N . MET A 1 401 ? 102.953 24.914 -56.756 1.00 72.50 401 MET A N 1
ATOM 3273 C CA . MET A 1 401 ? 102.183 25.417 -55.612 1.00 72.50 401 MET A CA 1
ATOM 3274 C C . MET A 1 401 ? 101.236 24.346 -55.054 1.00 72.50 401 MET A C 1
ATOM 3276 O O . MET A 1 401 ? 101.194 24.146 -53.837 1.00 72.50 401 MET A O 1
ATOM 3280 N N . VAL A 1 402 ? 100.524 23.609 -55.909 1.00 77.69 402 VAL A N 1
ATOM 3281 C CA . VAL A 1 402 ? 99.647 22.493 -55.518 1.00 77.69 402 VAL A CA 1
ATOM 3282 C C . VAL A 1 402 ? 100.458 21.334 -54.940 1.00 77.69 402 VAL A C 1
ATOM 3284 O O . VAL A 1 402 ? 100.083 20.797 -53.903 1.00 77.69 402 VAL A O 1
ATOM 3287 N N . GLU A 1 403 ? 101.606 20.975 -55.510 1.00 79.56 403 GLU A N 1
ATOM 3288 C CA . GLU A 1 403 ? 102.422 19.874 -54.995 1.00 79.56 403 GLU A CA 1
ATOM 3289 C C . GLU A 1 403 ? 103.107 20.245 -53.665 1.00 79.56 403 GLU A C 1
ATOM 3291 O O . GLU A 1 403 ? 103.127 19.451 -52.722 1.00 79.56 403 GLU A O 1
ATOM 3296 N N . SER A 1 404 ? 103.600 21.481 -53.520 1.00 78.38 404 SER A N 1
ATOM 3297 C CA . SER A 1 404 ? 104.185 21.967 -52.261 1.00 78.38 404 SER A CA 1
ATOM 3298 C C . SER A 1 404 ? 103.137 22.193 -51.164 1.00 78.38 404 SER A C 1
ATOM 3300 O O . SER A 1 404 ? 103.446 22.045 -49.976 1.00 78.38 404 SER A O 1
ATOM 3302 N N . THR A 1 405 ? 101.893 22.536 -51.516 1.00 78.62 405 THR A N 1
ATOM 3303 C CA . THR A 1 405 ? 100.773 22.579 -50.559 1.00 78.62 405 THR A CA 1
ATOM 3304 C C . THR A 1 405 ? 100.249 21.183 -50.241 1.00 78.62 405 THR A C 1
ATOM 3306 O O . THR A 1 405 ? 99.980 20.930 -49.073 1.00 78.62 405 THR A O 1
ATOM 3309 N N . ALA A 1 406 ? 100.230 20.238 -51.184 1.00 77.38 406 ALA A N 1
ATOM 3310 C CA . ALA A 1 406 ? 99.917 18.830 -50.930 1.00 77.38 406 ALA A CA 1
ATOM 3311 C C . ALA A 1 406 ? 100.960 18.164 -50.016 1.00 77.38 406 ALA A C 1
ATOM 3313 O O . ALA A 1 406 ? 100.593 17.485 -49.060 1.00 77.38 406 ALA A O 1
ATOM 3314 N N . LYS A 1 407 ? 102.259 18.423 -50.221 1.00 80.50 407 LYS A N 1
ATOM 3315 C CA . LYS A 1 407 ? 103.346 17.976 -49.327 1.00 80.50 407 LYS A CA 1
ATOM 3316 C C . LYS A 1 407 ? 103.199 18.564 -47.914 1.00 80.50 407 LYS A C 1
ATOM 3318 O O . LYS A 1 407 ? 103.332 17.834 -46.929 1.00 80.50 407 LYS A O 1
ATOM 3323 N N . ARG A 1 408 ? 102.844 19.852 -47.792 1.00 79.44 408 ARG A N 1
ATOM 3324 C CA . ARG A 1 408 ? 102.507 20.490 -46.501 1.00 79.44 408 ARG A CA 1
ATOM 3325 C C . ARG A 1 408 ? 101.246 19.894 -45.870 1.00 79.44 408 ARG A C 1
ATOM 3327 O O . ARG A 1 408 ? 101.274 19.559 -44.692 1.00 79.44 408 ARG A O 1
ATOM 3334 N N . ALA A 1 409 ? 100.181 19.688 -46.640 1.00 78.25 409 ALA A N 1
ATOM 3335 C CA . ALA A 1 409 ? 98.930 19.092 -46.184 1.00 78.25 409 ALA A CA 1
ATOM 3336 C C . ALA A 1 409 ? 99.118 17.635 -45.741 1.00 78.25 409 ALA A C 1
ATOM 3338 O O . ALA A 1 409 ? 98.562 17.245 -44.726 1.00 78.25 409 ALA A O 1
ATOM 3339 N N . ALA A 1 410 ? 99.957 16.846 -46.416 1.00 79.69 410 ALA A N 1
ATOM 3340 C CA . ALA A 1 410 ? 100.310 15.489 -46.002 1.00 79.69 410 ALA A CA 1
ATOM 3341 C C . ALA A 1 410 ? 101.134 15.467 -44.701 1.00 79.69 410 ALA A C 1
ATOM 3343 O O . ALA A 1 410 ? 100.939 14.581 -43.865 1.00 79.69 410 ALA A O 1
ATOM 3344 N N . LYS A 1 411 ? 102.016 16.457 -44.487 1.00 83.38 411 LYS A N 1
ATOM 3345 C CA . LYS A 1 411 ? 102.721 16.638 -43.208 1.00 83.38 411 LYS A CA 1
ATOM 3346 C C . LYS A 1 411 ? 101.751 17.035 -42.090 1.00 83.38 411 LYS A C 1
ATOM 3348 O O . LYS A 1 411 ? 101.723 16.361 -41.066 1.00 83.38 411 LYS A O 1
ATOM 3353 N N . ILE A 1 412 ? 100.888 18.025 -42.327 1.00 80.94 412 ILE A N 1
ATOM 3354 C CA . ILE A 1 412 ? 99.816 18.421 -41.400 1.00 80.94 412 ILE A CA 1
ATOM 3355 C C . ILE A 1 412 ? 98.876 17.241 -41.132 1.00 80.94 412 ILE A C 1
ATOM 3357 O O . ILE A 1 412 ? 98.509 17.024 -39.991 1.00 80.94 412 ILE A O 1
ATOM 3361 N N . GLN A 1 413 ? 98.543 16.410 -42.121 1.00 80.12 413 GLN A N 1
ATOM 3362 C CA . GLN A 1 413 ? 97.700 15.225 -41.939 1.00 80.12 413 GLN A CA 1
ATOM 3363 C C . GLN A 1 413 ? 98.408 14.135 -41.122 1.00 80.12 413 GLN A C 1
ATOM 3365 O O . GLN A 1 413 ? 97.758 13.464 -40.324 1.00 80.12 413 GLN A O 1
ATOM 3370 N N . LYS A 1 414 ? 99.735 13.970 -41.245 1.00 79.50 414 LYS A N 1
ATOM 3371 C CA . LYS A 1 414 ? 100.522 13.120 -40.331 1.00 79.50 414 LYS A CA 1
ATOM 3372 C C . LYS A 1 414 ? 100.562 13.691 -38.914 1.00 79.50 414 LYS A C 1
ATOM 3374 O O . LYS A 1 414 ? 100.417 12.931 -37.963 1.00 79.50 414 LYS A O 1
ATOM 3379 N N . GLU A 1 415 ? 100.702 15.003 -38.756 1.00 81.94 415 GLU A N 1
ATOM 3380 C CA . GLU A 1 415 ? 100.699 15.672 -37.449 1.00 81.94 415 GLU A CA 1
ATOM 3381 C C . GLU A 1 415 ? 99.310 15.635 -36.794 1.00 81.94 415 GLU A C 1
ATOM 3383 O O . GLU A 1 415 ? 99.210 15.285 -35.622 1.00 81.94 415 GLU A O 1
ATOM 3388 N N . VAL A 1 416 ? 98.237 15.865 -37.555 1.00 79.75 416 VAL A N 1
ATOM 3389 C CA . VAL A 1 416 ? 96.827 15.733 -37.155 1.00 79.75 416 VAL A CA 1
ATOM 3390 C C . VAL A 1 416 ? 96.467 14.282 -36.873 1.00 79.75 416 VAL A C 1
ATOM 3392 O O . VAL A 1 416 ? 95.751 14.037 -35.911 1.00 79.75 416 VAL A O 1
ATOM 3395 N N . ASN A 1 417 ? 96.984 13.302 -37.617 1.00 77.62 417 ASN A N 1
ATOM 3396 C CA . ASN A 1 417 ? 96.817 11.892 -37.260 1.00 77.62 417 ASN A CA 1
ATOM 3397 C C . ASN A 1 417 ? 97.621 11.539 -36.001 1.00 77.62 417 ASN A C 1
ATOM 3399 O O . ASN A 1 417 ? 97.100 10.844 -35.139 1.00 77.62 417 ASN A O 1
ATOM 3403 N N . GLY A 1 418 ? 98.823 12.088 -35.809 1.00 78.38 418 GLY A N 1
ATOM 3404 C CA . GLY A 1 418 ? 99.575 11.978 -34.556 1.00 78.38 418 GLY A CA 1
ATOM 3405 C C . GLY A 1 418 ? 98.902 12.694 -33.376 1.00 78.38 418 GLY A C 1
ATOM 3406 O O . GLY A 1 418 ? 99.042 12.270 -32.231 1.00 78.38 418 GLY A O 1
ATOM 3407 N N . ILE A 1 419 ? 98.146 13.768 -33.621 1.00 76.06 419 ILE A N 1
ATOM 3408 C CA . ILE A 1 419 ? 97.276 14.416 -32.630 1.00 76.06 419 ILE A CA 1
ATOM 3409 C C . ILE A 1 419 ? 96.032 13.559 -32.393 1.00 76.06 419 ILE A C 1
ATOM 3411 O O . ILE A 1 419 ? 95.707 13.340 -31.241 1.00 76.06 419 ILE A O 1
ATOM 3415 N N . LYS A 1 420 ? 95.382 12.991 -33.417 1.00 69.31 420 LYS A N 1
ATOM 3416 C CA . LYS A 1 420 ? 94.247 12.062 -33.262 1.00 69.31 420 LYS A CA 1
ATOM 3417 C C . LYS A 1 420 ? 94.635 10.797 -32.508 1.00 69.31 420 LYS A C 1
ATOM 3419 O O . LYS A 1 420 ? 93.849 10.351 -31.691 1.00 69.31 420 LYS A O 1
ATOM 3424 N N . VAL A 1 421 ? 95.833 10.259 -32.726 1.00 70.69 421 VAL A N 1
ATOM 3425 C CA . VAL A 1 421 ? 96.396 9.144 -31.950 1.00 70.69 421 VAL A CA 1
ATOM 3426 C C . VAL A 1 421 ? 96.598 9.579 -30.495 1.00 70.69 421 VAL A C 1
ATOM 3428 O O . VAL A 1 421 ? 96.023 8.971 -29.600 1.00 70.69 421 VAL A O 1
ATOM 3431 N N . ARG A 1 422 ? 97.280 10.707 -30.238 1.00 70.44 422 ARG A N 1
ATOM 3432 C CA . ARG A 1 422 ? 97.419 11.264 -28.875 1.00 70.44 422 ARG A CA 1
ATOM 3433 C C . ARG A 1 422 ? 96.073 11.588 -28.206 1.00 70.44 422 ARG A C 1
ATOM 3435 O O . ARG A 1 422 ? 95.926 11.354 -27.017 1.00 70.44 422 ARG A O 1
ATOM 3442 N N . VAL A 1 423 ? 95.076 12.059 -28.951 1.00 64.56 423 VAL A N 1
ATOM 3443 C CA . VAL A 1 423 ? 93.721 12.362 -28.463 1.00 64.56 423 VAL A CA 1
ATOM 3444 C C . VAL A 1 423 ? 92.908 11.085 -28.255 1.00 64.56 423 VAL A C 1
ATOM 3446 O O . VAL A 1 423 ? 92.179 11.017 -27.279 1.00 64.56 423 VAL A O 1
ATOM 3449 N N . ALA A 1 424 ? 93.076 10.041 -29.067 1.00 60.22 424 ALA A N 1
ATOM 3450 C CA . ALA A 1 424 ? 92.504 8.713 -28.823 1.00 60.22 424 ALA A CA 1
ATOM 3451 C C . ALA A 1 424 ? 93.169 7.993 -27.634 1.00 60.22 424 ALA A C 1
ATOM 3453 O O . ALA A 1 424 ? 92.556 7.121 -27.028 1.00 60.22 424 ALA A O 1
ATOM 3454 N N . HIS A 1 425 ? 94.388 8.388 -27.256 1.00 60.09 425 HIS A N 1
ATOM 3455 C CA . HIS A 1 425 ? 95.027 7.991 -25.999 1.00 60.09 425 HIS A CA 1
ATOM 3456 C C . HIS A 1 425 ? 94.623 8.869 -24.794 1.00 60.09 425 HIS A C 1
ATOM 3458 O O . HIS A 1 425 ? 94.882 8.477 -23.661 1.00 60.09 425 HIS A O 1
ATOM 3464 N N . LEU A 1 426 ? 93.975 10.026 -25.005 1.00 56.25 426 LEU A N 1
ATOM 3465 C CA . LEU A 1 426 ? 93.597 10.982 -23.944 1.00 56.25 426 LEU A CA 1
ATOM 3466 C C . LEU A 1 426 ? 92.075 11.164 -23.752 1.00 56.25 426 LEU A C 1
ATOM 3468 O O . LEU A 1 426 ? 91.645 11.640 -22.706 1.00 56.25 426 LEU A O 1
ATOM 3472 N N . SER A 1 427 ? 91.240 10.747 -24.707 1.00 49.59 427 SER A N 1
ATOM 3473 C CA . SER A 1 427 ? 89.776 10.729 -24.596 1.00 49.59 427 SER A CA 1
ATOM 3474 C C . SER A 1 427 ? 89.128 9.495 -23.924 1.00 49.59 427 SER A C 1
ATOM 3476 O O . SER A 1 427 ? 87.969 9.632 -23.521 1.00 49.59 427 SER A O 1
ATOM 3478 N N . PRO A 1 428 ? 89.786 8.330 -23.692 1.00 50.38 428 PRO A N 1
ATOM 3479 C CA . PRO A 1 428 ? 89.160 7.201 -22.994 1.00 50.38 428 PRO A CA 1
ATOM 3480 C C . PRO A 1 428 ? 89.127 7.364 -21.461 1.00 50.38 428 PRO A C 1
ATOM 3482 O O . PRO A 1 428 ? 88.731 6.445 -20.751 1.00 50.38 428 PRO A O 1
ATOM 3485 N N . ALA A 1 429 ? 89.439 8.550 -20.923 1.00 51.47 429 ALA A N 1
ATOM 3486 C CA . ALA A 1 429 ? 89.285 8.866 -19.497 1.00 51.47 429 ALA A CA 1
ATOM 3487 C C . ALA A 1 429 ? 87.831 8.735 -18.971 1.00 51.47 429 ALA A C 1
ATOM 3489 O O . ALA A 1 429 ? 87.602 8.751 -17.761 1.00 51.47 429 ALA A O 1
ATOM 3490 N N . ARG A 1 430 ? 86.837 8.597 -19.864 1.00 52.88 430 ARG A N 1
ATOM 3491 C CA . ARG A 1 430 ? 85.405 8.497 -19.527 1.00 52.88 430 ARG A CA 1
ATOM 3492 C C . ARG A 1 430 ? 84.835 7.081 -19.379 1.00 52.88 430 ARG A C 1
ATOM 3494 O O . ARG A 1 430 ? 83.709 6.981 -18.905 1.00 52.88 430 ARG A O 1
ATOM 3501 N N . SER A 1 431 ? 85.563 6.012 -19.713 1.00 48.84 431 SER A N 1
ATOM 3502 C CA . SER A 1 431 ? 85.091 4.634 -19.460 1.00 48.84 431 SER A CA 1
ATOM 3503 C C . SER A 1 431 ? 85.498 4.096 -18.084 1.00 48.84 431 SER A C 1
ATOM 3505 O O . SER A 1 431 ? 84.742 3.336 -17.492 1.00 48.84 431 SER A O 1
ATOM 3507 N N . ALA A 1 432 ? 86.650 4.516 -17.547 1.00 47.47 432 ALA A N 1
ATOM 3508 C CA . ALA A 1 432 ? 87.153 4.028 -16.258 1.00 47.47 432 ALA A CA 1
ATOM 3509 C C . ALA A 1 432 ? 86.754 4.908 -15.055 1.00 47.47 432 ALA A C 1
ATOM 3511 O O . ALA A 1 432 ? 86.472 4.380 -13.988 1.00 47.47 432 ALA A O 1
ATOM 3512 N N . SER A 1 433 ? 86.674 6.239 -15.200 1.00 51.97 433 SER A N 1
ATOM 3513 C CA . SER A 1 433 ? 86.454 7.134 -14.043 1.00 51.97 433 SER A CA 1
ATOM 3514 C C . SER A 1 433 ? 84.982 7.246 -13.593 1.00 51.97 433 SER A C 1
ATOM 3516 O O . SER A 1 433 ? 84.706 7.513 -12.428 1.00 51.97 433 SER A O 1
ATOM 3518 N N . MET A 1 434 ? 84.014 6.958 -14.476 1.00 48.72 434 MET A N 1
ATOM 3519 C CA . MET A 1 434 ? 82.576 6.914 -14.129 1.00 48.72 434 MET A CA 1
ATOM 3520 C C . MET A 1 434 ? 82.117 5.580 -13.514 1.00 48.72 434 MET A C 1
ATOM 3522 O O . MET A 1 434 ? 81.018 5.518 -12.976 1.00 48.72 434 MET A O 1
ATOM 3526 N N . ALA A 1 435 ? 82.955 4.538 -13.569 1.00 46.88 435 ALA A N 1
ATOM 3527 C CA . ALA A 1 435 ? 82.773 3.279 -12.837 1.00 46.88 435 ALA A CA 1
ATOM 3528 C C . ALA A 1 435 ? 83.753 3.143 -11.648 1.00 46.88 435 ALA A C 1
ATOM 3530 O O . ALA A 1 435 ? 83.706 2.160 -10.908 1.00 46.88 435 ALA A O 1
ATOM 3531 N N . ALA A 1 436 ? 84.626 4.139 -11.438 1.00 43.69 436 ALA A N 1
ATOM 3532 C CA . ALA A 1 436 ? 85.559 4.212 -10.312 1.00 43.69 436 ALA A CA 1
ATOM 3533 C C . ALA A 1 436 ? 84.955 4.863 -9.061 1.00 43.69 436 ALA A C 1
ATOM 3535 O O . ALA A 1 436 ? 85.380 4.590 -7.942 1.00 43.69 436 ALA A O 1
ATOM 3536 N N . TYR A 1 437 ? 83.973 5.744 -9.244 1.00 51.72 437 TYR A N 1
ATOM 3537 C CA . TYR A 1 437 ? 83.477 6.613 -8.181 1.00 51.72 437 TYR A CA 1
ATOM 3538 C C . TYR A 1 437 ? 82.038 7.062 -8.497 1.00 51.72 437 TYR A C 1
ATOM 3540 O O . TYR A 1 437 ? 81.752 8.244 -8.648 1.00 51.72 437 TYR A O 1
ATOM 3548 N N . THR A 1 438 ? 81.093 6.144 -8.708 1.00 43.09 438 THR A N 1
ATOM 3549 C CA . THR A 1 438 ? 80.950 4.807 -8.093 1.00 43.09 438 THR A CA 1
ATOM 3550 C C . THR A 1 438 ? 81.442 3.635 -8.966 1.00 43.09 438 THR A C 1
ATOM 3552 O O . THR A 1 438 ? 80.961 3.500 -10.084 1.00 43.09 438 THR A O 1
ATOM 3555 N N . ALA A 1 439 ? 82.309 2.710 -8.532 1.00 49.84 439 ALA A N 1
ATOM 3556 C CA . ALA A 1 439 ? 82.983 2.558 -7.232 1.00 49.84 439 ALA A CA 1
ATOM 3557 C C . ALA A 1 439 ? 84.315 1.736 -7.263 1.00 49.84 439 ALA A C 1
ATOM 3559 O O . ALA A 1 439 ? 84.727 1.251 -6.210 1.00 49.84 439 ALA A O 1
ATOM 3560 N N . ALA A 1 440 ? 84.998 1.556 -8.412 1.00 52.28 440 ALA A N 1
ATOM 3561 C CA . ALA A 1 440 ? 86.332 0.914 -8.492 1.00 52.28 440 ALA A CA 1
ATOM 3562 C C . ALA A 1 440 ? 86.844 0.552 -9.926 1.00 52.28 440 ALA A C 1
ATOM 3564 O O . ALA A 1 440 ? 87.256 1.432 -10.680 1.00 52.28 440 ALA A O 1
ATOM 3565 N N . LEU A 1 441 ? 86.979 -0.751 -10.245 1.00 47.75 441 LEU A N 1
ATOM 3566 C CA . LEU A 1 441 ? 87.925 -1.331 -11.244 1.00 47.75 441 LEU A CA 1
ATOM 3567 C C . LEU A 1 441 ? 87.421 -2.682 -11.875 1.00 47.75 441 LEU A C 1
ATOM 3569 O O . LEU A 1 441 ? 86.297 -3.079 -11.586 1.00 47.75 441 LEU A O 1
ATOM 3573 N N . PHE A 1 442 ? 88.285 -3.404 -12.641 1.00 45.75 442 PHE A N 1
ATOM 3574 C CA . PHE A 1 442 ? 88.185 -4.771 -13.276 1.00 45.75 442 PHE A CA 1
ATOM 3575 C C . PHE A 1 442 ? 87.479 -4.896 -14.671 1.00 45.75 442 PHE A C 1
ATOM 3577 O O . PHE A 1 442 ? 86.672 -4.028 -14.980 1.00 45.75 442 PHE A O 1
ATOM 3584 N N . PHE A 1 443 ? 87.735 -5.814 -15.651 1.00 44.56 443 PHE A N 1
ATOM 3585 C CA . PHE A 1 443 ? 88.539 -7.074 -15.899 1.00 44.56 443 PHE A CA 1
ATOM 3586 C C . PHE A 1 443 ? 87.750 -8.426 -15.855 1.00 44.56 443 PHE A C 1
ATOM 3588 O O . PHE A 1 443 ? 86.803 -8.478 -15.074 1.00 44.56 443 PHE A O 1
ATOM 3595 N N . PRO A 1 444 ? 88.172 -9.561 -16.509 1.00 52.22 444 PRO A N 1
ATOM 3596 C CA . PRO A 1 444 ? 89.029 -9.807 -17.716 1.00 52.22 444 PRO A CA 1
ATOM 3597 C C . PRO A 1 444 ? 88.611 -11.046 -18.624 1.00 52.22 444 PRO A C 1
ATOM 3599 O O . PRO A 1 444 ? 87.520 -11.580 -18.457 1.00 52.22 444 PRO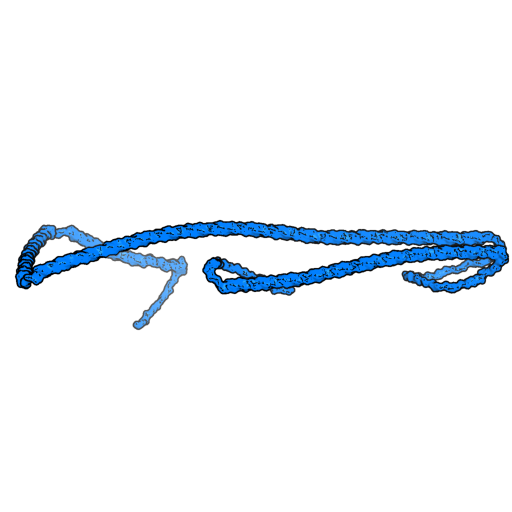 A O 1
ATOM 3602 N N . THR A 1 445 ? 89.521 -11.567 -19.497 1.00 50.34 445 THR A N 1
ATOM 3603 C CA . THR A 1 445 ? 89.661 -12.979 -20.049 1.00 50.34 445 THR A CA 1
ATOM 3604 C C . THR A 1 445 ? 88.610 -13.611 -21.019 1.00 50.34 445 THR A C 1
ATOM 3606 O O . THR A 1 445 ? 87.454 -13.218 -20.977 1.00 50.34 445 THR A O 1
ATOM 3609 N N . GLU A 1 446 ? 88.873 -14.661 -21.850 1.00 53.03 446 GLU A N 1
ATOM 3610 C CA . GLU A 1 446 ? 90.025 -15.043 -22.739 1.00 53.03 446 GLU A CA 1
ATOM 3611 C C . GLU A 1 446 ? 89.740 -16.267 -23.698 1.00 53.03 446 GLU A C 1
ATOM 3613 O O . GLU A 1 446 ? 88.857 -17.063 -23.408 1.00 53.03 446 GLU A O 1
ATOM 3618 N N . GLN A 1 447 ? 90.562 -16.444 -24.765 1.00 51.59 447 GLN A N 1
ATOM 3619 C CA . GLN A 1 447 ? 90.932 -17.676 -25.552 1.00 51.59 447 GLN A CA 1
ATOM 3620 C C . GLN A 1 447 ? 89.938 -18.555 -26.382 1.00 51.59 447 GLN A C 1
ATOM 3622 O O . GLN A 1 447 ? 88.758 -18.677 -26.085 1.00 51.59 447 GLN A O 1
ATOM 3627 N N . GLY A 1 448 ? 90.470 -19.268 -27.405 1.00 53.69 448 GLY A N 1
ATOM 3628 C CA . GLY A 1 448 ? 89.810 -20.429 -28.059 1.00 53.69 448 GLY A CA 1
ATOM 3629 C C . GLY A 1 448 ? 90.239 -20.734 -29.511 1.00 53.69 448 GLY A C 1
ATOM 3630 O O . GLY A 1 448 ? 90.539 -19.807 -30.252 1.00 53.69 448 GLY A O 1
ATOM 3631 N N . GLN A 1 449 ? 90.323 -22.019 -29.905 1.00 50.28 449 GLN A N 1
ATOM 3632 C CA . GLN A 1 449 ? 91.280 -22.534 -30.912 1.00 50.28 449 GLN A CA 1
ATOM 3633 C C . GLN A 1 449 ? 90.732 -23.744 -31.724 1.00 50.28 449 GLN A C 1
ATOM 3635 O O . GLN A 1 449 ? 90.131 -24.617 -31.106 1.00 50.28 449 GLN A O 1
ATOM 3640 N N . ARG A 1 450 ? 91.086 -23.856 -33.026 1.00 44.31 450 ARG A N 1
ATOM 3641 C CA . ARG A 1 450 ? 90.903 -25.027 -33.945 1.00 44.31 450 ARG A CA 1
ATOM 3642 C C . ARG A 1 450 ? 89.451 -25.401 -34.324 1.00 44.31 450 ARG A C 1
ATOM 3644 O O . ARG A 1 450 ? 88.518 -24.958 -33.662 1.00 44.31 450 ARG A O 1
ATOM 3651 N N . ASP A 1 451 ? 89.197 -26.173 -35.388 1.00 46.66 451 ASP A N 1
ATOM 3652 C CA . ASP A 1 451 ? 90.086 -26.729 -36.446 1.00 46.66 451 ASP A CA 1
ATOM 3653 C C . ASP A 1 451 ? 89.946 -25.978 -37.788 1.00 46.66 451 ASP A C 1
ATOM 3655 O O . ASP A 1 451 ? 88.831 -25.489 -38.082 1.00 46.66 451 ASP A O 1
#

Foldseek 3Di:
DDDDDDDDDDDDDDDPDDPPDDDCDPVVVVVVVVVVVVVVVVVVVVVVVVVVVVVVVVVVVVVVVVVVVVVVVVVVVVVVVVVVVVVVVVVVVVVVVVVVVVVVVVVVVVVVVVVVVVVCVVVVPPDPPPPPDPDPDDPDPPPPDPDDDDDDDDDDDDDDDDDDDDDDDDDPVVVVVVVVVVVVVVVVVVVVVVVVVVVVVVVVVVVVVVVVVVVVVVVVVVVVVVVVVVVVVVVVVVVVVVVVVVVVVVVVVVVVVVVVVVVVVVVVVVVVVVVVVVVVVVVVVVVVVVVVVVVVVVVVVVVVVVVVVVVVVVVVVVVVVVVVVVVVVVVVVVPDDDDPVVVVVVVVVVVVVVVVVVVVVVVVVVVVVVVVVVVVVVVVVVVVCVVPDPDDVVVVVVVVVVVVVVVVVVVVVVVVVVVVVVVVVVPVPPPAPVVPVVHRDDDDDDDDDDD

InterPro domains:
  IPR037696 Coiled-coil domain-containing protein 77 [PTHR22091] (7-426)

pLDDT: mean 76.97, std 21.06, range [27.17, 98.44]

Sequence (451 aa):
MASTSASAVPPSKDRKVNLDRLPLSEELLRYYKDRVEQNEAELQSYIQALDAIKASHEEHHRLTWELQQRADEIRSMQVALSESQAALIEERRQLLKVLAENDELRIQELKDRRKIRYLLGLCGQAVPEDETTYFKPSVHRKVVRSGGGGGGSGARGPDAEEHVGDIPSSEPGLRLKDENQILRLQVQALKSQLEEQQRVHKEAIDRLVADSQIRAREDKLRTDTDAERVRELTEKLSKHQEFLRENTKEVLTIRKNYLMNERLLKEERVRLVDEVNTLRSRYTDLRNKSDQVEKVIEARVLKRHEGLLHELRSQLAKYEQELRRSRVCNLRYDGLPPKDITHSRMSSSCNSYKSLKKRRDYEIEGFTNDIMLLRRQVKELERHIIKTAPLQDAELAVLEMVESTAKRAAKIQKEVNGIKVRVAHLSPARSASMAAYTAALFFPTEQGQRD

Radius of gyration: 83.3 Å; Cα contacts (8 Å, |Δi|>4): 10; chains: 1; bounding box: 170×61×231 Å

Solvent-accessible surface area (backbone atoms only — not comparable to full-atom values): 26249 Å² total; per-residue (Å²): 142,86,89,79,82,87,77,85,81,78,86,80,78,89,74,88,70,69,77,93,75,58,75,86,44,69,66,58,56,45,53,54,47,57,49,48,54,48,51,52,52,51,50,50,52,51,49,54,54,50,50,56,50,49,53,54,50,53,52,47,50,50,52,54,49,54,51,49,53,51,51,50,53,50,52,50,52,53,49,54,50,53,52,53,51,52,52,55,51,52,53,52,50,50,52,54,51,54,50,54,52,50,52,50,51,50,55,48,51,56,49,49,62,44,52,51,52,53,49,39,57,71,69,68,51,84,73,68,94,82,69,80,74,82,72,73,80,74,82,73,83,78,75,80,76,76,90,74,86,84,84,79,87,78,87,87,90,82,90,86,87,82,90,82,88,82,83,89,74,92,60,72,60,58,62,56,51,49,50,49,53,51,51,50,50,50,52,50,51,53,47,53,51,50,51,48,50,52,48,53,51,48,56,49,50,54,48,53,52,50,51,52,54,49,50,64,46,52,55,47,53,48,54,52,53,52,52,47,52,50,48,53,51,52,52,53,49,49,52,52,52,49,52,51,52,49,52,51,51,48,54,51,50,52,50,51,52,49,55,50,50,55,48,51,54,48,58,49,52,50,50,54,49,53,51,52,49,54,51,50,50,52,49,51,55,51,44,57,49,47,60,51,52,50,54,52,49,50,56,52,51,49,53,49,51,52,48,52,52,49,52,51,52,50,50,52,53,48,54,50,51,51,50,50,50,50,51,56,51,48,69,66,46,80,79,61,78,89,59,63,67,54,50,48,52,50,50,52,49,51,50,49,53,50,50,51,46,54,49,48,54,50,49,48,51,48,52,50,52,49,52,51,49,50,52,49,48,49,56,48,48,50,56,42,46,71,68,73,55,70,79,62,64,67,60,54,52,48,47,53,51,50,51,57,48,47,55,49,47,53,49,50,49,51,51,51,48,53,45,48,51,53,44,65,73,61,63,62,64,67,71,54,55,66,41,33,76,65,73,50,84,90,89,84,92,85,92,88,82,88,135